Protein AF-0000000076166467 (afdb_homodimer)

Structure (mmCIF, N/CA/C/O backbone):
data_AF-0000000076166467-model_v1
#
loop_
_entity.id
_entity.type
_entity.pdbx_description
1 polymer Hexosyltransferase
#
loop_
_atom_site.group_PDB
_atom_site.id
_atom_site.type_symbol
_atom_site.label_atom_id
_atom_site.label_alt_id
_atom_site.label_comp_id
_atom_site.label_asym_id
_atom_site.label_entity_id
_atom_site.label_seq_id
_atom_site.pdbx_PDB_ins_code
_atom_site.Cartn_x
_atom_site.Cartn_y
_atom_site.Cartn_z
_atom_site.occupancy
_atom_site.B_iso_or_equiv
_atom_site.auth_seq_id
_atom_site.auth_comp_id
_atom_site.auth_asym_id
_atom_site.auth_atom_id
_atom_site.pdbx_PDB_model_num
ATOM 1 N N . MET A 1 1 ? -55.469 -47.406 -25.969 1 18.67 1 MET A N 1
ATOM 2 C CA . MET A 1 1 ? -54.969 -47.594 -27.312 1 18.67 1 MET A CA 1
ATOM 3 C C . MET A 1 1 ? -54.844 -46.281 -28.047 1 18.67 1 MET A C 1
ATOM 5 O O . MET A 1 1 ? -53.844 -46 -28.719 1 18.67 1 MET A O 1
ATOM 9 N N . CYS A 1 2 ? -56 -45.812 -28.594 1 16.11 2 CYS A N 1
ATOM 10 C CA . CYS A 1 2 ? -56.062 -45.094 -29.859 1 16.11 2 CYS A CA 1
ATOM 11 C C . CYS A 1 2 ? -55.344 -43.781 -29.766 1 16.11 2 CYS A C 1
ATOM 13 O O . CYS A 1 2 ? -55.219 -43.188 -28.688 1 16.11 2 CYS A O 1
ATOM 15 N N . ARG A 1 3 ? -55.5 -42.844 -30.781 1 17.08 3 ARG A N 1
ATOM 16 C CA . ARG A 1 3 ? -55.062 -42.562 -32.125 1 17.08 3 ARG A CA 1
ATOM 17 C C . ARG A 1 3 ? -54.562 -41.125 -32.25 1 17.08 3 ARG A C 1
ATOM 19 O O . ARG A 1 3 ? -53.406 -40.906 -32.688 1 17.08 3 ARG A O 1
ATOM 26 N N . LYS A 1 4 ? -55.094 -40.312 -33.188 1 16.78 4 LYS A N 1
ATOM 27 C CA . LYS A 1 4 ? -54.75 -39.844 -34.5 1 16.78 4 LYS A CA 1
ATOM 28 C C . LYS A 1 4 ? -54.469 -38.344 -34.5 1 16.78 4 LYS A C 1
ATOM 30 O O . LYS A 1 4 ? -54.375 -37.688 -35.562 1 16.78 4 LYS A O 1
ATOM 35 N N . LEU A 1 5 ? -54.688 -37.656 -33.406 1 18.86 5 LEU A N 1
ATOM 36 C CA . LEU A 1 5 ? -54.875 -36.312 -33.875 1 18.86 5 LEU A CA 1
ATOM 37 C C . LEU A 1 5 ? -53.625 -35.812 -34.656 1 18.86 5 LEU A C 1
ATOM 39 O O . LEU A 1 5 ? -52.5 -35.906 -34.125 1 18.86 5 LEU A O 1
ATOM 43 N N . ARG A 1 6 ? -53.656 -35.312 -35.906 1 16.98 6 ARG A N 1
ATOM 44 C CA . ARG A 1 6 ? -53.094 -35.062 -37.25 1 16.98 6 ARG A CA 1
ATOM 45 C C . ARG A 1 6 ? -51.969 -34.062 -37.188 1 16.98 6 ARG A C 1
ATOM 47 O O . ARG A 1 6 ? -51.812 -33.344 -36.219 1 16.98 6 ARG A O 1
ATOM 54 N N . LYS A 1 7 ? -51.406 -33.5 -38.5 1 17.02 7 LYS A N 1
ATOM 55 C CA . LYS A 1 7 ? -50.438 -33.344 -39.594 1 17.02 7 LYS A CA 1
ATOM 56 C C . LYS A 1 7 ? -49.969 -31.906 -39.688 1 17.02 7 LYS A C 1
ATOM 58 O O . LYS A 1 7 ? -48.844 -31.641 -40.094 1 17.02 7 LYS A O 1
ATOM 63 N N . LEU A 1 8 ? -50.656 -30.75 -39.594 1 18.44 8 LEU A N 1
ATOM 64 C CA . LEU A 1 8 ? -50.531 -29.969 -40.812 1 18.44 8 LEU A CA 1
ATOM 65 C C . LEU A 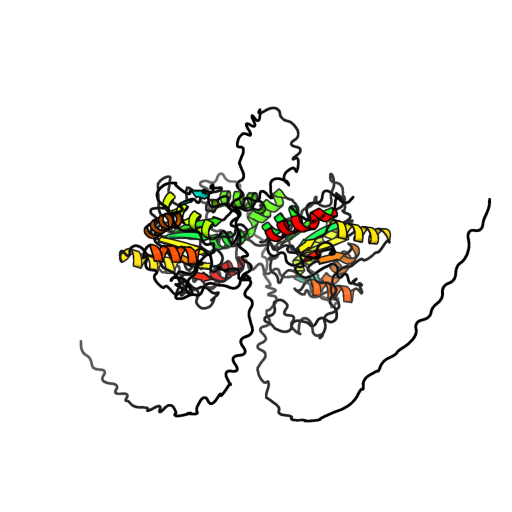1 8 ? -49.156 -29.344 -40.906 1 18.44 8 LEU A C 1
ATOM 67 O O . LEU A 1 8 ? -48.531 -29.016 -39.906 1 18.44 8 LEU A O 1
ATOM 71 N N . PRO A 1 9 ? -48.625 -28.766 -42.312 1 16.77 9 PRO A N 1
ATOM 72 C CA . PRO A 1 9 ? -47.562 -28.641 -43.312 1 16.77 9 PRO A CA 1
ATOM 73 C C . PRO A 1 9 ? -46.75 -27.375 -43.125 1 16.77 9 PRO A C 1
ATOM 75 O O . PRO A 1 9 ? -45.531 -27.375 -43.344 1 16.77 9 PRO A O 1
ATOM 78 N N . MET A 1 10 ? -47.219 -26.125 -42.906 1 17.67 10 MET A N 1
ATOM 79 C CA . MET A 1 10 ? -46.906 -25.125 -43.906 1 17.67 10 MET A CA 1
ATOM 80 C C . MET A 1 10 ? -45.438 -24.781 -43.906 1 17.67 10 MET A C 1
ATOM 82 O O . MET A 1 10 ? -44.844 -24.594 -42.844 1 17.67 10 MET A O 1
ATOM 86 N N . ALA A 1 11 ? -44.625 -24.516 -45.156 1 16.88 11 ALA A N 1
ATOM 87 C CA . ALA A 1 11 ? -43.531 -24.516 -46.094 1 16.88 11 ALA A CA 1
ATOM 88 C C . ALA A 1 11 ? -42.656 -23.281 -45.938 1 16.88 11 ALA A C 1
ATOM 90 O O . ALA A 1 11 ? -41.438 -23.359 -45.938 1 16.88 11 ALA A O 1
ATOM 91 N N . LEU A 1 12 ? -43.125 -21.984 -46.25 1 17.77 12 LEU A N 1
ATOM 92 C CA . LEU A 1 12 ? -42.5 -21.25 -47.344 1 17.77 12 LEU A CA 1
ATOM 93 C C . LEU A 1 12 ? -41.125 -20.75 -47 1 17.77 12 LEU A C 1
ATOM 95 O O . LEU A 1 12 ? -40.844 -20.453 -45.812 1 17.77 12 LEU A O 1
ATOM 99 N N . PHE A 1 13 ? -40.094 -20.422 -48.094 1 16.66 13 PHE A N 1
ATOM 100 C CA . PHE A 1 13 ? -38.781 -20.438 -48.719 1 16.66 13 PHE A CA 1
ATOM 101 C C . PHE A 1 13 ? -38.062 -19.094 -48.531 1 16.66 13 PHE A C 1
ATOM 103 O O . PHE A 1 13 ? -36.938 -18.922 -48.969 1 16.66 13 PHE A O 1
ATOM 110 N N . LYS A 1 14 ? -38.625 -17.938 -48.062 1 16.5 14 LYS A N 1
ATOM 111 C CA . LYS A 1 14 ? -38.094 -16.766 -48.781 1 16.5 14 LYS A CA 1
ATOM 112 C C . LYS A 1 14 ? -36.594 -16.766 -48.812 1 16.5 14 LYS A C 1
ATOM 114 O O . LYS A 1 14 ? -35.938 -16.969 -47.781 1 16.5 14 LYS A O 1
ATOM 119 N N . THR A 1 15 ? -35.938 -16.562 -49.969 1 16.28 15 THR A N 1
ATOM 120 C CA . THR A 1 15 ? -34.781 -16.641 -50.875 1 16.28 15 THR A CA 1
ATOM 121 C C . THR A 1 15 ? -33.625 -15.82 -50.312 1 16.28 15 THR A C 1
ATOM 123 O O . THR A 1 15 ? -33.781 -15.062 -49.344 1 16.28 15 THR A O 1
ATOM 126 N N . ILE A 1 16 ? -33 -14.789 -51.25 1 16.33 16 ILE A N 1
ATOM 127 C CA . ILE A 1 16 ? -31.844 -14.828 -52.094 1 16.33 16 ILE A CA 1
ATOM 128 C C . ILE A 1 16 ? -30.703 -14.008 -51.5 1 16.33 16 ILE A C 1
ATOM 130 O O . ILE A 1 16 ? -29.578 -14.492 -51.344 1 16.33 16 ILE A O 1
ATOM 134 N N . THR A 1 17 ? -30.688 -12.523 -51.656 1 16.67 17 THR A N 1
ATOM 135 C CA . THR A 1 17 ? -29.75 -11.859 -52.531 1 16.67 17 THR A CA 1
ATOM 136 C C . THR A 1 17 ? -28.438 -11.578 -51.812 1 16.67 17 THR A C 1
ATOM 138 O O . THR A 1 17 ? -28.422 -11.203 -50.656 1 16.67 17 THR A O 1
ATOM 141 N N . VAL A 1 18 ? -27.109 -11.742 -52.5 1 17.73 18 VAL A N 1
ATOM 142 C CA . VAL A 1 18 ? -25.672 -11.961 -52.562 1 17.73 18 VAL A CA 1
ATOM 143 C C . VAL A 1 18 ? -24.938 -10.633 -52.438 1 17.73 18 VAL A C 1
ATOM 145 O O . VAL A 1 18 ? -23.719 -10.609 -52.281 1 17.73 18 VAL A O 1
ATOM 148 N N . LEU A 1 19 ? -25.625 -9.438 -52.156 1 17.48 19 LEU A N 1
ATOM 149 C CA . LEU A 1 19 ? -24.922 -8.375 -52.875 1 17.48 19 LEU A CA 1
ATOM 150 C C . LEU A 1 19 ? -23.422 -8.43 -52.594 1 17.48 19 LEU A C 1
ATOM 152 O O . LEU A 1 19 ? -23.016 -8.906 -51.531 1 17.48 19 LEU A O 1
ATOM 156 N N . SER A 1 20 ? -22.562 -7.434 -53.344 1 16.67 20 SER A N 1
ATOM 157 C CA . SER A 1 20 ? -21.422 -7.109 -54.188 1 16.67 20 SER A CA 1
ATOM 158 C C . SER A 1 20 ? -20.172 -6.852 -53.375 1 16.67 20 SER A C 1
ATOM 160 O O . SER A 1 20 ? -20.25 -6.27 -52.281 1 16.67 20 SER A O 1
ATOM 162 N N . ILE A 1 21 ? -18.953 -7.414 -53.719 1 18.05 21 ILE A N 1
ATOM 163 C CA . ILE A 1 21 ? -17.547 -7.75 -53.562 1 18.05 21 ILE A CA 1
ATOM 164 C C . ILE A 1 21 ? -16.688 -6.496 -53.719 1 18.05 21 ILE A C 1
ATOM 166 O O . ILE A 1 21 ? -15.461 -6.578 -53.812 1 18.05 21 ILE A O 1
ATOM 170 N N . ILE A 1 22 ? -17.297 -5.215 -53.406 1 17.11 22 ILE A N 1
ATOM 171 C CA . ILE A 1 22 ? -16.547 -4.203 -54.156 1 17.11 22 ILE A CA 1
ATOM 172 C C . ILE A 1 22 ? -15.055 -4.445 -53.969 1 17.11 22 ILE A C 1
ATOM 174 O O . ILE A 1 22 ? -14.594 -4.762 -52.875 1 17.11 22 ILE A O 1
ATOM 178 N N . CYS A 1 23 ? -14.258 -4.012 -55.062 1 16.27 23 CYS A N 1
ATOM 179 C CA . CYS A 1 23 ? -13.062 -4.07 -55.875 1 16.27 23 CYS A CA 1
ATOM 180 C C . CYS A 1 23 ? -11.82 -3.689 -55.062 1 16.27 23 CYS A C 1
ATOM 182 O O . CYS A 1 23 ? -11.898 -2.854 -54.188 1 16.27 23 CYS A O 1
ATOM 184 N N . ILE A 1 24 ? -10.586 -4.148 -55.562 1 17.31 24 ILE A N 1
ATOM 185 C CA . ILE A 1 24 ? -9.234 -4.691 -55.5 1 17.31 24 ILE A CA 1
ATOM 186 C C . ILE A 1 24 ? -8.234 -3.559 -55.312 1 17.31 24 ILE A C 1
ATOM 188 O O . ILE A 1 24 ? -7.398 -3.609 -54.406 1 17.31 24 ILE A O 1
ATOM 192 N N . LEU A 1 25 ? -7.973 -2.688 -56.344 1 16.14 25 LEU A N 1
ATOM 193 C CA . LEU A 1 25 ? -6.68 -2.77 -57 1 16.14 25 LEU A CA 1
ATOM 194 C C . LEU A 1 25 ? -5.648 -1.896 -56.312 1 16.14 25 LEU A C 1
ATOM 196 O O . LEU A 1 25 ? -4.555 -2.363 -55.969 1 16.14 25 LEU A O 1
ATOM 200 N N . VAL A 1 26 ? -5.438 -0.508 -56.719 1 16.2 26 VAL A N 1
ATOM 201 C CA . VAL A 1 26 ? -4.328 -0.142 -57.594 1 16.2 26 VAL A CA 1
ATOM 202 C C . VAL A 1 26 ? -3.102 0.214 -56.781 1 16.2 26 VAL A C 1
ATOM 204 O O . VAL A 1 26 ? -2.016 -0.325 -57 1 16.2 26 VAL A O 1
ATOM 207 N N . ASN A 1 27 ? -2.74 1.609 -56.562 1 17.7 27 ASN A N 1
ATOM 208 C CA . ASN A 1 27 ? -1.621 2.338 -57.156 1 17.7 27 ASN A CA 1
ATOM 209 C C . ASN A 1 27 ? -0.393 2.303 -56.25 1 17.7 27 ASN A C 1
ATOM 211 O O . ASN A 1 27 ? -0.504 2.484 -55.031 1 17.7 27 ASN A O 1
ATOM 215 N N . LEU A 1 28 ? 0.982 1.95 -56.75 1 17.91 28 LEU A N 1
ATOM 216 C CA . LEU A 1 28 ? 2.369 1.541 -56.562 1 17.91 28 LEU A CA 1
ATOM 217 C C . LEU A 1 28 ? 3.217 2.705 -56.062 1 17.91 28 LEU A C 1
ATOM 219 O O . LEU A 1 28 ? 4.406 2.539 -55.781 1 17.91 28 LEU A O 1
ATOM 223 N N . SER A 1 29 ? 2.762 3.947 -55.969 1 17.67 29 SER A N 1
ATOM 224 C CA . SER A 1 29 ? 3.826 4.867 -56.375 1 17.67 29 SER A CA 1
ATOM 225 C C . SER A 1 29 ? 5.039 4.723 -55.469 1 17.67 29 SER A C 1
ATOM 227 O O . SER A 1 29 ? 4.898 4.441 -54.281 1 17.67 29 SER A O 1
ATOM 229 N N . SER A 1 30 ? 6.438 4.805 -56 1 17.2 30 SER A N 1
ATOM 230 C CA . SER A 1 30 ? 7.855 4.465 -55.969 1 17.2 30 SER A CA 1
ATOM 231 C C . SER A 1 30 ? 8.578 5.285 -54.906 1 17.2 30 SER A C 1
ATOM 233 O O . SER A 1 30 ? 9.625 4.871 -54.375 1 17.2 30 SER A O 1
ATOM 235 N N . ASN A 1 31 ? 8.219 6.516 -54.531 1 18.17 31 ASN A N 1
ATOM 236 C CA . ASN A 1 31 ? 9.359 7.422 -54.562 1 18.17 31 ASN A CA 1
ATOM 237 C C . ASN A 1 31 ? 10.391 7.078 -53.5 1 18.17 31 ASN A C 1
ATOM 239 O O . ASN A 1 31 ? 10.023 6.766 -52.344 1 18.17 31 ASN A O 1
ATOM 243 N N . SER A 1 32 ? 11.805 6.969 -53.781 1 17.25 32 SER A N 1
ATOM 244 C CA . SER A 1 32 ? 13.141 6.461 -53.469 1 17.25 32 SER A CA 1
ATOM 245 C C . SER A 1 32 ? 13.742 7.184 -52.281 1 17.25 32 SER A C 1
ATOM 247 O O . SER A 1 32 ? 14.641 6.66 -51.625 1 17.25 32 SER A O 1
ATOM 249 N N . SER A 1 33 ? 13.398 8.406 -51.938 1 18.41 33 SER A N 1
ATOM 250 C CA . SER A 1 33 ? 14.617 9.172 -51.688 1 18.41 33 SER A CA 1
ATOM 251 C C . SER A 1 33 ? 15.367 8.641 -50.469 1 18.41 33 SER A C 1
ATOM 253 O O . SER A 1 33 ? 14.742 8.18 -49.5 1 18.41 33 SER A O 1
ATOM 255 N N . GLN A 1 34 ? 16.812 8.484 -50.438 1 16.75 34 GLN A N 1
ATOM 256 C CA . GLN A 1 34 ? 18.016 7.828 -49.938 1 16.75 34 GLN A CA 1
ATOM 257 C C . GLN A 1 34 ? 18.344 8.297 -48.531 1 16.75 34 GLN A C 1
ATOM 259 O O . GLN A 1 34 ? 18.844 7.52 -47.719 1 16.75 34 GLN A O 1
ATOM 264 N N . GLN A 1 35 ? 18.25 9.594 -48.094 1 18.66 35 GLN A N 1
ATOM 265 C CA . GLN A 1 35 ? 19.516 10.078 -47.562 1 18.66 35 GLN A CA 1
ATOM 266 C C . GLN A 1 35 ? 19.828 9.43 -46.219 1 18.66 35 GLN A C 1
ATOM 268 O O . GLN A 1 35 ? 18.922 9.148 -45.438 1 18.66 35 GLN A O 1
ATOM 273 N N . SER A 1 36 ? 21.219 9.148 -45.844 1 17.25 36 SER A N 1
ATOM 274 C CA . SER A 1 36 ? 22.141 8.391 -45 1 17.25 36 SER A CA 1
ATOM 275 C C . SER A 1 36 ? 22.156 8.922 -43.562 1 17.25 36 SER A C 1
ATOM 277 O O . SER A 1 36 ? 23.078 8.633 -42.812 1 17.25 36 SER A O 1
ATOM 279 N N . LYS A 1 37 ? 21.141 9.477 -42.969 1 18.86 37 LYS A N 1
ATOM 280 C CA . LYS A 1 37 ? 21.562 10.211 -41.781 1 18.86 37 LYS A CA 1
ATOM 281 C C . LYS A 1 37 ? 22.344 9.305 -40.844 1 18.86 37 LYS A C 1
ATOM 283 O O . LYS A 1 37 ? 21.953 8.156 -40.625 1 18.86 37 LYS A O 1
ATOM 288 N N . LEU A 1 38 ? 23.562 9.672 -40.438 1 18.27 38 LEU A N 1
ATOM 289 C CA . LEU A 1 38 ? 24.703 9.242 -39.656 1 18.27 38 LEU A CA 1
ATOM 290 C C . LEU A 1 38 ? 24.281 8.898 -38.219 1 18.27 38 LEU A C 1
ATOM 292 O O . LEU A 1 38 ? 23.812 9.766 -37.5 1 18.27 38 LEU A O 1
ATOM 296 N N . VAL A 1 39 ? 23.672 7.738 -37.906 1 18.23 39 VAL A N 1
ATOM 297 C CA . VAL A 1 39 ? 23.172 7.238 -36.625 1 18.23 39 VAL A CA 1
ATOM 298 C C . VAL A 1 39 ? 24.344 7.105 -35.656 1 18.23 39 VAL A C 1
ATOM 300 O O . VAL A 1 39 ? 24.234 6.402 -34.625 1 18.23 39 VAL A O 1
ATOM 303 N N . THR A 1 40 ? 25.344 7.949 -35.625 1 19.05 40 THR A N 1
ATOM 304 C CA . THR A 1 40 ? 26.453 7.344 -34.875 1 19.05 40 THR A CA 1
ATOM 305 C C . THR A 1 40 ? 26.094 7.129 -33.438 1 19.05 40 THR A C 1
ATOM 307 O O . THR A 1 40 ? 26.875 6.582 -32.656 1 19.05 40 THR A O 1
ATOM 310 N N . SER A 1 41 ? 24.938 7.605 -32.906 1 19.03 41 SER A N 1
ATOM 311 C CA . SER A 1 41 ? 25.109 7.84 -31.469 1 19.03 41 SER A CA 1
ATOM 312 C C . SER A 1 41 ? 25.438 6.543 -30.734 1 19.03 41 SER A C 1
ATOM 314 O O . SER A 1 41 ? 24.797 5.516 -30.969 1 19.03 41 SER A O 1
ATOM 316 N N . VAL A 1 42 ? 26.641 6.348 -30.062 1 20.28 42 VAL A N 1
ATOM 317 C CA . VAL A 1 42 ? 27.297 5.352 -29.234 1 20.28 42 VAL A CA 1
ATOM 318 C C . VAL A 1 42 ? 26.375 4.945 -28.094 1 20.28 42 VAL A C 1
ATOM 320 O O . VAL A 1 42 ? 25.859 5.797 -27.359 1 20.28 42 VAL A O 1
ATOM 323 N N . ASP A 1 43 ? 25.781 3.75 -28.156 1 19.25 43 ASP A N 1
ATOM 324 C CA . ASP A 1 43 ? 24.922 2.926 -27.312 1 19.25 43 ASP A CA 1
ATOM 325 C C . ASP A 1 43 ? 25.531 2.729 -25.922 1 19.25 43 ASP A C 1
ATOM 327 O O . ASP A 1 43 ? 26.531 2.031 -25.781 1 19.25 43 ASP A O 1
ATOM 331 N N . LYS A 1 44 ? 25.641 3.814 -25.109 1 21.84 44 LYS A N 1
ATOM 332 C CA . LYS A 1 44 ? 26.141 3.662 -23.734 1 21.84 44 LYS A CA 1
ATOM 333 C C . LYS A 1 44 ? 25.484 2.471 -23.047 1 21.84 44 LYS A C 1
ATOM 335 O O . LYS A 1 44 ? 24.266 2.412 -22.922 1 21.84 44 LYS A O 1
ATOM 340 N N . GLU A 1 45 ? 26.094 1.246 -23.062 1 20.19 45 GLU A N 1
ATOM 341 C CA . GLU A 1 45 ? 25.922 -0.096 -22.516 1 20.19 45 GLU A CA 1
ATOM 342 C C . GLU A 1 45 ? 25.594 -0.047 -21.031 1 20.19 45 GLU A C 1
ATOM 344 O O . GLU A 1 45 ? 26.484 0.115 -20.188 1 20.19 45 GLU A O 1
ATOM 349 N N . SER A 1 46 ? 24.75 0.771 -20.547 1 20.2 46 SER A N 1
ATOM 350 C CA . SER A 1 46 ? 24.547 0.668 -19.109 1 20.2 46 SER A CA 1
ATOM 351 C C . SER A 1 46 ? 24.078 -0.728 -18.719 1 20.2 46 SER A C 1
ATOM 353 O O . SER A 1 46 ? 22.922 -1.083 -18.938 1 20.2 46 SER A O 1
ATOM 355 N N . TYR A 1 47 ? 24.875 -1.791 -18.969 1 18.22 47 TYR A N 1
ATOM 356 C CA . TYR A 1 47 ? 24.641 -3.166 -18.547 1 18.22 47 TYR A CA 1
ATOM 357 C C . TYR A 1 47 ? 24.375 -3.236 -17.047 1 18.22 47 TYR A C 1
ATOM 359 O O . TYR A 1 47 ? 25.219 -2.822 -16.234 1 18.22 47 TYR A O 1
ATOM 367 N N . ALA A 1 48 ? 23.281 -2.959 -16.625 1 21.56 48 ALA A N 1
ATOM 368 C CA . ALA A 1 48 ? 22.938 -3.225 -15.234 1 21.56 48 ALA A CA 1
ATOM 369 C C . ALA A 1 48 ? 23.312 -4.656 -14.844 1 21.56 48 ALA A C 1
ATOM 371 O O . ALA A 1 48 ? 22.703 -5.609 -15.336 1 21.56 48 ALA A O 1
ATOM 372 N N . ARG A 1 49 ? 24.609 -5.066 -14.555 1 19.59 49 ARG A N 1
ATOM 373 C CA . ARG A 1 49 ? 25.281 -6.238 -14.008 1 19.59 49 ARG A CA 1
ATOM 374 C C . ARG A 1 49 ? 24.484 -6.84 -12.852 1 19.59 49 ARG A C 1
ATOM 376 O O . ARG A 1 49 ? 23.922 -6.109 -12.031 1 19.59 49 ARG A O 1
ATOM 383 N N . VAL A 1 50 ? 23.875 -7.992 -13.039 1 20.73 50 VAL A N 1
ATOM 384 C CA . VAL A 1 50 ? 23.484 -8.945 -12.008 1 20.73 50 VAL A CA 1
ATOM 385 C C . VAL A 1 50 ? 24.609 -9.078 -10.977 1 20.73 50 VAL A C 1
ATOM 387 O O . VAL A 1 50 ? 25.734 -9.43 -11.32 1 20.73 50 VAL A O 1
ATOM 390 N N . TYR A 1 51 ? 24.922 -8.195 -10.125 1 21.47 51 TYR A N 1
ATOM 391 C CA . TYR A 1 51 ? 26.016 -8.117 -9.156 1 21.47 51 TYR A CA 1
ATOM 392 C C . TYR A 1 51 ? 26.141 -9.43 -8.383 1 21.47 51 TYR A C 1
ATOM 394 O O . TYR A 1 51 ? 25.25 -9.781 -7.598 1 21.47 51 TYR A O 1
ATOM 402 N N . ALA A 1 52 ? 26.656 -10.484 -9.016 1 21.16 52 ALA A N 1
ATOM 403 C CA . ALA A 1 52 ? 27.219 -11.695 -8.43 1 21.16 52 ALA A CA 1
ATOM 404 C C . ALA A 1 52 ? 28.344 -11.359 -7.441 1 21.16 52 ALA A C 1
ATOM 406 O O . ALA A 1 52 ? 29.453 -11.047 -7.844 1 21.16 52 ALA A O 1
ATOM 407 N N . ASP A 1 53 ? 28.297 -10.586 -6.48 1 21.88 53 ASP A N 1
ATOM 408 C CA . ASP A 1 53 ? 29.438 -10.328 -5.621 1 21.88 53 ASP A CA 1
ATOM 409 C C . ASP A 1 53 ? 29.891 -11.602 -4.914 1 21.88 53 ASP A C 1
ATOM 411 O O . ASP A 1 53 ? 29.078 -12.43 -4.527 1 21.88 53 ASP A O 1
ATOM 415 N N . ASN A 1 54 ? 31.094 -12.133 -5.188 1 20.08 54 ASN A N 1
ATOM 416 C CA . ASN A 1 54 ? 31.938 -13.164 -4.594 1 20.08 54 ASN A CA 1
ATOM 417 C C . ASN A 1 54 ? 32.094 -12.953 -3.09 1 20.08 54 ASN A C 1
ATOM 419 O O . ASN A 1 54 ? 32.969 -12.203 -2.656 1 20.08 54 ASN A O 1
ATOM 423 N N . ILE A 1 55 ? 31.125 -12.727 -2.32 1 21.72 55 ILE A N 1
ATOM 424 C CA . ILE A 1 55 ? 31.453 -12.523 -0.917 1 21.72 55 ILE A CA 1
ATOM 425 C C . ILE A 1 55 ? 31.922 -13.836 -0.302 1 21.72 55 ILE A C 1
ATOM 427 O O . ILE A 1 55 ? 31.25 -14.859 -0.422 1 21.72 55 ILE A O 1
ATOM 431 N N . MET A 1 56 ? 33.219 -14.016 -0.036 1 19.44 56 MET A N 1
ATOM 432 C CA . MET A 1 56 ? 33.906 -14.992 0.814 1 19.44 56 MET A CA 1
ATOM 433 C C . MET A 1 56 ? 33.281 -15.016 2.207 1 19.44 56 MET A C 1
ATOM 435 O O . MET A 1 56 ? 33.281 -14.008 2.908 1 19.44 56 MET A O 1
ATOM 439 N N . VAL A 1 57 ? 32.219 -15.742 2.432 1 21.27 57 VAL A N 1
ATOM 440 C CA . VAL A 1 57 ? 31.562 -16.016 3.703 1 21.27 57 VAL A CA 1
ATOM 441 C C . VAL A 1 57 ? 32.562 -16.641 4.68 1 21.27 57 VAL A C 1
ATOM 443 O O . VAL A 1 57 ? 33.031 -17.75 4.457 1 21.27 57 VAL A O 1
ATOM 446 N N . ASN A 1 58 ? 33.469 -15.867 5.297 1 20.19 58 ASN A N 1
ATOM 447 C CA . ASN A 1 58 ? 34.188 -16.453 6.422 1 20.19 58 ASN A CA 1
ATOM 448 C C . ASN A 1 58 ? 33.25 -16.828 7.562 1 20.19 58 ASN A C 1
ATOM 450 O O . ASN A 1 58 ? 32.469 -15.984 8.039 1 20.19 58 ASN A O 1
ATOM 454 N N . SER A 1 59 ? 32.781 -18.078 7.742 1 20.86 59 SER A N 1
ATOM 455 C CA . SER A 1 59 ? 31.938 -18.859 8.648 1 20.86 59 SER A CA 1
ATOM 456 C C . SER A 1 59 ? 32.406 -18.719 10.094 1 20.86 59 SER A C 1
ATOM 458 O O . SER A 1 59 ? 31.734 -19.188 11.016 1 20.86 59 SER A O 1
ATOM 460 N N . ASN A 1 60 ? 33.562 -18.234 10.539 1 21.12 60 ASN A N 1
ATOM 461 C CA . ASN A 1 60 ? 34.031 -18.828 11.789 1 21.12 60 ASN A CA 1
ATOM 462 C C . ASN A 1 60 ? 33.344 -18.203 13 1 21.12 60 ASN A C 1
ATOM 464 O O . ASN A 1 60 ? 33.875 -18.203 14.102 1 21.12 60 ASN A O 1
ATOM 468 N N . LEU A 1 61 ? 32.281 -17.391 13 1 18.86 61 LEU A N 1
ATOM 469 C CA . LEU A 1 61 ? 32.125 -16.703 14.281 1 18.86 61 LEU A CA 1
ATOM 470 C C . LEU A 1 61 ? 31.641 -17.672 15.352 1 18.86 61 LEU A C 1
ATOM 472 O O . LEU A 1 61 ? 30.516 -18.188 15.258 1 18.86 61 LEU A O 1
ATOM 476 N N . SER A 1 62 ? 32.438 -18.438 16.078 1 20.41 62 SER A N 1
ATOM 477 C CA . SER A 1 62 ? 32.25 -19.281 17.266 1 20.41 62 SER A CA 1
ATOM 478 C C . SER A 1 62 ? 31.719 -18.469 18.438 1 20.41 62 SER A C 1
ATOM 480 O O . SER A 1 62 ? 31.812 -18.906 19.594 1 20.41 62 SER A O 1
ATOM 482 N N . HIS A 1 63 ? 30.766 -17.516 18.391 1 18.89 63 HIS A N 1
ATOM 483 C CA . HIS A 1 63 ? 30.531 -16.766 19.625 1 18.89 63 HIS A CA 1
ATOM 484 C C . HIS A 1 63 ? 29.938 -17.656 20.703 1 18.89 63 HIS A C 1
ATOM 486 O O . HIS A 1 63 ? 28.906 -18.297 20.5 1 18.89 63 HIS A O 1
ATOM 492 N N . MET A 1 64 ? 30.672 -18.25 21.594 1 19.39 64 MET A N 1
ATOM 493 C CA . MET A 1 64 ? 30.359 -18.859 22.875 1 19.39 64 MET A CA 1
ATOM 494 C C . MET A 1 64 ? 29.672 -17.859 23.797 1 19.39 64 MET A C 1
ATOM 496 O O . MET A 1 64 ? 30.281 -16.875 24.219 1 19.39 64 MET A O 1
ATOM 500 N N . VAL A 1 65 ? 28.438 -17.5 23.641 1 19.67 65 VAL A N 1
ATOM 501 C CA . VAL A 1 65 ? 27.781 -16.547 24.531 1 19.67 65 VAL A CA 1
ATOM 502 C C . VAL A 1 65 ? 27.609 -17.188 25.922 1 19.67 65 VAL A C 1
ATOM 504 O O . VAL A 1 65 ? 26.969 -18.234 26.047 1 19.67 65 VAL A O 1
ATOM 507 N N . SER A 1 66 ? 28.562 -17.094 26.75 1 20.67 66 SER A N 1
ATOM 508 C CA . SER A 1 66 ? 28.406 -17.406 28.156 1 20.67 66 SER A CA 1
ATOM 509 C C . SER A 1 66 ? 27.281 -16.594 28.781 1 20.67 66 SER A C 1
ATOM 511 O O . SER A 1 66 ? 27.047 -15.445 28.391 1 20.67 66 SER A O 1
ATOM 513 N N . ILE A 1 67 ? 26.344 -17.172 29.594 1 21.14 67 ILE A N 1
ATOM 514 C CA . ILE A 1 67 ? 25.062 -16.875 30.25 1 21.14 67 ILE A CA 1
ATOM 515 C C . ILE A 1 67 ? 25.281 -15.836 31.344 1 21.14 67 ILE A C 1
ATOM 517 O O . ILE A 1 67 ? 24.422 -15.656 32.219 1 21.14 67 ILE A O 1
ATOM 521 N N . ALA A 1 68 ? 26.469 -15.172 31.531 1 21.3 68 ALA A N 1
ATOM 522 C CA . ALA A 1 68 ? 26.531 -14.586 32.875 1 21.3 68 ALA A CA 1
ATOM 523 C C . ALA A 1 68 ? 25.375 -13.602 33.094 1 21.3 68 ALA A C 1
ATOM 525 O O . ALA A 1 68 ? 24.766 -13.125 32.125 1 21.3 68 ALA A O 1
ATOM 526 N N . ASN A 1 69 ? 25.141 -12.938 34.312 1 22.55 69 ASN A N 1
ATOM 527 C CA . ASN A 1 69 ? 24.234 -12.289 35.281 1 22.55 69 ASN A CA 1
ATOM 528 C C . ASN A 1 69 ? 23.828 -10.891 34.812 1 22.55 69 ASN A C 1
ATOM 530 O O . ASN A 1 69 ? 23.281 -10.109 35.562 1 22.55 69 ASN A O 1
ATOM 534 N N . THR A 1 70 ? 24.234 -10.383 33.469 1 18.42 70 THR A N 1
ATOM 535 C CA . THR A 1 70 ? 24.484 -8.953 33.312 1 18.42 70 THR A CA 1
ATOM 536 C C . THR A 1 70 ? 23.219 -8.148 33.531 1 18.42 70 THR A C 1
ATOM 538 O O . THR A 1 70 ? 22.109 -8.656 33.344 1 18.42 70 THR A O 1
ATOM 541 N N . SER A 1 71 ? 23.344 -6.695 34 1 21.31 71 SER A N 1
ATOM 542 C CA . SER A 1 71 ? 22.828 -5.375 34.344 1 21.31 71 SER A CA 1
ATOM 543 C C . SER A 1 71 ? 21.828 -4.883 33.281 1 21.31 71 SER A C 1
ATOM 545 O O . SER A 1 71 ? 21.719 -5.457 32.188 1 21.31 71 SER A O 1
ATOM 547 N N . SER A 1 72 ? 21.656 -3.359 33.219 1 22.34 72 SER A N 1
ATOM 548 C CA . SER A 1 72 ? 20.688 -2.359 32.781 1 22.34 72 SER A CA 1
ATOM 549 C C . SER A 1 72 ? 20.547 -2.357 31.266 1 22.34 72 SER A C 1
ATOM 551 O O . SER A 1 72 ? 21.547 -2.283 30.547 1 22.34 72 SER A O 1
ATOM 553 N N . ALA A 1 73 ? 19.562 -2.93 30.703 1 24.39 73 ALA A N 1
ATOM 554 C CA . ALA A 1 73 ? 19.281 -3.221 29.297 1 24.39 73 ALA A CA 1
ATOM 555 C C . ALA A 1 73 ? 19.25 -1.939 28.469 1 24.39 73 ALA A C 1
ATOM 557 O O . ALA A 1 73 ? 18.266 -1.203 28.5 1 24.39 73 ALA A O 1
ATOM 558 N N . VAL A 1 74 ? 20.375 -1.058 28.547 1 24.55 74 VAL A N 1
ATOM 559 C CA . VAL A 1 74 ? 20.438 0.068 27.625 1 24.55 74 VAL A CA 1
ATOM 560 C C . VAL A 1 74 ? 20.281 -0.436 26.188 1 24.55 74 VAL A C 1
ATOM 562 O O . VAL A 1 74 ? 21.094 -1.249 25.719 1 24.55 74 VAL A O 1
ATOM 565 N N . VAL A 1 75 ? 19.109 -0.593 25.688 1 24.5 75 VAL A N 1
ATOM 566 C CA . VAL A 1 75 ? 18.812 -0.895 24.297 1 24.5 75 VAL A CA 1
ATOM 567 C C . VAL A 1 75 ? 19.656 -0.014 23.375 1 24.5 75 VAL A C 1
ATOM 569 O O . VAL A 1 75 ? 19.453 1.2 23.312 1 24.5 75 VAL A O 1
ATOM 572 N N . LYS A 1 76 ? 21.016 -0.283 23.328 1 25.31 76 LYS A N 1
ATOM 573 C CA . LYS A 1 76 ? 21.859 0.365 22.344 1 25.31 76 LYS A CA 1
ATOM 574 C C . LYS A 1 76 ? 21.297 0.189 20.938 1 25.31 76 LYS A C 1
ATOM 576 O O . LYS A 1 76 ? 20.984 -0.93 20.516 1 25.31 76 LYS A O 1
ATOM 581 N N . ASN A 1 77 ? 20.672 1.279 20.328 1 26 77 ASN A N 1
ATOM 582 C CA . ASN A 1 77 ? 20.172 1.635 19 1 26 77 ASN A CA 1
ATOM 583 C C . ASN A 1 77 ? 21.156 1.205 17.906 1 26 77 ASN A C 1
ATOM 585 O O . ASN A 1 77 ? 21.859 2.039 17.344 1 26 77 ASN A O 1
ATOM 589 N N . ASN A 1 78 ? 22.047 0.268 18.188 1 28.48 78 ASN A N 1
ATOM 590 C CA . ASN A 1 78 ? 22.984 -0.137 17.125 1 28.48 78 ASN A CA 1
ATOM 591 C C . ASN A 1 78 ? 22.25 -0.707 15.922 1 28.48 78 ASN A C 1
ATOM 593 O O . ASN A 1 78 ? 22.828 -1.445 15.125 1 28.48 78 ASN A O 1
ATOM 597 N N . THR A 1 79 ? 20.938 -0.649 15.891 1 29.55 79 THR A N 1
ATOM 598 C CA . THR A 1 79 ? 20.234 -1.4 14.859 1 29.55 79 THR A CA 1
ATOM 599 C C . THR A 1 79 ? 20.453 -0.773 13.484 1 29.55 79 THR A C 1
ATOM 601 O O . THR A 1 79 ? 19.922 -1.257 12.484 1 29.55 79 THR A O 1
ATOM 604 N N . THR A 1 80 ? 21.062 0.355 13.367 1 28.55 80 THR A N 1
ATOM 605 C CA . THR A 1 80 ? 21.109 0.985 12.055 1 28.55 80 THR A CA 1
ATOM 606 C C . THR A 1 80 ? 22 0.192 11.102 1 28.55 80 THR A C 1
ATOM 608 O O . THR A 1 80 ? 21.875 0.32 9.883 1 28.55 80 THR A O 1
ATOM 611 N N . LYS A 1 81 ? 23.125 -0.353 11.523 1 31.17 81 LYS A N 1
ATOM 612 C CA . LYS A 1 81 ? 24.125 -0.838 10.586 1 31.17 81 LYS A CA 1
ATOM 613 C C . LYS A 1 81 ? 23.594 -2.01 9.766 1 31.17 81 LYS A C 1
ATOM 615 O O . LYS A 1 81 ? 24.125 -2.32 8.695 1 31.17 81 LYS A O 1
ATOM 620 N N . VAL A 1 82 ? 22.828 -2.816 10.398 1 31.12 82 VAL A N 1
ATOM 621 C CA . VAL A 1 82 ? 22.656 -4.105 9.734 1 31.12 82 VAL A CA 1
ATOM 622 C C . VAL A 1 82 ? 21.703 -3.955 8.555 1 31.12 82 VAL A C 1
ATOM 624 O O . VAL A 1 82 ? 21.516 -4.898 7.781 1 31.12 82 VAL A O 1
ATOM 627 N N . LEU A 1 83 ? 21.047 -2.848 8.469 1 31.66 83 LEU A N 1
ATOM 628 C CA . LEU A 1 83 ? 19.938 -3.006 7.527 1 31.66 83 LEU A CA 1
ATOM 629 C C . LEU A 1 83 ? 20.453 -3.074 6.09 1 31.66 83 LEU A C 1
ATOM 631 O O . LEU A 1 83 ? 19.781 -3.631 5.215 1 31.66 83 LEU A O 1
ATOM 635 N N . VAL A 1 84 ? 21.359 -2.146 5.77 1 31.2 84 VAL A N 1
ATOM 636 C CA . VAL A 1 84 ? 21.562 -2.107 4.324 1 31.2 84 VAL A CA 1
ATOM 637 C C . VAL A 1 84 ? 22.438 -3.285 3.895 1 31.2 84 VAL A C 1
ATOM 639 O O . VAL A 1 84 ? 23.656 -3.156 3.789 1 31.2 84 VAL A O 1
ATOM 642 N N . GLU A 1 85 ? 22.484 -4.371 4.586 1 32.09 85 GLU A N 1
ATOM 643 C CA . GLU A 1 85 ? 23.188 -5.402 3.836 1 32.09 85 GLU A CA 1
ATOM 644 C C . GLU A 1 85 ? 22.562 -5.617 2.463 1 32.09 85 GLU A C 1
ATOM 646 O O . GLU A 1 85 ? 21.344 -5.758 2.35 1 32.09 85 GLU A O 1
ATOM 651 N N . ASN A 1 86 ? 23.125 -5.051 1.376 1 35.16 86 ASN A N 1
ATOM 652 C CA . ASN A 1 86 ? 22.875 -5.367 -0.026 1 35.16 86 ASN A CA 1
ATOM 653 C C . ASN A 1 86 ? 22.531 -6.844 -0.216 1 35.16 86 ASN A C 1
ATOM 655 O O . ASN A 1 86 ? 23.438 -7.676 -0.351 1 35.16 86 ASN A O 1
ATOM 659 N N . ASN A 1 87 ? 21.719 -7.34 0.481 1 35.16 87 ASN A 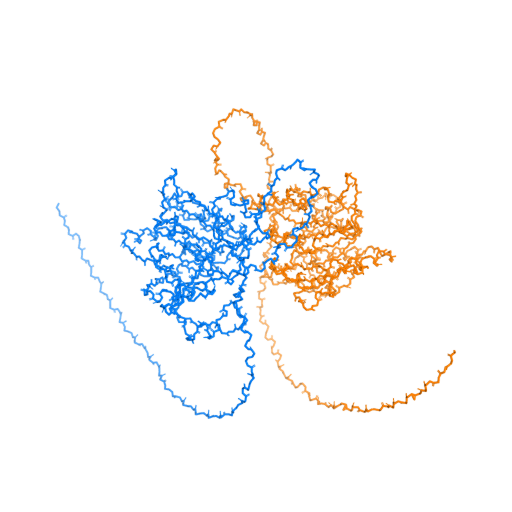N 1
ATOM 660 C CA . ASN A 1 87 ? 21.297 -8.711 0.238 1 35.16 87 ASN A CA 1
ATOM 661 C C . ASN A 1 87 ? 20.812 -8.906 -1.197 1 35.16 87 ASN A C 1
ATOM 663 O O . ASN A 1 87 ? 19.609 -8.875 -1.458 1 35.16 87 ASN A O 1
ATOM 667 N N . ALA A 1 88 ? 21.562 -8.352 -2.121 1 38.66 88 ALA A N 1
ATOM 668 C CA . ALA A 1 88 ? 21.328 -8.805 -3.492 1 38.66 88 ALA A CA 1
ATOM 669 C C . ALA A 1 88 ? 21.203 -10.32 -3.557 1 38.66 88 ALA A C 1
ATOM 671 O O . ALA A 1 88 ? 22.109 -11.047 -3.158 1 38.66 88 ALA A O 1
ATOM 672 N N . THR A 1 89 ? 20.031 -10.836 -3.57 1 47.56 89 THR A N 1
ATOM 673 C CA . THR A 1 89 ? 19.625 -12.227 -3.717 1 47.56 89 THR A CA 1
ATOM 674 C C . THR A 1 89 ? 20.25 -12.852 -4.957 1 47.56 89 THR A C 1
ATOM 676 O O . THR A 1 89 ? 20 -12.406 -6.078 1 47.56 89 THR A O 1
ATOM 679 N N . GLN A 1 90 ? 21.594 -13.266 -4.863 1 48.62 90 GLN A N 1
ATOM 680 C CA . GLN A 1 90 ? 22.25 -13.836 -6.031 1 48.62 90 GLN A CA 1
ATOM 681 C C . GLN A 1 90 ? 21.828 -15.281 -6.254 1 48.62 90 GLN A C 1
ATOM 683 O O . GLN A 1 90 ? 21.781 -16.078 -5.312 1 48.62 90 GLN A O 1
ATOM 688 N N . VAL A 1 91 ? 21.203 -15.531 -7.402 1 52.03 91 VAL A N 1
ATOM 689 C CA . VAL A 1 91 ? 21.016 -16.891 -7.918 1 52.03 91 VAL A CA 1
ATOM 690 C C . VAL A 1 91 ? 22.375 -17.516 -8.227 1 52.03 91 VAL A C 1
ATOM 692 O O . VAL A 1 91 ? 23.203 -16.891 -8.906 1 52.03 91 VAL A O 1
ATOM 695 N N . ALA A 1 92 ? 22.797 -18.562 -7.473 1 50.19 92 ALA A N 1
ATOM 696 C CA . ALA A 1 92 ? 24.078 -19.219 -7.707 1 50.19 92 ALA A CA 1
ATOM 697 C C . ALA A 1 92 ? 24.078 -19.953 -9.047 1 50.19 92 ALA A C 1
ATOM 699 O O . ALA A 1 92 ? 23.109 -20.641 -9.383 1 50.19 92 ALA A O 1
ATOM 700 N N . VAL A 1 93 ? 25.031 -19.5 -9.906 1 49.72 93 VAL A N 1
ATOM 701 C CA . VAL A 1 93 ? 25.266 -20.25 -11.125 1 49.72 93 VAL A CA 1
ATOM 702 C C . VAL A 1 93 ? 26.375 -21.281 -10.891 1 49.72 93 VAL A C 1
ATOM 704 O O . VAL A 1 93 ? 27.484 -20.922 -10.461 1 49.72 93 VAL A O 1
ATOM 707 N N . ILE A 1 94 ? 26.109 -22.594 -10.703 1 46.5 94 ILE A N 1
ATOM 708 C CA . ILE A 1 94 ? 27.125 -23.625 -10.555 1 46.5 94 ILE A CA 1
ATOM 709 C C . ILE A 1 94 ? 27.562 -24.109 -11.93 1 46.5 94 ILE A C 1
ATOM 711 O O . ILE A 1 94 ? 26.766 -24.625 -12.711 1 46.5 94 ILE A O 1
ATOM 715 N N . ASN A 1 95 ? 28.672 -23.578 -12.359 1 44.16 95 ASN A N 1
ATOM 716 C CA . ASN A 1 95 ? 29.281 -24.109 -13.586 1 44.16 95 ASN A CA 1
ATOM 717 C C . ASN A 1 95 ? 29.844 -25.5 -13.367 1 44.16 95 ASN A C 1
ATOM 719 O O . ASN A 1 95 ? 30.719 -25.703 -12.516 1 44.16 95 ASN A O 1
ATOM 723 N N . ASN A 1 96 ? 29.156 -26.578 -13.367 1 39.97 96 ASN A N 1
ATOM 724 C CA . ASN A 1 96 ? 29.812 -27.891 -13.383 1 39.97 96 ASN A CA 1
ATOM 725 C C . ASN A 1 96 ? 30.781 -28.016 -14.547 1 39.97 96 ASN A C 1
ATOM 727 O O . ASN A 1 96 ? 30.5 -27.547 -15.648 1 39.97 96 ASN A O 1
ATOM 731 N N . THR A 1 97 ? 32.094 -28.312 -14.273 1 42.03 97 THR A N 1
ATOM 732 C CA . THR A 1 97 ? 33.188 -28.547 -15.211 1 42.03 97 THR A CA 1
ATOM 733 C C . THR A 1 97 ? 32.688 -29.297 -16.438 1 42.03 97 THR A C 1
ATOM 735 O O . THR A 1 97 ? 33.25 -29.156 -17.531 1 42.03 97 THR A O 1
ATOM 738 N N . THR A 1 98 ? 32.312 -30.641 -16.266 1 41.75 98 THR A N 1
ATOM 739 C CA . THR A 1 98 ? 32.156 -31.438 -17.469 1 41.75 98 THR A CA 1
ATOM 740 C C . THR A 1 98 ? 31.062 -30.875 -18.359 1 41.75 98 THR A C 1
ATOM 742 O O . THR A 1 98 ? 31.203 -30.828 -19.594 1 41.75 98 THR A O 1
ATOM 745 N N . LYS A 1 99 ? 29.672 -31.297 -18.094 1 47.06 99 LYS A N 1
ATOM 746 C CA . LYS A 1 99 ? 28.562 -31.016 -19 1 47.06 99 LYS A CA 1
ATOM 747 C C . LYS A 1 99 ? 28.156 -29.547 -18.938 1 47.06 99 LYS A C 1
ATOM 749 O O . LYS A 1 99 ? 28.125 -28.953 -17.859 1 47.06 99 LYS A O 1
ATOM 754 N N . SER A 1 100 ? 28.062 -28.672 -20.156 1 55.72 100 SER A N 1
ATOM 755 C CA . SER A 1 100 ? 28.031 -27.328 -20.734 1 55.72 100 SER A CA 1
ATOM 756 C C . SER A 1 100 ? 26.844 -26.531 -20.172 1 55.72 100 SER A C 1
ATOM 758 O O . SER A 1 100 ? 26.75 -25.328 -20.422 1 55.72 100 SER A O 1
ATOM 760 N N . THR A 1 101 ? 25.812 -27.109 -19.688 1 66.94 101 THR A N 1
ATOM 761 C CA . THR A 1 101 ? 24.672 -26.219 -19.484 1 66.94 101 THR A CA 1
ATOM 762 C C . THR A 1 101 ? 24.672 -25.656 -18.078 1 66.94 101 THR A C 1
ATOM 764 O O . THR A 1 101 ? 24.734 -26.406 -17.094 1 66.94 101 THR A O 1
ATOM 767 N N . PRO A 1 102 ? 24.781 -24.438 -17.906 1 76.44 102 PRO A N 1
ATOM 768 C CA . PRO A 1 102 ? 24.734 -23.812 -16.578 1 76.44 102 PRO A CA 1
ATOM 769 C C . PRO A 1 102 ? 23.531 -24.25 -15.75 1 76.44 102 PRO A C 1
ATOM 771 O O . PRO A 1 102 ? 22.469 -24.516 -16.297 1 76.44 102 PRO A O 1
ATOM 774 N N . ILE A 1 103 ? 23.828 -24.609 -14.484 1 82.44 103 ILE A N 1
ATOM 775 C CA . ILE A 1 103 ? 22.766 -24.953 -13.539 1 82.44 103 ILE A CA 1
ATOM 776 C C . ILE A 1 103 ? 22.484 -23.766 -12.633 1 82.44 103 ILE A C 1
ATOM 778 O O . ILE A 1 103 ? 23.406 -23.141 -12.102 1 82.44 103 ILE A O 1
ATOM 782 N N . TYR A 1 104 ? 21.156 -23.391 -12.555 1 86.88 104 TYR A N 1
ATOM 783 C CA . TYR A 1 104 ? 20.719 -22.281 -11.727 1 86.88 104 TYR A CA 1
ATOM 784 C C . TYR A 1 104 ? 20.094 -22.797 -10.43 1 86.88 104 TYR A C 1
ATOM 786 O O . TYR A 1 104 ? 19.156 -23.594 -10.445 1 86.88 104 TYR A O 1
ATOM 794 N N . GLU A 1 105 ? 20.688 -22.391 -9.297 1 84.31 105 GLU A N 1
ATOM 795 C CA . GLU A 1 105 ? 20.188 -22.781 -7.984 1 84.31 105 GLU A CA 1
ATOM 796 C C . GLU A 1 105 ? 19.562 -21.609 -7.242 1 84.31 105 GLU A C 1
ATOM 798 O O . GLU A 1 105 ? 20.156 -20.531 -7.176 1 84.31 105 GLU A O 1
ATOM 803 N N . TYR A 1 106 ? 18.391 -21.844 -6.789 1 86.12 106 TYR A N 1
ATOM 804 C CA . TYR A 1 106 ? 17.656 -20.828 -6.035 1 86.12 106 TYR A CA 1
ATOM 805 C C . TYR A 1 106 ? 17.609 -21.188 -4.551 1 86.12 106 TYR A C 1
ATOM 807 O O . TYR A 1 106 ? 16.609 -21.719 -4.066 1 86.12 106 TYR A O 1
ATOM 815 N N . SER A 1 107 ? 18.688 -20.953 -3.799 1 83.88 107 SER A N 1
ATOM 816 C CA . SER A 1 107 ? 18.797 -21.391 -2.408 1 83.88 107 SER A CA 1
ATOM 817 C C . SER A 1 107 ? 18.531 -20.234 -1.449 1 83.88 107 SER A C 1
ATOM 819 O O . SER A 1 107 ? 19.469 -19.672 -0.874 1 83.88 107 SER A O 1
ATOM 821 N N . PHE A 1 108 ? 17.328 -19.906 -1.323 1 91.19 108 PHE A N 1
ATOM 822 C CA . PHE A 1 108 ? 16.906 -18.922 -0.34 1 91.19 108 PHE A CA 1
ATOM 823 C C . PHE A 1 108 ? 16.266 -19.594 0.866 1 91.19 108 PHE A C 1
ATOM 825 O O . PHE A 1 108 ? 15.516 -20.562 0.718 1 91.19 108 PHE A O 1
ATOM 832 N N . SER A 1 109 ? 16.625 -19.109 2.018 1 93.75 109 SER A N 1
ATOM 833 C CA . SER A 1 109 ? 16.078 -19.703 3.236 1 93.75 109 SER A CA 1
ATOM 834 C C . SER A 1 109 ? 14.648 -19.25 3.482 1 93.75 109 SER A C 1
ATOM 836 O O . SER A 1 109 ? 14.305 -18.094 3.242 1 93.75 109 SER A O 1
ATOM 838 N N . TYR A 1 110 ? 13.852 -20.219 3.943 1 95.56 110 TYR A N 1
ATOM 839 C CA . TYR A 1 110 ? 12.5 -19.875 4.355 1 95.56 110 TYR A CA 1
ATOM 840 C C . TYR A 1 110 ? 12.5 -19.125 5.688 1 95.56 110 TYR A C 1
ATOM 842 O O . TYR A 1 110 ? 13.172 -19.547 6.633 1 95.56 110 TYR A O 1
ATOM 850 N N . LEU A 1 111 ? 11.844 -18.016 5.703 1 97.5 111 LEU A N 1
ATOM 851 C CA . LEU A 1 111 ? 11.625 -17.266 6.941 1 97.5 111 LEU A CA 1
ATOM 852 C C . LEU A 1 111 ? 10.328 -17.703 7.613 1 97.5 111 LEU A C 1
ATOM 854 O O . LEU A 1 111 ? 10.242 -17.75 8.844 1 97.5 111 LEU A O 1
ATOM 858 N N . HIS A 1 112 ? 9.305 -17.906 6.875 1 97.38 112 HIS A N 1
ATOM 859 C CA . HIS A 1 112 ? 8 -18.406 7.305 1 97.38 112 HIS A CA 1
ATOM 860 C C . HIS A 1 112 ? 7.496 -19.5 6.367 1 97.38 112 HIS A C 1
ATOM 862 O O . HIS A 1 112 ? 7.586 -19.375 5.145 1 97.38 112 HIS A O 1
ATOM 868 N N . VAL A 1 113 ? 7.051 -20.609 6.93 1 96.31 113 VAL A N 1
ATOM 869 C CA . VAL A 1 113 ? 6.523 -21.75 6.176 1 96.31 113 VAL A CA 1
ATOM 870 C C . VAL A 1 113 ? 5.273 -22.297 6.863 1 96.31 113 VAL A C 1
ATOM 872 O O . VAL A 1 113 ? 5.344 -22.828 7.973 1 96.31 113 VAL A O 1
ATOM 875 N N . PRO A 1 114 ? 4.129 -22.109 6.25 1 94.62 114 PRO A N 1
ATOM 876 C CA . PRO A 1 114 ? 2.932 -22.703 6.848 1 94.62 114 PRO A CA 1
ATOM 877 C C . PRO A 1 114 ? 2.867 -24.219 6.656 1 94.62 114 PRO A C 1
ATOM 879 O O . PRO A 1 114 ? 2.32 -24.688 5.66 1 94.62 114 PRO A O 1
ATOM 882 N N . VAL A 1 115 ? 3.16 -24.969 7.605 1 87.38 115 VAL A N 1
ATOM 883 C CA . VAL A 1 115 ? 3.385 -26.406 7.465 1 87.38 115 VAL A CA 1
ATOM 884 C C . VAL A 1 115 ? 2.068 -27.156 7.668 1 87.38 115 VAL A C 1
ATOM 886 O O . VAL A 1 115 ? 1.953 -28.328 7.301 1 87.38 115 VAL A O 1
ATOM 889 N N . ASN A 1 116 ? 1.081 -26.469 8.086 1 90.88 116 ASN A N 1
ATOM 890 C CA . ASN A 1 116 ? -0.125 -27.203 8.43 1 90.88 116 ASN A CA 1
ATOM 891 C C . ASN A 1 116 ? -1.233 -26.984 7.406 1 90.88 116 ASN A C 1
ATOM 893 O O . ASN A 1 116 ? -2.316 -27.562 7.52 1 90.88 116 ASN A O 1
ATOM 897 N N . VAL A 1 117 ? -0.945 -26.203 6.406 1 93.5 117 VAL A N 1
ATOM 898 C CA . VAL A 1 117 ? -1.991 -25.844 5.449 1 93.5 117 VAL A CA 1
ATOM 899 C C . VAL A 1 117 ? -2.488 -27.109 4.738 1 93.5 117 VAL A C 1
ATOM 901 O O . VAL A 1 117 ? -3.691 -27.281 4.535 1 93.5 117 VAL A O 1
ATOM 904 N N . CYS A 1 118 ? -1.596 -27.938 4.367 1 93.94 118 CYS A N 1
ATOM 905 C CA . CYS A 1 118 ? -1.97 -29.141 3.629 1 93.94 118 CYS A CA 1
ATOM 906 C C . CYS A 1 118 ? -1.909 -30.375 4.523 1 93.94 118 CYS A C 1
ATOM 908 O O . CYS A 1 118 ? -1.49 -31.438 4.082 1 93.94 118 CYS A O 1
ATOM 910 N N . LYS A 1 119 ? -2.197 -30.141 5.746 1 87.38 119 LYS A N 1
ATOM 911 C CA . LYS A 1 119 ? -2.34 -31.219 6.727 1 87.38 119 LYS A CA 1
ATOM 912 C C . LYS A 1 119 ? -3.668 -31.109 7.473 1 87.38 119 LYS A C 1
ATOM 914 O O . LYS A 1 119 ? -4.25 -30.031 7.555 1 87.38 119 LYS A O 1
ATOM 919 N N . SER A 1 120 ? -4.234 -32.188 7.781 1 76.62 120 SER A N 1
ATOM 920 C CA . SER A 1 120 ? -5.383 -32.281 8.672 1 76.62 120 SER A CA 1
ATOM 921 C C . SER A 1 120 ? -5.102 -33.25 9.82 1 76.62 120 SER A C 1
ATOM 923 O O . SER A 1 120 ? -4.82 -34.438 9.586 1 76.62 120 SER A O 1
ATOM 925 N N . ASN A 1 121 ? -5.168 -32.781 11.016 1 78.75 121 ASN A N 1
ATOM 926 C CA . ASN A 1 121 ? -4.879 -33.562 12.203 1 78.75 121 ASN A CA 1
ATOM 927 C C . ASN A 1 121 ? -3.553 -34.312 12.078 1 78.75 121 ASN A C 1
ATOM 929 O O . ASN A 1 121 ? -3.492 -35.531 12.297 1 78.75 121 ASN A O 1
ATOM 933 N N . GLY A 1 122 ? -2.598 -33.594 11.547 1 77.19 122 GLY A N 1
ATOM 934 C CA . GLY A 1 122 ? -1.261 -34.156 11.469 1 77.19 122 GLY A CA 1
ATOM 935 C C . GLY A 1 122 ? -1.038 -35 10.211 1 77.19 122 GLY A C 1
ATOM 936 O O . GLY A 1 122 ? 0.105 -35.25 9.836 1 77.19 122 GLY A O 1
ATOM 937 N N . ALA A 1 123 ? -2.119 -35.344 9.648 1 84.94 123 ALA A N 1
ATOM 938 C CA . ALA A 1 123 ? -2.014 -36.156 8.445 1 84.94 123 ALA A CA 1
ATOM 939 C C . ALA A 1 123 ? -2.137 -35.312 7.188 1 84.94 123 ALA A C 1
ATOM 941 O O . ALA A 1 123 ? -2.797 -34.281 7.203 1 84.94 123 ALA A O 1
ATOM 942 N N . LYS A 1 124 ? -1.496 -35.812 6.215 1 84.88 124 LYS A N 1
ATOM 943 C CA . LYS A 1 124 ? -1.55 -35.125 4.93 1 84.88 124 LYS A CA 1
ATOM 944 C C . LYS A 1 124 ? -2.979 -35.062 4.395 1 84.88 124 LYS A C 1
ATOM 946 O O . LYS A 1 124 ? -3.705 -36.062 4.445 1 84.88 124 LYS A O 1
ATOM 951 N N . PHE A 1 125 ? -3.457 -33.875 4.062 1 88.81 125 PHE A N 1
ATOM 952 C CA . PHE A 1 125 ? -4.754 -33.625 3.447 1 88.81 125 PHE A CA 1
ATOM 953 C C . PHE A 1 125 ? -4.645 -32.531 2.387 1 88.81 125 PHE A C 1
ATOM 955 O O . PHE A 1 125 ? -4.801 -31.344 2.688 1 88.81 125 PHE A O 1
ATOM 962 N N . ASP A 1 126 ? -4.453 -33 1.162 1 92.19 126 ASP A N 1
ATOM 963 C CA . ASP A 1 126 ? -4.242 -32.062 0.07 1 92.19 126 ASP A CA 1
ATOM 964 C C . ASP A 1 126 ? -5.57 -31.531 -0.458 1 92.19 126 ASP A C 1
ATOM 966 O O . ASP A 1 126 ? -6.535 -32.281 -0.611 1 92.19 126 ASP A O 1
ATOM 970 N N . PRO A 1 127 ? -5.625 -30.281 -0.655 1 96.69 127 PRO A N 1
ATOM 971 C CA . PRO A 1 127 ? -6.863 -29.672 -1.157 1 96.69 127 PRO A CA 1
ATOM 972 C C . PRO A 1 127 ? -7.109 -29.969 -2.635 1 96.69 127 PRO A C 1
ATOM 974 O O . PRO A 1 127 ? -6.18 -30.359 -3.354 1 96.69 127 PRO A O 1
ATOM 977 N N . PHE A 1 128 ? -8.414 -29.922 -2.957 1 97.88 128 PHE A N 1
ATOM 978 C CA . PHE A 1 128 ? -8.742 -29.969 -4.375 1 97.88 128 PHE A CA 1
ATOM 979 C C . PHE A 1 128 ? -8.242 -28.734 -5.098 1 97.88 128 PHE A C 1
ATOM 981 O O . PHE A 1 128 ? -7.691 -28.828 -6.195 1 97.88 128 PHE A O 1
ATOM 988 N N . LEU A 1 129 ? -8.391 -27.578 -4.465 1 98.38 129 LEU A N 1
ATOM 989 C CA . LEU A 1 129 ? -7.988 -26.281 -5.004 1 98.38 129 LEU A CA 1
ATOM 990 C C . LEU A 1 129 ? -7.148 -25.516 -3.992 1 98.38 129 LEU A C 1
ATOM 992 O O . LEU A 1 129 ? -7.59 -25.266 -2.867 1 98.38 129 LEU A O 1
ATOM 996 N N . LEU A 1 130 ? -5.926 -25.203 -4.359 1 98.5 130 LEU A N 1
ATOM 997 C CA . LEU A 1 130 ? -5.047 -24.375 -3.535 1 98.5 130 LEU A CA 1
ATOM 998 C C . LEU A 1 130 ? -4.812 -23.016 -4.176 1 98.5 130 LEU A C 1
ATOM 1000 O O . LEU A 1 130 ? -4.285 -22.938 -5.289 1 98.5 130 LEU A O 1
ATOM 1004 N N . PHE A 1 131 ? -5.273 -21.953 -3.49 1 98.56 131 PHE A N 1
ATOM 1005 C CA . PHE A 1 131 ? -4.914 -20.609 -3.902 1 98.56 131 PHE A CA 1
ATOM 1006 C C . PHE A 1 131 ? -3.512 -20.25 -3.432 1 98.56 131 PHE A C 1
ATOM 1008 O O . PHE A 1 131 ? -3.201 -20.359 -2.242 1 98.56 131 PHE A O 1
ATOM 1015 N N . VAL A 1 132 ? -2.66 -19.906 -4.305 1 98.81 132 VAL A N 1
ATOM 1016 C CA . VAL A 1 132 ? -1.328 -19.375 -4.02 1 98.81 132 VAL A CA 1
ATOM 1017 C C . VAL A 1 132 ? -1.238 -17.922 -4.461 1 98.81 132 VAL A C 1
ATOM 1019 O O . VAL A 1 132 ? -1.098 -17.625 -5.652 1 98.81 132 VAL A O 1
ATOM 1022 N N . VAL A 1 133 ? -1.245 -17.016 -3.475 1 98.88 133 VAL A N 1
ATOM 1023 C CA . VAL A 1 133 ? -1.394 -15.602 -3.766 1 98.88 133 VAL A CA 1
ATOM 1024 C C . VAL A 1 133 ? -0.031 -14.914 -3.695 1 98.88 133 VAL A C 1
ATOM 1026 O O . VAL A 1 133 ? 0.607 -14.891 -2.641 1 98.88 133 VAL A O 1
ATOM 1029 N N . LYS A 1 134 ? 0.425 -14.383 -4.809 1 98.56 134 LYS A N 1
ATOM 1030 C CA . LYS A 1 134 ? 1.617 -13.539 -4.816 1 98.56 134 LYS A CA 1
ATOM 1031 C C . LYS A 1 134 ? 1.315 -12.156 -4.25 1 98.56 134 LYS A C 1
ATOM 1033 O O . LYS A 1 134 ? 0.537 -11.398 -4.836 1 98.56 134 LYS A O 1
ATOM 1038 N N . SER A 1 135 ? 1.937 -11.836 -3.17 1 98.5 135 SER A N 1
ATOM 1039 C CA . SER A 1 135 ? 1.611 -10.594 -2.473 1 98.5 135 SER A CA 1
ATOM 1040 C C . SER A 1 135 ? 2.861 -9.766 -2.219 1 98.5 135 SER A C 1
ATOM 1042 O O . SER A 1 135 ? 3.947 -10.305 -2.008 1 98.5 135 SER A O 1
ATOM 1044 N N . ASP A 1 136 ? 2.732 -8.43 -2.342 1 97.12 136 ASP A N 1
ATOM 1045 C CA . ASP A 1 136 ? 3.76 -7.512 -1.857 1 97.12 136 ASP A CA 1
ATOM 1046 C C . ASP A 1 136 ? 3.863 -7.559 -0.335 1 97.12 136 ASP A C 1
ATOM 1048 O O . ASP A 1 136 ? 2.848 -7.609 0.361 1 97.12 136 ASP A O 1
ATOM 1052 N N . VAL A 1 137 ? 5.031 -7.586 0.14 1 97.56 137 VAL A N 1
ATOM 1053 C CA . VAL A 1 137 ? 5.266 -7.707 1.574 1 97.56 137 VAL A CA 1
ATOM 1054 C C . VAL A 1 137 ? 4.605 -6.543 2.309 1 97.56 137 VAL A C 1
ATOM 1056 O O . VAL A 1 137 ? 4.176 -6.688 3.455 1 97.56 137 VAL A O 1
ATOM 1059 N N . ASN A 1 138 ? 4.402 -5.43 1.67 1 95.56 138 ASN A N 1
ATOM 1060 C CA . ASN A 1 138 ? 3.795 -4.242 2.26 1 95.56 138 ASN A CA 1
ATOM 1061 C C . ASN A 1 138 ? 2.271 -4.324 2.236 1 95.56 138 ASN A C 1
ATOM 1063 O O . ASN A 1 138 ? 1.594 -3.512 2.869 1 95.56 138 ASN A O 1
ATOM 1067 N N . HIS A 1 139 ? 1.72 -5.293 1.628 1 97 139 HIS A N 1
ATOM 1068 C CA . HIS A 1 139 ? 0.289 -5.34 1.349 1 97 139 HIS A CA 1
ATOM 1069 C C . HIS A 1 139 ? -0.453 -6.148 2.406 1 97 139 HIS A C 1
ATOM 1071 O O . HIS A 1 139 ? -1.231 -7.047 2.076 1 97 139 HIS A O 1
ATOM 1077 N N . ILE A 1 140 ? -0.296 -5.785 3.641 1 97.56 140 ILE A N 1
ATOM 1078 C CA . ILE A 1 140 ? -0.993 -6.461 4.73 1 97.56 140 ILE A CA 1
ATOM 1079 C C . ILE A 1 140 ? -2.502 -6.289 4.562 1 97.56 140 ILE A C 1
ATOM 1081 O O . ILE A 1 140 ? -3.264 -7.246 4.73 1 97.56 140 ILE A O 1
ATOM 1085 N N . ALA A 1 141 ? -2.938 -5.121 4.203 1 96.5 141 ALA A N 1
ATOM 1086 C CA . ALA A 1 141 ? -4.359 -4.828 4.047 1 96.5 141 ALA A CA 1
ATOM 1087 C C . ALA A 1 141 ? -4.969 -5.656 2.92 1 96.5 141 ALA A C 1
ATOM 1089 O O . ALA A 1 141 ? -6.113 -6.109 3.023 1 96.5 141 ALA A O 1
ATOM 1090 N N . HIS A 1 142 ? -4.234 -5.816 1.859 1 98 142 HIS A N 1
ATOM 1091 C CA . HIS A 1 142 ? -4.719 -6.648 0.763 1 98 142 HIS A CA 1
ATOM 1092 C C . HIS A 1 142 ? -4.926 -8.086 1.215 1 98 142 HIS A C 1
ATOM 1094 O O . HIS A 1 142 ? -5.957 -8.695 0.908 1 98 142 HIS A O 1
ATOM 1100 N N . ARG A 1 143 ? -3.936 -8.594 1.908 1 98.62 143 ARG A N 1
ATOM 1101 C CA . ARG A 1 143 ? -4.055 -9.961 2.393 1 98.62 143 ARG A CA 1
ATOM 1102 C C . ARG A 1 143 ? -5.207 -10.094 3.385 1 98.62 143 ARG A C 1
ATOM 1104 O O . ARG A 1 143 ? -5.957 -11.07 3.344 1 98.62 143 ARG A O 1
ATOM 1111 N N . ALA A 1 144 ? -5.379 -9.102 4.195 1 97.69 144 ALA A N 1
ATOM 1112 C CA . ALA A 1 144 ? -6.527 -9.102 5.102 1 97.69 144 ALA A CA 1
ATOM 1113 C C . ALA A 1 144 ? -7.84 -9.055 4.324 1 97.69 144 ALA A C 1
ATOM 1115 O O . ALA A 1 144 ? -8.797 -9.742 4.68 1 97.69 144 ALA A O 1
ATOM 1116 N N . ALA A 1 145 ? -7.871 -8.234 3.32 1 97.06 145 ALA A N 1
ATOM 1117 C CA . ALA A 1 145 ? -9.078 -8.141 2.502 1 97.06 145 ALA A CA 1
ATOM 1118 C C . ALA A 1 145 ? -9.406 -9.477 1.845 1 97.06 145 ALA A C 1
ATOM 1120 O O . ALA A 1 145 ? -10.57 -9.891 1.809 1 97.06 145 ALA A O 1
ATOM 1121 N N . ILE A 1 146 ? -8.422 -10.125 1.339 1 97.5 146 ILE A N 1
ATOM 1122 C CA . ILE A 1 146 ? -8.609 -11.422 0.697 1 97.5 146 ILE A CA 1
ATOM 1123 C C . ILE A 1 146 ? -9.148 -12.43 1.713 1 97.5 146 ILE A C 1
ATOM 1125 O O . ILE A 1 146 ? -10.102 -13.164 1.431 1 97.5 146 ILE A O 1
ATOM 1129 N N . ARG A 1 147 ? -8.586 -12.438 2.957 1 96.81 147 ARG A N 1
ATOM 1130 C CA . ARG A 1 147 ? -9.016 -13.336 4.023 1 96.81 147 ARG A CA 1
ATOM 1131 C C . ARG A 1 147 ? -10.477 -13.094 4.383 1 96.81 147 ARG A C 1
ATOM 1133 O O . ARG A 1 147 ? -11.141 -13.969 4.938 1 96.81 147 ARG A O 1
ATOM 1140 N N . ASN A 1 148 ? -10.961 -11.898 3.988 1 94.88 148 ASN A N 1
ATOM 1141 C CA . ASN A 1 148 ? -12.32 -11.531 4.367 1 94.88 148 ASN A CA 1
ATOM 1142 C C . ASN A 1 148 ? -13.266 -11.578 3.17 1 94.88 148 ASN A C 1
ATOM 1144 O O . ASN A 1 148 ? -14.406 -11.117 3.256 1 94.88 148 ASN A O 1
ATOM 1148 N N . THR A 1 149 ? -12.805 -12.016 2.104 1 94.5 149 THR A N 1
ATOM 1149 C CA . THR A 1 149 ? -13.641 -12.094 0.911 1 94.5 149 THR A CA 1
ATOM 1150 C C . THR A 1 149 ? -13.523 -13.461 0.256 1 94.5 149 THR A C 1
ATOM 1152 O O . THR A 1 149 ? -14.039 -14.453 0.783 1 94.5 149 THR A O 1
ATOM 1155 N N . TRP A 1 150 ? -12.867 -13.5 -0.981 1 95.25 150 TRP A N 1
ATOM 1156 C CA . TRP A 1 150 ? -12.914 -14.727 -1.774 1 95.25 150 TRP A CA 1
ATOM 1157 C C . TRP A 1 150 ? -12.016 -15.805 -1.171 1 95.25 150 TRP A C 1
ATOM 1159 O O . TRP A 1 150 ? -12.141 -16.984 -1.498 1 95.25 150 TRP A O 1
ATOM 1169 N N . GLY A 1 151 ? -11.102 -15.367 -0.282 1 95.38 151 GLY A N 1
ATOM 1170 C CA . GLY A 1 151 ? -10.234 -16.328 0.377 1 95.38 151 GLY A CA 1
ATOM 1171 C C . GLY A 1 151 ? -10.875 -16.984 1.586 1 95.38 151 GLY A C 1
ATOM 1172 O O . GLY A 1 151 ? -10.344 -17.953 2.133 1 95.38 151 GLY A O 1
ATOM 1173 N N . ASN A 1 152 ? -11.961 -16.422 1.949 1 92.25 152 ASN A N 1
ATOM 1174 C CA . ASN A 1 152 ? -12.688 -16.953 3.096 1 92.25 152 ASN A CA 1
ATOM 1175 C C . ASN A 1 152 ? -13.688 -18.031 2.678 1 92.25 152 ASN A C 1
ATOM 1177 O O . ASN A 1 152 ? -14.844 -17.719 2.385 1 92.25 152 ASN A O 1
ATOM 1181 N N . THR A 1 153 ? -13.242 -19.266 2.646 1 88 153 THR A N 1
ATOM 1182 C CA . THR A 1 153 ? -14.125 -20.344 2.221 1 88 153 THR A CA 1
ATOM 1183 C C . THR A 1 153 ? -14.305 -21.375 3.338 1 88 153 THR A C 1
ATOM 1185 O O . THR A 1 153 ? -13.359 -21.641 4.086 1 88 153 THR A O 1
ATOM 1188 N N . SER A 1 154 ? -15.523 -21.891 3.441 1 89.44 154 SER A N 1
ATOM 1189 C CA . SER A 1 154 ? -15.805 -22.969 4.383 1 89.44 154 SER A CA 1
ATOM 1190 C C . SER A 1 154 ? -15.562 -24.344 3.746 1 89.44 154 SER A C 1
ATOM 1192 O O . SER A 1 154 ? -15.609 -25.359 4.426 1 89.44 154 SER A O 1
ATOM 1194 N N . ASN A 1 155 ? -15.297 -24.328 2.502 1 92.31 155 ASN A N 1
ATOM 1195 C CA . ASN A 1 155 ? -15.016 -25.562 1.786 1 92.31 155 ASN A CA 1
ATOM 1196 C C . ASN A 1 155 ? -13.648 -26.125 2.166 1 92.31 155 ASN A C 1
ATOM 1198 O O . ASN A 1 155 ? -12.617 -25.531 1.855 1 92.31 155 ASN A O 1
ATOM 1202 N N . PRO A 1 156 ? -13.586 -27.297 2.822 1 91.75 156 PRO A N 1
ATOM 1203 C CA . PRO A 1 156 ? -12.297 -27.844 3.252 1 91.75 156 PRO A CA 1
ATOM 1204 C C . PRO A 1 156 ? -11.391 -28.219 2.08 1 91.75 156 PRO A C 1
ATOM 1206 O O . PRO A 1 156 ? -10.188 -28.406 2.264 1 91.75 156 PRO A O 1
ATOM 1209 N N . GLY A 1 157 ? -12.016 -28.359 0.895 1 95.62 157 GLY A N 1
ATOM 1210 C CA . GLY A 1 157 ? -11.25 -28.672 -0.293 1 95.62 157 GLY A CA 1
ATOM 1211 C C . GLY A 1 157 ? -10.516 -27.484 -0.874 1 95.62 157 GLY A C 1
ATOM 1212 O O . GLY A 1 157 ? -9.773 -27.625 -1.852 1 95.62 157 GLY A O 1
ATOM 1213 N N . ILE A 1 158 ? -10.672 -26.344 -0.234 1 96.94 158 ILE A N 1
ATOM 1214 C CA . ILE A 1 158 ? -10.023 -25.125 -0.696 1 96.94 158 ILE A CA 1
ATOM 1215 C C . ILE A 1 158 ? -9.102 -24.578 0.393 1 96.94 158 ILE A C 1
ATOM 1217 O O . ILE A 1 158 ? -9.492 -24.484 1.557 1 96.94 158 ILE A O 1
ATOM 1221 N N . LYS A 1 159 ? -7.84 -24.344 0.071 1 97.5 159 LYS A N 1
ATOM 1222 C CA . LYS A 1 159 ? -6.883 -23.703 0.969 1 97.5 159 LYS A CA 1
ATOM 1223 C C . LYS A 1 159 ? -6.227 -22.5 0.307 1 97.5 159 LYS A C 1
ATOM 1225 O O . LYS A 1 159 ? -6.297 -22.344 -0.914 1 97.5 159 LYS A O 1
ATOM 1230 N N . LEU A 1 160 ? -5.68 -21.609 1.107 1 98 160 LEU A N 1
ATOM 1231 C CA . LEU A 1 160 ? -5.082 -20.375 0.619 1 98 160 LEU A CA 1
ATOM 1232 C C . LEU A 1 160 ? -3.775 -20.078 1.344 1 98 160 LEU A C 1
ATOM 1234 O O . LEU A 1 160 ? -3.684 -20.234 2.562 1 98 160 LEU A O 1
ATOM 1238 N N . VAL A 1 161 ? -2.734 -19.734 0.589 1 98.69 161 VAL A N 1
ATOM 1239 C CA . VAL A 1 161 ? -1.465 -19.266 1.14 1 98.69 161 VAL A CA 1
ATOM 1240 C C . VAL A 1 161 ? -1.016 -18 0.413 1 98.69 161 VAL A C 1
ATOM 1242 O O . VAL A 1 161 ? -1.419 -17.766 -0.727 1 98.69 161 VAL A O 1
ATOM 1245 N N . PHE A 1 162 ? -0.208 -17.188 1.101 1 98.88 162 PHE A N 1
ATOM 1246 C CA . PHE A 1 162 ? 0.36 -15.977 0.533 1 98.88 162 PHE A CA 1
ATOM 1247 C C . PHE A 1 162 ? 1.87 -16.109 0.373 1 98.88 162 PHE A C 1
ATOM 1249 O O . PHE A 1 162 ? 2.549 -16.641 1.25 1 98.88 162 PHE A O 1
ATOM 1256 N N . LEU A 1 163 ? 2.367 -15.633 -0.754 1 98.81 163 LEU A N 1
ATOM 1257 C CA . LEU A 1 163 ? 3.799 -15.547 -1.02 1 98.81 163 LEU A CA 1
ATOM 1258 C C . LEU A 1 163 ? 4.305 -14.117 -0.813 1 98.81 163 LEU A C 1
ATOM 1260 O O . LEU A 1 163 ? 3.732 -13.172 -1.354 1 98.81 163 LEU A O 1
ATOM 1264 N N . ALA A 1 164 ? 5.379 -13.992 -0.055 1 98.38 164 ALA A N 1
ATOM 1265 C CA . ALA A 1 164 ? 5.992 -12.68 0.104 1 98.38 164 ALA A CA 1
ATOM 1266 C C . ALA A 1 164 ? 7.512 -12.789 0.189 1 98.38 164 ALA A C 1
ATOM 1268 O O . ALA A 1 164 ? 8.039 -13.797 0.675 1 98.38 164 ALA A O 1
ATOM 1269 N N . GLY A 1 165 ? 8.211 -11.812 -0.355 1 97.81 165 GLY A N 1
ATOM 1270 C CA . GLY A 1 165 ? 9.633 -11.672 -0.089 1 97.81 165 GLY A CA 1
ATOM 1271 C C . GLY A 1 165 ? 9.93 -10.992 1.235 1 97.81 165 GLY A C 1
ATOM 1272 O O . GLY A 1 165 ? 9.039 -10.867 2.084 1 97.81 165 GLY A O 1
ATOM 1273 N N . TYR A 1 166 ? 11.188 -10.648 1.341 1 96.81 166 TYR A N 1
ATOM 1274 C CA . TYR A 1 166 ? 11.656 -10.109 2.613 1 96.81 166 TYR A CA 1
ATOM 1275 C C . TYR A 1 166 ? 11.812 -8.594 2.539 1 96.81 166 TYR A C 1
ATOM 1277 O O . TYR A 1 166 ? 12.211 -8.055 1.504 1 96.81 166 TYR A O 1
ATOM 1285 N N . SER A 1 167 ? 11.422 -7.887 3.516 1 94.56 167 SER A N 1
ATOM 1286 C CA . SER A 1 167 ? 11.711 -6.48 3.793 1 94.56 167 SER A CA 1
ATOM 1287 C C . SER A 1 167 ? 12.023 -6.266 5.27 1 94.56 167 SER A C 1
ATOM 1289 O O . SER A 1 167 ? 11.219 -6.605 6.137 1 94.56 167 SER A O 1
ATOM 1291 N N . PRO A 1 168 ? 13.164 -5.695 5.574 1 91.81 168 PRO A N 1
ATOM 1292 C CA . PRO A 1 168 ? 13.508 -5.477 6.98 1 91.81 168 PRO A CA 1
ATOM 1293 C C . PRO A 1 168 ? 12.469 -4.633 7.715 1 91.81 168 PRO A C 1
ATOM 1295 O O . PRO A 1 168 ? 12.195 -4.875 8.898 1 91.81 168 PRO A O 1
ATOM 1298 N N . LEU A 1 169 ? 11.875 -3.709 7.047 1 91.31 169 LEU A N 1
ATOM 1299 C CA . LEU A 1 169 ? 10.906 -2.801 7.652 1 91.31 169 LEU A CA 1
ATOM 1300 C C . LEU A 1 169 ? 9.664 -3.561 8.125 1 91.31 169 LEU A C 1
ATOM 1302 O O . LEU A 1 169 ? 9.031 -3.17 9.102 1 91.31 169 LEU A O 1
ATOM 1306 N N . MET A 1 170 ? 9.375 -4.641 7.453 1 96.44 170 MET A N 1
ATOM 1307 C CA . MET A 1 170 ? 8.086 -5.293 7.668 1 96.44 170 MET A CA 1
ATOM 1308 C C . MET A 1 170 ? 8.25 -6.555 8.508 1 96.44 170 MET A C 1
ATOM 1310 O O . MET A 1 170 ? 7.262 -7.219 8.836 1 96.44 170 MET A O 1
ATOM 1314 N N . LYS A 1 171 ? 9.445 -6.836 8.969 1 95.44 171 LYS A N 1
ATOM 1315 C CA . LYS A 1 171 ? 9.766 -8.078 9.664 1 95.44 171 LYS A CA 1
ATOM 1316 C C . LYS A 1 171 ? 8.844 -8.297 10.859 1 95.44 171 LYS A C 1
ATOM 1318 O O . LYS A 1 171 ? 8.203 -9.344 10.977 1 95.44 171 LYS A O 1
ATOM 1323 N N . PRO A 1 172 ? 8.648 -7.281 11.75 1 94.38 172 PRO A N 1
ATOM 1324 C CA . PRO A 1 172 ? 7.793 -7.539 12.914 1 94.38 172 PRO A CA 1
ATOM 1325 C C . PRO A 1 172 ? 6.328 -7.762 12.531 1 94.38 172 PRO A C 1
ATOM 1327 O O . PRO A 1 172 ? 5.633 -8.547 13.18 1 94.38 172 PRO A O 1
ATOM 1330 N N . PHE A 1 173 ? 5.91 -7.141 11.523 1 95.44 173 PHE A N 1
ATOM 1331 C CA . PHE A 1 173 ? 4.504 -7.195 11.148 1 95.44 173 PHE A CA 1
ATOM 1332 C C . PHE A 1 173 ? 4.184 -8.508 10.438 1 95.44 173 PHE A C 1
ATOM 1334 O O . PHE A 1 173 ? 3.111 -9.078 10.633 1 95.44 173 PHE A O 1
ATOM 1341 N N . ILE A 1 174 ? 5.082 -8.945 9.586 1 97.75 174 ILE A N 1
ATOM 1342 C CA . ILE A 1 174 ? 4.891 -10.227 8.922 1 97.75 174 ILE A CA 1
ATOM 1343 C C . ILE A 1 174 ? 4.949 -11.352 9.945 1 97.75 174 ILE A C 1
ATOM 1345 O O . ILE A 1 174 ? 4.203 -12.336 9.844 1 97.75 174 ILE A O 1
ATOM 1349 N N . GLN A 1 175 ? 5.898 -11.203 10.914 1 96.94 175 GLN A N 1
ATOM 1350 C CA . GLN A 1 175 ? 5.941 -12.18 11.992 1 96.94 175 GLN A CA 1
ATOM 1351 C C . GLN A 1 175 ? 4.602 -12.258 12.711 1 96.94 175 GLN A C 1
ATOM 1353 O O . GLN A 1 175 ? 4.09 -13.359 12.969 1 96.94 175 GLN A O 1
ATOM 1358 N N . MET A 1 176 ? 4.055 -11.172 13 1 95.75 176 MET A N 1
ATOM 1359 C CA . MET A 1 176 ? 2.758 -11.141 13.672 1 95.75 176 MET A CA 1
ATOM 1360 C C . MET A 1 176 ? 1.674 -11.742 12.781 1 95.75 176 MET A C 1
ATOM 1362 O O . MET A 1 176 ? 0.85 -12.531 13.25 1 95.75 176 MET A O 1
ATOM 1366 N N . GLU A 1 177 ? 1.614 -11.297 11.594 1 97.31 177 GLU A N 1
ATOM 1367 C CA . GLU A 1 177 ? 0.62 -11.812 10.656 1 97.31 177 GLU A CA 1
ATOM 1368 C C . GLU A 1 177 ? 0.715 -13.336 10.539 1 97.31 177 GLU A C 1
ATOM 1370 O O . GLU A 1 177 ? -0.306 -14.023 10.508 1 97.31 177 GLU A O 1
ATOM 1375 N N . THR A 1 178 ? 1.938 -13.812 10.438 1 97.62 178 THR A N 1
ATOM 1376 C CA . THR A 1 178 ? 2.18 -15.242 10.336 1 97.62 178 THR A CA 1
ATOM 1377 C C . THR A 1 178 ? 1.661 -15.969 11.578 1 97.62 178 THR A C 1
ATOM 1379 O O . THR A 1 178 ? 1.099 -17.062 11.469 1 97.62 178 THR A O 1
ATOM 1382 N N . ASN A 1 179 ? 1.901 -15.375 12.711 1 95.81 179 ASN A N 1
ATOM 1383 C CA . ASN A 1 179 ? 1.419 -15.969 13.953 1 95.81 179 ASN A CA 1
ATOM 1384 C C . ASN A 1 179 ? -0.106 -16 14 1 95.81 179 ASN A C 1
ATOM 1386 O O . ASN A 1 179 ? -0.693 -16.953 14.531 1 95.81 179 ASN A O 1
ATOM 1390 N N . LEU A 1 180 ? -0.697 -15 13.484 1 94.75 180 LEU A N 1
ATOM 1391 C CA . LEU A 1 180 ? -2.146 -14.859 13.555 1 94.75 180 LEU A CA 1
ATOM 1392 C C . LEU A 1 180 ? -2.834 -15.812 12.578 1 94.75 180 LEU A C 1
ATOM 1394 O O . LEU A 1 180 ? -3.857 -16.406 12.906 1 94.75 180 LEU A O 1
ATOM 1398 N N . TYR A 1 181 ? -2.277 -15.992 11.352 1 96.44 181 TYR A N 1
ATOM 1399 C CA . TYR A 1 181 ? -3.068 -16.625 10.305 1 96.44 181 TYR A CA 1
ATOM 1400 C C . TYR A 1 181 ? -2.4 -17.906 9.812 1 96.44 181 TYR A C 1
ATOM 1402 O O . TYR A 1 181 ? -3.047 -18.75 9.195 1 96.44 181 TYR A O 1
ATOM 1410 N N . LYS A 1 182 ? -1.041 -18.016 9.898 1 96.94 182 LYS A N 1
ATOM 1411 C CA . LYS A 1 182 ? -0.275 -19.203 9.57 1 96.94 182 LYS A CA 1
ATOM 1412 C C . LYS A 1 182 ? -0.452 -19.594 8.102 1 96.94 182 LYS A C 1
ATOM 1414 O O . LYS A 1 182 ? -0.628 -20.766 7.773 1 96.94 182 LYS A O 1
ATOM 1419 N N . ASP A 1 183 ? -0.477 -18.594 7.289 1 98.06 183 ASP A N 1
ATOM 1420 C CA . ASP A 1 183 ? -0.714 -18.875 5.875 1 98.06 183 ASP A CA 1
ATOM 1421 C C . ASP A 1 183 ? 0.293 -18.141 4.992 1 98.06 183 ASP A C 1
ATOM 1423 O O . ASP A 1 183 ? 0.074 -17.969 3.791 1 98.06 183 ASP A O 1
ATOM 1427 N N . ILE A 1 184 ? 1.386 -17.656 5.555 1 98.62 184 ILE A N 1
ATOM 1428 C CA . ILE A 1 184 ? 2.373 -16.891 4.801 1 98.62 184 ILE A CA 1
ATOM 1429 C C . ILE A 1 184 ? 3.584 -17.781 4.496 1 98.62 184 ILE A C 1
ATOM 1431 O O . ILE A 1 184 ? 4.121 -18.438 5.391 1 98.62 184 ILE A O 1
ATOM 1435 N N . ILE A 1 185 ? 3.943 -17.828 3.271 1 98.69 185 ILE A N 1
ATOM 1436 C CA . ILE A 1 185 ? 5.223 -18.375 2.814 1 98.69 185 ILE A CA 1
ATOM 1437 C C . ILE A 1 185 ? 6.184 -17.219 2.51 1 98.69 185 ILE A C 1
ATOM 1439 O O . ILE A 1 185 ? 5.871 -16.344 1.707 1 98.69 185 ILE A O 1
ATOM 1443 N N . GLN A 1 186 ? 7.324 -17.219 3.162 1 98.62 186 GLN A N 1
ATOM 1444 C CA . GLN A 1 186 ? 8.281 -16.141 2.953 1 98.62 186 GLN A CA 1
ATOM 1445 C C . GLN A 1 186 ? 9.711 -16.672 2.885 1 98.62 186 GLN A C 1
ATOM 1447 O O . GLN A 1 186 ? 10.094 -17.516 3.689 1 98.62 186 GLN A O 1
ATOM 1452 N N . GLN A 1 187 ? 10.438 -16.234 1.919 1 97.69 187 GLN A N 1
ATOM 1453 C CA . GLN A 1 187 ? 11.875 -16.469 1.844 1 97.69 187 GLN A CA 1
ATOM 1454 C C . GLN A 1 187 ? 12.664 -15.172 1.992 1 97.69 187 GLN A C 1
ATOM 1456 O O . GLN A 1 187 ? 12.078 -14.086 1.977 1 97.69 187 GLN A O 1
ATOM 1461 N N . ASN A 1 188 ? 13.984 -15.258 2.109 1 96.62 188 ASN A N 1
ATOM 1462 C CA . ASN A 1 188 ? 14.789 -14.109 2.512 1 96.62 188 ASN A CA 1
ATOM 1463 C C . ASN A 1 188 ? 15.336 -13.359 1.3 1 96.62 188 ASN A C 1
ATOM 1465 O O . ASN A 1 188 ? 16.359 -12.672 1.399 1 96.62 188 ASN A O 1
ATOM 1469 N N . PHE A 1 189 ? 14.766 -13.508 0.093 1 95.75 189 PHE A N 1
ATOM 1470 C CA . PHE A 1 189 ? 15.102 -12.602 -0.998 1 95.75 189 PHE A CA 1
ATOM 1471 C C . PHE A 1 189 ? 14.359 -11.273 -0.845 1 95.75 189 PHE A C 1
ATOM 1473 O O . PHE A 1 189 ? 13.273 -11.227 -0.262 1 95.75 189 PHE A O 1
ATOM 1480 N N . VAL A 1 190 ? 14.891 -10.242 -1.345 1 93.38 190 VAL A N 1
ATOM 1481 C CA . VAL A 1 190 ? 14.281 -8.922 -1.234 1 93.38 190 VAL A CA 1
ATOM 1482 C C . VAL A 1 190 ? 12.984 -8.875 -2.039 1 93.38 190 VAL A C 1
ATOM 1484 O O . VAL A 1 190 ? 12.953 -9.305 -3.195 1 93.38 190 VAL A O 1
ATOM 1487 N N . ASP A 1 191 ? 11.977 -8.406 -1.368 1 95.5 191 ASP A N 1
ATOM 1488 C CA . ASP A 1 191 ? 10.695 -8.297 -2.053 1 95.5 191 ASP A CA 1
ATOM 1489 C C . ASP A 1 191 ? 10.68 -7.105 -3.01 1 95.5 191 ASP A C 1
ATOM 1491 O O . ASP A 1 191 ? 10.242 -6.012 -2.646 1 95.5 191 ASP A O 1
ATOM 1495 N N . ALA A 1 192 ? 11.117 -7.305 -4.172 1 91.38 192 ALA A N 1
ATOM 1496 C CA . ALA A 1 192 ? 11.156 -6.32 -5.25 1 91.38 192 ALA A CA 1
ATOM 1497 C C . ALA A 1 192 ? 10.547 -6.883 -6.531 1 91.38 192 ALA A C 1
ATOM 1499 O O . ALA A 1 192 ? 10.547 -8.094 -6.746 1 91.38 192 ALA A O 1
ATOM 1500 N N . TYR A 1 193 ? 10.086 -5.984 -7.281 1 89.06 193 TYR A N 1
ATOM 1501 C CA . TYR A 1 193 ? 9.414 -6.41 -8.5 1 89.06 193 TYR A CA 1
ATOM 1502 C C . TYR A 1 193 ? 10.336 -7.25 -9.367 1 89.06 193 TYR A C 1
ATOM 1504 O O . TYR A 1 193 ? 9.898 -8.227 -9.992 1 89.06 193 TYR A O 1
ATOM 1512 N N . LYS A 1 194 ? 11.539 -6.891 -9.406 1 90.88 194 LYS A N 1
ATOM 1513 C CA . LYS A 1 194 ? 12.5 -7.594 -10.25 1 90.88 194 LYS A CA 1
ATOM 1514 C C . LYS A 1 194 ? 12.758 -9 -9.727 1 90.88 194 LYS A C 1
ATOM 1516 O O . LYS A 1 194 ? 13.359 -9.828 -10.422 1 90.88 194 LYS A O 1
ATOM 1521 N N . ASN A 1 195 ? 12.273 -9.297 -8.523 1 94.06 195 ASN A N 1
ATOM 1522 C CA . ASN A 1 195 ? 12.445 -10.625 -7.941 1 94.06 195 ASN A CA 1
ATOM 1523 C C . ASN A 1 195 ? 11.141 -11.414 -7.957 1 94.06 195 ASN A C 1
ATOM 1525 O O . ASN A 1 195 ? 10.992 -12.383 -7.207 1 94.06 195 ASN A O 1
ATOM 1529 N N . ASN A 1 196 ? 10.281 -11.016 -8.789 1 95.62 196 ASN A N 1
ATOM 1530 C CA . ASN A 1 196 ? 8.984 -11.688 -8.859 1 95.62 196 ASN A CA 1
ATOM 1531 C C . ASN A 1 196 ? 9.133 -13.148 -9.273 1 95.62 196 ASN A C 1
ATOM 1533 O O . ASN A 1 196 ? 8.359 -14 -8.836 1 95.62 196 ASN A O 1
ATOM 1537 N N . THR A 1 197 ? 10.086 -13.43 -10.133 1 96.88 197 THR A N 1
ATOM 1538 C CA . THR A 1 197 ? 10.336 -14.805 -10.562 1 96.88 197 THR A CA 1
ATOM 1539 C C . THR A 1 197 ? 10.758 -15.664 -9.375 1 96.88 197 THR A C 1
ATOM 1541 O O . THR A 1 197 ? 10.367 -16.828 -9.281 1 96.88 197 THR A O 1
ATOM 1544 N N . LEU A 1 198 ? 11.516 -15.109 -8.477 1 96.88 198 LEU A N 1
ATOM 1545 C CA . LEU A 1 198 ? 11.906 -15.844 -7.281 1 96.88 198 LEU A CA 1
ATOM 1546 C C . LEU A 1 198 ? 10.688 -16.188 -6.434 1 96.88 198 LEU A C 1
ATOM 1548 O O . LEU A 1 198 ? 10.609 -17.281 -5.863 1 96.88 198 LEU A O 1
ATOM 1552 N N . LYS A 1 199 ? 9.805 -15.273 -6.352 1 97.19 199 LYS A N 1
ATOM 1553 C CA . LYS A 1 199 ? 8.57 -15.508 -5.613 1 97.19 199 LYS A CA 1
ATOM 1554 C C . LYS A 1 199 ? 7.77 -16.656 -6.234 1 97.19 199 LYS A C 1
ATOM 1556 O O . LYS A 1 199 ? 7.219 -17.484 -5.516 1 97.19 199 LYS A O 1
ATOM 1561 N N . THR A 1 200 ? 7.695 -16.672 -7.547 1 97.75 200 THR A N 1
ATOM 1562 C CA . THR A 1 200 ? 7.02 -17.734 -8.273 1 97.75 200 THR A CA 1
ATOM 1563 C C . THR A 1 200 ? 7.691 -19.078 -8 1 97.75 200 THR A C 1
ATOM 1565 O O . THR A 1 200 ? 7.02 -20.062 -7.699 1 97.75 200 THR A O 1
ATOM 1568 N N . ILE A 1 201 ? 8.984 -19.109 -8.102 1 97.75 201 ILE A N 1
ATOM 1569 C CA . ILE A 1 201 ? 9.734 -20.344 -7.871 1 97.75 201 ILE A CA 1
ATOM 1570 C C . ILE A 1 201 ? 9.531 -20.812 -6.434 1 97.75 201 ILE A C 1
ATOM 1572 O O . ILE A 1 201 ? 9.336 -22 -6.184 1 97.75 201 ILE A O 1
ATOM 1576 N N . MET A 1 202 ? 9.531 -19.844 -5.52 1 98 202 MET A N 1
ATOM 1577 C CA . MET A 1 202 ? 9.266 -20.156 -4.121 1 98 202 MET A CA 1
ATOM 1578 C C . MET A 1 202 ? 7.906 -20.828 -3.971 1 98 202 MET A C 1
ATOM 1580 O O . MET A 1 202 ? 7.785 -21.859 -3.295 1 98 202 MET A O 1
ATOM 1584 N N . GLY A 1 203 ? 6.883 -20.266 -4.598 1 98.19 203 GLY A N 1
ATOM 1585 C CA . GLY A 1 203 ? 5.547 -20.828 -4.535 1 98.19 203 GLY A CA 1
ATOM 1586 C C . GLY A 1 203 ? 5.457 -22.234 -5.121 1 98.19 203 GLY A C 1
ATOM 1587 O O . GLY A 1 203 ? 4.898 -23.141 -4.5 1 98.19 203 GLY A O 1
ATOM 1588 N N . PHE A 1 204 ? 6.043 -22.391 -6.309 1 98.25 204 PHE A N 1
ATOM 1589 C CA . PHE A 1 204 ? 6.043 -23.703 -6.969 1 98.25 204 PHE A CA 1
ATOM 1590 C C . PHE A 1 204 ? 6.758 -24.734 -6.113 1 98.25 204 PHE A C 1
ATOM 1592 O O . PHE A 1 204 ? 6.27 -25.859 -5.945 1 98.25 204 PHE A O 1
ATOM 1599 N N . SER A 1 205 ? 7.883 -24.328 -5.59 1 97.62 205 SER A N 1
ATOM 1600 C CA . SER A 1 205 ? 8.664 -25.234 -4.758 1 97.62 205 SER A CA 1
ATOM 1601 C C . SER A 1 205 ? 7.887 -25.625 -3.504 1 97.62 205 SER A C 1
ATOM 1603 O O . SER A 1 205 ? 7.883 -26.797 -3.119 1 97.62 205 SER A O 1
ATOM 1605 N N . TRP A 1 206 ? 7.246 -24.672 -2.877 1 97.69 206 TRP A N 1
ATOM 1606 C CA . TRP A 1 206 ? 6.48 -24.953 -1.667 1 97.69 206 TRP A CA 1
ATOM 1607 C C . TRP A 1 206 ? 5.336 -25.922 -1.961 1 97.69 206 TRP A C 1
ATOM 1609 O O . TRP A 1 206 ? 5.098 -26.859 -1.201 1 97.69 206 TRP A O 1
ATOM 1619 N N . VAL A 1 207 ? 4.645 -25.719 -3.047 1 97.88 207 VAL A N 1
ATOM 1620 C CA . VAL A 1 207 ? 3.516 -26.562 -3.432 1 97.88 207 VAL A CA 1
ATOM 1621 C C . VAL A 1 207 ? 3.979 -28 -3.586 1 97.88 207 VAL A C 1
ATOM 1623 O O . VAL A 1 207 ? 3.354 -28.922 -3.051 1 97.88 207 VAL A O 1
ATOM 1626 N N . THR A 1 208 ? 5.055 -28.25 -4.324 1 96.94 208 THR A N 1
ATOM 1627 C CA . THR A 1 208 ? 5.523 -29.594 -4.617 1 96.94 208 THR A CA 1
ATOM 1628 C C . THR A 1 208 ? 6.031 -30.281 -3.352 1 96.94 208 THR A C 1
ATOM 1630 O O . THR A 1 208 ? 5.957 -31.5 -3.229 1 96.94 208 THR A O 1
ATOM 1633 N N . SER A 1 209 ? 6.445 -29.484 -2.408 1 94.81 209 SER A N 1
ATOM 1634 C CA . SER A 1 209 ? 7.016 -30.047 -1.186 1 94.81 209 SER A CA 1
ATOM 1635 C C . SER A 1 209 ? 5.938 -30.281 -0.133 1 94.81 209 SER A C 1
ATOM 1637 O O . SER A 1 209 ? 6.016 -31.25 0.632 1 94.81 209 SER A O 1
ATOM 1639 N N . HIS A 1 210 ? 4.941 -29.375 -0.113 1 94.88 210 HIS A N 1
ATOM 1640 C CA . HIS A 1 210 ? 4.035 -29.406 1.031 1 94.88 210 HIS A CA 1
ATOM 1641 C C . HIS A 1 210 ? 2.619 -29.781 0.605 1 94.88 210 HIS A C 1
ATOM 1643 O O . HIS A 1 210 ? 1.812 -30.219 1.43 1 94.88 210 HIS A O 1
ATOM 1649 N N . CYS A 1 211 ? 2.314 -29.578 -0.606 1 96 211 CYS A N 1
ATOM 1650 C CA . CYS A 1 211 ? 0.963 -29.844 -1.093 1 96 211 CYS A CA 1
ATOM 1651 C C . CYS A 1 211 ? 0.994 -30.594 -2.416 1 96 211 CYS A C 1
ATOM 1653 O O . CYS A 1 211 ? 0.291 -30.234 -3.359 1 96 211 CYS A O 1
ATOM 1655 N N . SER A 1 212 ? 1.79 -31.609 -2.512 1 95.06 212 SER A N 1
ATOM 1656 C CA . SER A 1 212 ? 2.047 -32.312 -3.764 1 95.06 212 SER A CA 1
ATOM 1657 C C . SER A 1 212 ? 0.809 -33.062 -4.238 1 95.06 212 SER A C 1
ATOM 1659 O O . SER A 1 212 ? 0.708 -33.438 -5.414 1 95.06 212 SER A O 1
ATOM 1661 N N . GLY A 1 213 ? -0.127 -33.281 -3.395 1 95.62 213 GLY A N 1
ATOM 1662 C CA . GLY A 1 213 ? -1.331 -34 -3.758 1 95.62 213 GLY A CA 1
ATOM 1663 C C . GLY A 1 213 ? -2.479 -33.094 -4.168 1 95.62 213 GLY A C 1
ATOM 1664 O O . GLY A 1 213 ? -3.555 -33.562 -4.531 1 95.62 213 GLY A O 1
ATOM 1665 N N . ALA A 1 214 ? -2.295 -31.812 -4.059 1 97.56 214 ALA A N 1
ATOM 1666 C CA . ALA A 1 214 ? -3.338 -30.875 -4.488 1 97.56 214 ALA A CA 1
ATOM 1667 C C . ALA A 1 214 ? -3.693 -31.094 -5.957 1 97.56 214 ALA A C 1
ATOM 1669 O O . ALA A 1 214 ? -2.828 -31.438 -6.766 1 97.56 214 ALA A O 1
ATOM 1670 N N . LYS A 1 215 ? -4.941 -30.922 -6.324 1 97.81 215 LYS A N 1
ATOM 1671 C CA . LYS A 1 215 ? -5.367 -31.188 -7.695 1 97.81 215 LYS A CA 1
ATOM 1672 C C . LYS A 1 215 ? -5.102 -30 -8.602 1 97.81 215 LYS A C 1
ATOM 1674 O O . LYS A 1 215 ? -4.562 -30.156 -9.703 1 97.81 215 LYS A O 1
ATOM 1679 N N . TYR A 1 216 ? -5.531 -28.844 -8.148 1 98.69 216 TYR A N 1
ATOM 1680 C CA . TYR A 1 216 ? -5.355 -27.625 -8.938 1 98.69 216 TYR A CA 1
ATOM 1681 C C . TYR A 1 216 ? -4.734 -26.516 -8.094 1 98.69 216 TYR A C 1
ATOM 1683 O O . TYR A 1 216 ? -5.086 -26.344 -6.93 1 98.69 216 TYR A O 1
ATOM 1691 N N . ILE A 1 217 ? -3.771 -25.844 -8.68 1 98.81 217 ILE A N 1
ATOM 1692 C CA . ILE A 1 217 ? -3.127 -24.703 -8.062 1 98.81 217 ILE A CA 1
ATOM 1693 C C . ILE A 1 217 ? -3.545 -23.422 -8.789 1 98.81 217 ILE A C 1
ATOM 1695 O O . ILE A 1 217 ? -3.303 -23.281 -9.992 1 98.81 217 ILE A O 1
ATOM 1699 N N . PHE A 1 218 ? -4.242 -22.562 -8.109 1 98.75 218 PHE A N 1
ATOM 1700 C CA . PHE A 1 218 ? -4.605 -21.25 -8.641 1 98.75 218 PHE A CA 1
ATOM 1701 C C . PHE A 1 218 ? -3.609 -20.188 -8.188 1 98.75 218 PHE A C 1
ATOM 1703 O O . PHE A 1 218 ? -3.65 -19.734 -7.047 1 98.75 218 PHE A O 1
ATOM 1710 N N . PHE A 1 219 ? -2.707 -19.812 -9.078 1 98.69 219 PHE A N 1
ATOM 1711 C CA . PHE A 1 219 ? -1.745 -18.75 -8.852 1 98.69 219 PHE A CA 1
ATOM 1712 C C . PHE A 1 219 ? -2.354 -17.391 -9.195 1 98.69 219 PHE A C 1
ATOM 1714 O O . PHE A 1 219 ? -2.828 -17.188 -10.312 1 98.69 219 PHE A O 1
ATOM 1721 N N . VAL A 1 220 ? -2.285 -16.422 -8.227 1 98.62 220 VAL A N 1
ATOM 1722 C CA . VAL A 1 220 ? -2.99 -15.172 -8.461 1 98.62 220 VAL A CA 1
ATOM 1723 C C . VAL A 1 220 ? -2.314 -14.047 -7.676 1 98.62 220 VAL A C 1
ATOM 1725 O O . VAL A 1 220 ? -1.759 -14.273 -6.602 1 98.62 220 VAL A O 1
ATOM 1728 N N . ASP A 1 221 ? -2.293 -12.844 -8.234 1 98.31 221 ASP A N 1
ATOM 1729 C CA . ASP A 1 221 ? -1.788 -11.664 -7.539 1 98.31 221 ASP A CA 1
ATOM 1730 C C . ASP A 1 221 ? -2.783 -11.18 -6.484 1 98.31 221 ASP A C 1
ATOM 1732 O O . ASP A 1 221 ? -3.965 -11.531 -6.531 1 98.31 221 ASP A O 1
ATOM 1736 N N . ASP A 1 222 ? -2.334 -10.312 -5.59 1 98.38 222 ASP A N 1
ATOM 1737 C CA . ASP A 1 222 ? -3.154 -9.945 -4.441 1 98.38 222 ASP A CA 1
ATOM 1738 C C . ASP A 1 222 ? -4.109 -8.805 -4.797 1 98.38 222 ASP A C 1
ATOM 1740 O O . ASP A 1 222 ? -4.898 -8.367 -3.957 1 98.38 222 ASP A O 1
ATOM 1744 N N . ASP A 1 223 ? -4.07 -8.297 -6.066 1 97.62 223 ASP A N 1
ATOM 1745 C CA . ASP A 1 223 ? -4.973 -7.223 -6.48 1 97.62 223 ASP A CA 1
ATOM 1746 C C . ASP A 1 223 ? -6.023 -7.738 -7.457 1 97.62 223 ASP A C 1
ATOM 1748 O O . ASP A 1 223 ? -6.398 -7.035 -8.398 1 97.62 223 ASP A O 1
ATOM 1752 N N . TYR A 1 224 ? -6.414 -8.969 -7.277 1 97.06 224 TYR A N 1
ATOM 1753 C CA . TYR A 1 224 ? -7.48 -9.602 -8.039 1 97.06 224 TYR A CA 1
ATOM 1754 C C . TYR A 1 224 ? -8.672 -9.922 -7.148 1 97.06 224 TYR A C 1
ATOM 1756 O O . TYR A 1 224 ? -8.523 -10.102 -5.938 1 97.06 224 TYR A O 1
ATOM 1764 N N . ILE A 1 225 ? -9.836 -9.969 -7.742 1 95.88 225 ILE A N 1
ATOM 1765 C CA . ILE A 1 225 ? -11 -10.633 -7.16 1 95.88 225 ILE A CA 1
ATOM 1766 C C . ILE A 1 225 ? -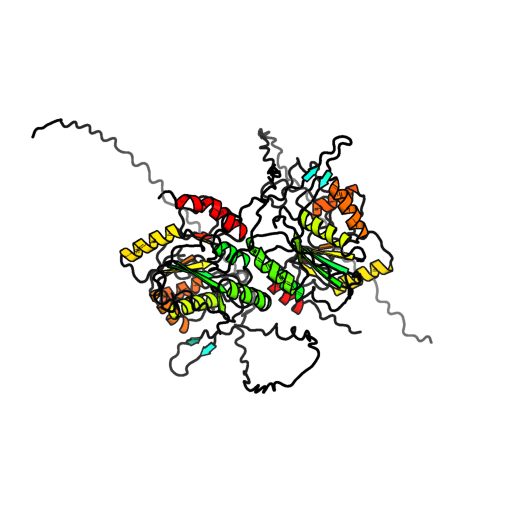11.211 -11.984 -7.84 1 95.88 225 ILE A C 1
ATOM 1768 O O . ILE A 1 225 ? -11.023 -12.109 -9.055 1 95.88 225 ILE A O 1
ATOM 1772 N N . VAL A 1 226 ? -11.492 -12.953 -7.09 1 95.94 226 VAL A N 1
ATOM 1773 C CA . VAL A 1 226 ? -11.648 -14.305 -7.617 1 95.94 226 VAL A CA 1
ATOM 1774 C C . VAL A 1 226 ? -13.055 -14.82 -7.324 1 95.94 226 VAL A C 1
ATOM 1776 O O . VAL A 1 226 ? -13.57 -14.648 -6.219 1 95.94 226 VAL A O 1
ATOM 1779 N N . ASN A 1 227 ? -13.656 -15.359 -8.336 1 93.19 227 ASN A N 1
ATOM 1780 C CA . ASN A 1 227 ? -14.922 -16.062 -8.172 1 93.19 227 ASN A CA 1
ATOM 1781 C C . ASN A 1 227 ? -14.719 -17.531 -7.82 1 93.19 227 ASN A C 1
ATOM 1783 O O . ASN A 1 227 ? -14.797 -18.391 -8.688 1 93.19 227 ASN A O 1
ATOM 1787 N N . THR A 1 228 ? -14.609 -17.797 -6.555 1 94.25 228 THR A N 1
ATOM 1788 C CA . THR A 1 228 ? -14.172 -19.094 -6.035 1 94.25 228 THR A CA 1
ATOM 1789 C C . THR A 1 228 ? -15.148 -20.188 -6.438 1 94.25 228 THR A C 1
ATOM 1791 O O . THR A 1 228 ? -14.734 -21.281 -6.859 1 94.25 228 THR A O 1
ATOM 1794 N N . LYS A 1 229 ? -16.406 -19.969 -6.367 1 90.81 229 LYS A N 1
ATOM 1795 C CA . LYS A 1 229 ? -17.406 -20.984 -6.734 1 90.81 229 LYS A CA 1
ATOM 1796 C C . LYS A 1 229 ? -17.328 -21.312 -8.227 1 90.81 229 LYS A C 1
ATOM 1798 O O . LYS A 1 229 ? -17.344 -22.484 -8.602 1 90.81 229 LYS A O 1
ATOM 1803 N N . TYR A 1 230 ? -17.234 -20.281 -9.008 1 92.5 230 TYR A N 1
ATOM 1804 C CA . TYR A 1 230 ? -17.234 -20.469 -10.453 1 92.5 230 TYR A CA 1
ATOM 1805 C C . TYR A 1 230 ? -16 -21.25 -10.891 1 92.5 230 TYR A C 1
ATOM 1807 O O . TYR A 1 230 ? -16.109 -22.172 -11.711 1 92.5 230 TYR A O 1
ATOM 1815 N N . ILE A 1 231 ? -14.875 -20.906 -10.367 1 95.38 231 ILE A N 1
ATOM 1816 C CA . ILE A 1 231 ? -13.656 -21.609 -10.758 1 95.38 231 ILE A CA 1
ATOM 1817 C C . ILE A 1 231 ? -13.688 -23.031 -10.195 1 95.38 231 ILE A C 1
ATOM 1819 O O . ILE A 1 231 ? -13.219 -23.969 -10.844 1 95.38 231 ILE A O 1
ATOM 1823 N N . TRP A 1 232 ? -14.172 -23.188 -8.992 1 95.38 232 TRP A N 1
ATOM 1824 C CA . TRP A 1 232 ? -14.32 -24.516 -8.406 1 95.38 232 TRP A CA 1
ATOM 1825 C C . TRP A 1 232 ? -15.141 -25.422 -9.305 1 95.38 232 TRP A C 1
ATOM 1827 O O . TRP A 1 232 ? -14.742 -26.562 -9.586 1 95.38 232 TRP A O 1
ATOM 1837 N N . ASP A 1 233 ? -16.266 -24.875 -9.766 1 95.19 233 ASP A N 1
ATOM 1838 C CA . ASP A 1 233 ? -17.156 -25.656 -10.625 1 95.19 233 ASP A CA 1
ATOM 1839 C C . ASP A 1 233 ? -16.453 -26.031 -11.93 1 95.19 233 ASP A C 1
ATOM 1841 O O . ASP A 1 233 ? -16.594 -27.156 -12.406 1 95.19 233 ASP A O 1
ATOM 1845 N N . HIS A 1 234 ? -15.781 -25.141 -12.461 1 96.75 234 HIS A N 1
ATOM 1846 C CA . HIS A 1 234 ? -15.078 -25.391 -13.711 1 96.75 234 HIS A CA 1
ATOM 1847 C C . HIS A 1 234 ? -14.016 -26.469 -13.539 1 96.75 234 HIS A C 1
ATOM 1849 O O . HIS A 1 234 ? -13.898 -27.375 -14.367 1 96.75 234 HIS A O 1
ATOM 1855 N N . LEU A 1 235 ? -13.25 -26.375 -12.516 1 98 235 LEU A N 1
ATOM 1856 C CA . LEU A 1 235 ? -12.164 -27.328 -12.266 1 98 235 LEU A CA 1
ATOM 1857 C C . LEU A 1 235 ? -12.711 -28.703 -11.93 1 98 235 LEU A C 1
ATOM 1859 O O . LEU A 1 235 ? -12.102 -29.719 -12.281 1 98 235 LEU A O 1
ATOM 1863 N N . ASN A 1 236 ? -13.828 -28.719 -11.266 1 97.31 236 ASN A N 1
ATOM 1864 C CA . ASN A 1 236 ? -14.484 -29.984 -11.008 1 97.31 236 ASN A CA 1
ATOM 1865 C C . ASN A 1 236 ? -14.867 -30.703 -12.305 1 97.31 236 ASN A C 1
ATOM 1867 O O . ASN A 1 236 ? -14.758 -31.922 -12.406 1 97.31 236 ASN A O 1
ATOM 1871 N N . ARG A 1 237 ? -15.297 -29.938 -13.219 1 97.56 237 ARG A N 1
ATOM 1872 C CA . ARG A 1 237 ? -15.633 -30.5 -14.523 1 97.56 237 ARG A CA 1
ATOM 1873 C C . ARG A 1 237 ? -14.398 -31.047 -15.219 1 97.56 237 ARG A C 1
ATOM 1875 O O . ARG A 1 237 ? -14.438 -32.125 -15.805 1 97.56 237 ARG A O 1
ATOM 1882 N N . LEU A 1 238 ? -13.328 -30.328 -15.141 1 97.25 238 LEU A N 1
ATOM 1883 C CA . LEU A 1 238 ? -12.086 -30.797 -15.734 1 97.25 238 LEU A CA 1
ATOM 1884 C C . LEU A 1 238 ? -11.602 -32.094 -15.055 1 97.25 238 LEU A C 1
ATOM 1886 O O . LEU A 1 238 ? -11.102 -33 -15.719 1 97.25 238 LEU A O 1
ATOM 1890 N N . TYR A 1 239 ? -11.75 -32.094 -13.773 1 97.12 239 TYR A N 1
ATOM 1891 C CA . TYR A 1 239 ? -11.336 -33.25 -12.992 1 97.12 239 TYR A CA 1
ATOM 1892 C C . TYR A 1 239 ? -12.133 -34.5 -13.383 1 97.12 239 TYR A C 1
ATOM 1894 O O . TYR A 1 239 ? -11.57 -35.594 -13.562 1 97.12 239 TYR A O 1
ATOM 1902 N N . ARG A 1 240 ? -13.398 -34.312 -13.492 1 97.31 240 ARG A N 1
ATOM 1903 C CA . ARG A 1 240 ? -14.281 -35.406 -13.867 1 97.31 240 ARG A CA 1
ATOM 1904 C C . ARG A 1 240 ? -13.969 -35.906 -15.273 1 97.31 240 ARG A C 1
ATOM 1906 O O . ARG A 1 240 ? -14.102 -37.094 -15.562 1 97.31 240 ARG A O 1
ATOM 1913 N N . ALA A 1 241 ? -13.562 -35.062 -16.078 1 96.94 241 ALA A N 1
ATOM 1914 C CA . ALA A 1 241 ? -13.195 -35.406 -17.438 1 96.94 241 ALA A CA 1
ATOM 1915 C C . ALA A 1 241 ? -11.789 -36 -17.5 1 96.94 241 ALA A C 1
ATOM 1917 O O . ALA A 1 241 ? -11.281 -36.281 -18.594 1 96.94 241 ALA A O 1
ATOM 1918 N N . LYS A 1 242 ? -11.094 -36.062 -16.375 1 95.62 242 LYS A N 1
ATOM 1919 C CA . LYS A 1 242 ? -9.781 -36.688 -16.219 1 95.62 242 LYS A CA 1
ATOM 1920 C C . LYS A 1 242 ? -8.727 -35.938 -17.047 1 95.62 242 LYS A C 1
ATOM 1922 O O . LYS A 1 242 ? -7.875 -36.594 -17.688 1 95.62 242 LYS A O 1
ATOM 1927 N N . LYS A 1 243 ? -8.953 -34.656 -17.125 1 93 243 LYS A N 1
ATOM 1928 C CA . LYS A 1 243 ? -7.949 -33.844 -17.812 1 93 243 LYS A CA 1
ATOM 1929 C C . LYS A 1 243 ? -6.656 -33.781 -17 1 93 243 LYS A C 1
ATOM 1931 O O . LYS A 1 243 ? -6.691 -33.5 -15.805 1 93 243 LYS A O 1
ATOM 1936 N N . ARG A 1 244 ? -5.543 -34.062 -17.672 1 92.38 244 ARG A N 1
ATOM 1937 C CA . ARG A 1 244 ? -4.238 -34.031 -17.016 1 92.38 244 ARG A CA 1
ATOM 1938 C C . ARG A 1 244 ? -3.381 -32.875 -17.562 1 92.38 244 ARG A C 1
ATOM 1940 O O . ARG A 1 244 ? -3.686 -32.312 -18.609 1 92.38 244 ARG A O 1
ATOM 1947 N N . SER A 1 245 ? -2.355 -32.5 -16.828 1 96.5 245 SER A N 1
ATOM 1948 C CA . SER A 1 245 ? -1.395 -31.5 -17.234 1 96.5 245 SER A CA 1
ATOM 1949 C C . SER A 1 245 ? -2.098 -30.219 -17.672 1 96.5 245 SER A C 1
ATOM 1951 O O . SER A 1 245 ? -1.851 -29.703 -18.766 1 96.5 245 SER A O 1
ATOM 1953 N N . VAL A 1 246 ? -2.971 -29.75 -16.75 1 97.62 246 VAL A N 1
ATOM 1954 C CA . VAL A 1 246 ? -3.797 -28.578 -17.016 1 97.62 246 VAL A CA 1
ATOM 1955 C C . VAL A 1 246 ? -2.986 -27.312 -16.781 1 97.62 246 VAL A C 1
ATOM 1957 O O . VAL A 1 246 ? -2.275 -27.203 -15.781 1 97.62 246 VAL A O 1
ATOM 1960 N N . PHE A 1 247 ? -3.014 -26.438 -17.719 1 98.62 247 PHE A N 1
ATOM 1961 C CA . PHE A 1 247 ? -2.508 -25.062 -17.609 1 98.62 247 PHE A CA 1
ATOM 1962 C C . PHE A 1 247 ? -3.486 -24.078 -18.234 1 98.62 247 PHE A C 1
ATOM 1964 O O . PHE A 1 247 ? -3.562 -23.969 -19.469 1 98.62 247 PHE A O 1
ATOM 1971 N N . LEU A 1 248 ? -4.215 -23.375 -17.375 1 98.62 248 LEU A N 1
ATOM 1972 C CA . LEU A 1 248 ? -5.215 -22.406 -17.812 1 98.62 248 LEU A CA 1
ATOM 1973 C C . LEU A 1 248 ? -4.75 -20.969 -17.531 1 98.62 248 LEU A C 1
ATOM 1975 O O . LEU A 1 248 ? -4.172 -20.703 -16.469 1 98.62 248 LEU A O 1
ATOM 1979 N N . GLY A 1 249 ? -4.91 -20.109 -18.422 1 98.44 249 GLY A N 1
ATOM 1980 C CA . GLY A 1 249 ? -4.656 -18.688 -18.234 1 98.44 249 GLY A CA 1
ATOM 1981 C C . GLY A 1 249 ? -4.992 -17.859 -19.453 1 98.44 249 GLY A C 1
ATOM 1982 O O . GLY A 1 249 ? -5.43 -18.391 -20.469 1 98.44 249 GLY A O 1
ATOM 1983 N N . HIS A 1 250 ? -4.988 -16.547 -19.266 1 98.38 250 HIS A N 1
ATOM 1984 C CA . HIS A 1 250 ? -5.027 -15.68 -20.438 1 98.38 250 HIS A CA 1
ATOM 1985 C C . HIS A 1 250 ? -3.701 -15.719 -21.188 1 98.38 250 HIS A C 1
ATOM 1987 O O . HIS A 1 250 ? -2.711 -15.133 -20.75 1 98.38 250 HIS A O 1
ATOM 1993 N N . VAL A 1 251 ? -3.746 -16.312 -22.359 1 98.44 251 VAL A N 1
ATOM 1994 C CA . VAL A 1 251 ? -2.502 -16.578 -23.062 1 98.44 251 VAL A CA 1
ATOM 1995 C C . VAL A 1 251 ? -2.236 -15.484 -24.094 1 98.44 251 VAL A C 1
ATOM 1997 O O . VAL A 1 251 ? -3.059 -15.242 -24.984 1 98.44 251 VAL A O 1
ATOM 2000 N N . TRP A 1 252 ? -1.091 -14.82 -23.891 1 97.31 252 TRP A N 1
ATOM 2001 C CA . TRP A 1 252 ? -0.583 -13.883 -24.875 1 97.31 252 TRP A CA 1
ATOM 2002 C C . TRP A 1 252 ? 0.154 -14.625 -26 1 97.31 252 TRP A C 1
ATOM 2004 O O . TRP A 1 252 ? 0.977 -15.5 -25.719 1 97.31 252 TRP A O 1
ATOM 2014 N N . LYS A 1 253 ? -0.237 -14.234 -27.203 1 96.38 253 LYS A N 1
ATOM 2015 C CA . LYS A 1 253 ? 0.461 -14.797 -28.359 1 96.38 253 LYS A CA 1
ATOM 2016 C C . LYS A 1 253 ? 1.161 -13.711 -29.156 1 96.38 253 LYS A C 1
ATOM 2018 O O . LYS A 1 253 ? 0.65 -12.594 -29.281 1 96.38 253 LYS A O 1
ATOM 2023 N N . LYS A 1 254 ? 2.357 -14.016 -29.625 1 94.38 254 LYS A N 1
ATOM 2024 C CA . LYS A 1 254 ? 3.129 -13.148 -30.5 1 94.38 254 LYS A CA 1
ATOM 2025 C C . LYS A 1 254 ? 3.379 -11.789 -29.859 1 94.38 254 LYS A C 1
ATOM 2027 O O . LYS A 1 254 ? 3.268 -10.75 -30.516 1 94.38 254 LYS A O 1
ATOM 2032 N N . ALA A 1 255 ? 3.525 -11.836 -28.547 1 96.31 255 ALA A N 1
ATOM 2033 C CA . ALA A 1 255 ? 3.889 -10.609 -27.859 1 96.31 255 ALA A CA 1
ATOM 2034 C C . ALA A 1 255 ? 5.32 -10.195 -28.172 1 96.31 255 ALA A C 1
ATOM 2036 O O . ALA A 1 255 ? 6.203 -11.047 -28.312 1 96.31 255 ALA A O 1
ATOM 2037 N N . LYS A 1 256 ? 5.535 -8.906 -28.328 1 96.75 256 LYS A N 1
ATOM 2038 C CA . LYS A 1 256 ? 6.883 -8.391 -28.562 1 96.75 256 LYS A CA 1
ATOM 2039 C C . LYS A 1 256 ? 7.566 -8.031 -27.25 1 96.75 256 LYS A C 1
ATOM 2041 O O . LYS A 1 256 ? 6.93 -7.496 -26.328 1 96.75 256 LYS A O 1
ATOM 2046 N N . PRO A 1 257 ? 8.867 -8.328 -27.125 1 96.62 257 PRO A N 1
ATOM 2047 C CA . PRO A 1 257 ? 9.586 -7.875 -25.938 1 96.62 257 PRO A CA 1
ATOM 2048 C C . PRO A 1 257 ? 9.633 -6.352 -25.812 1 96.62 257 PRO A C 1
ATOM 2050 O O . PRO A 1 257 ? 9.766 -5.656 -26.828 1 96.62 257 PRO A O 1
ATOM 2053 N N . PHE A 1 258 ? 9.516 -5.902 -24.609 1 95.56 258 PHE A N 1
ATOM 2054 C CA . PHE A 1 258 ? 9.688 -4.473 -24.375 1 95.56 258 PHE A CA 1
ATOM 2055 C C . PHE A 1 258 ? 11.156 -4.074 -24.484 1 95.56 258 PHE A C 1
ATOM 2057 O O . PHE A 1 258 ? 11.977 -4.473 -23.656 1 95.56 258 PHE A O 1
ATOM 2064 N N . ARG A 1 259 ? 11.445 -3.205 -25.484 1 95.69 259 ARG A N 1
ATOM 2065 C CA . ARG A 1 259 ? 12.844 -2.881 -25.75 1 95.69 259 ARG A CA 1
ATOM 2066 C C . ARG A 1 259 ? 13.195 -1.49 -25.234 1 95.69 259 ARG A C 1
ATOM 2068 O O . ARG A 1 259 ? 14.352 -1.076 -25.281 1 95.69 259 ARG A O 1
ATOM 2075 N N . ASN A 1 260 ? 12.219 -0.751 -24.75 1 94.12 260 ASN A N 1
ATOM 2076 C CA . ASN A 1 260 ? 12.453 0.543 -24.125 1 94.12 260 ASN A CA 1
ATOM 2077 C C . ASN A 1 260 ? 12.961 0.384 -22.688 1 94.12 260 ASN A C 1
ATOM 2079 O O . ASN A 1 260 ? 12.258 -0.152 -21.828 1 94.12 260 ASN A O 1
ATOM 2083 N N . ALA A 1 261 ? 14.07 0.919 -22.422 1 90.25 261 ALA A N 1
ATOM 2084 C CA . ALA A 1 261 ? 14.742 0.744 -21.141 1 90.25 261 ALA A CA 1
ATOM 2085 C C . ALA A 1 261 ? 13.953 1.395 -20 1 90.25 261 ALA A C 1
ATOM 2087 O O . ALA A 1 261 ? 14.156 1.076 -18.828 1 90.25 261 ALA A O 1
ATOM 2088 N N . LYS A 1 262 ? 13.07 2.234 -20.281 1 89.56 262 LYS A N 1
ATOM 2089 C CA . LYS A 1 262 ? 12.273 2.914 -19.25 1 89.56 262 LYS A CA 1
ATOM 2090 C C . LYS A 1 262 ? 11.078 2.059 -18.828 1 89.56 262 LYS A C 1
ATOM 2092 O O . LYS A 1 262 ? 10.445 2.338 -17.812 1 89.56 262 LYS A O 1
ATOM 2097 N N . SER A 1 263 ? 10.938 1.04 -19.547 1 90.94 263 SER A N 1
ATOM 2098 C CA . SER A 1 263 ? 9.805 0.167 -19.25 1 90.94 263 SER A CA 1
ATOM 2099 C C . SER A 1 263 ? 10.102 -0.73 -18.047 1 90.94 263 SER A C 1
ATOM 2101 O O . SER A 1 263 ? 11.219 -1.236 -17.906 1 90.94 263 SER A O 1
ATOM 2103 N N . LYS A 1 264 ? 9.039 -0.893 -17.219 1 88.81 264 LYS A N 1
ATOM 2104 C CA . LYS A 1 264 ? 9.164 -1.811 -16.094 1 88.81 264 LYS A CA 1
ATOM 2105 C C . LYS A 1 264 ? 9.359 -3.248 -16.578 1 88.81 264 LYS A C 1
ATOM 2107 O O . LYS A 1 264 ? 9.875 -4.09 -15.836 1 88.81 264 LYS A O 1
ATOM 2112 N N . TRP A 1 265 ? 9.023 -3.48 -17.812 1 93.19 265 TRP A N 1
ATOM 2113 C CA . TRP A 1 265 ? 9.109 -4.816 -18.406 1 93.19 265 TRP A CA 1
ATOM 2114 C C . TRP A 1 265 ? 10.227 -4.883 -19.438 1 93.19 265 TRP A C 1
ATOM 2116 O O . TRP A 1 265 ? 10.109 -5.598 -20.438 1 93.19 265 TRP A O 1
ATOM 2126 N N . PHE A 1 266 ? 11.227 -4.078 -19.203 1 93.69 266 PHE A N 1
ATOM 2127 C CA . PHE A 1 266 ? 12.32 -3.992 -20.156 1 93.69 266 PHE A CA 1
ATOM 2128 C C . PHE A 1 266 ? 13.023 -5.336 -20.312 1 93.69 266 PHE A C 1
ATOM 2130 O O . PHE A 1 266 ? 13.453 -5.93 -19.312 1 93.69 266 PHE A O 1
ATOM 2137 N N . ILE A 1 267 ? 13.18 -5.801 -21.656 1 94.62 267 ILE A N 1
ATOM 2138 C CA . ILE A 1 267 ? 13.93 -7 -22.016 1 94.62 267 ILE A CA 1
ATOM 2139 C C . ILE A 1 267 ? 14.969 -6.66 -23.078 1 94.62 267 ILE A C 1
ATOM 2141 O O . ILE A 1 267 ? 14.641 -6.566 -24.266 1 94.62 267 ILE A O 1
ATOM 2145 N N . PRO A 1 268 ? 16.203 -6.617 -22.656 1 92.5 268 PRO A N 1
ATOM 2146 C CA . PRO A 1 268 ? 17.234 -6.309 -23.672 1 92.5 268 PRO A CA 1
ATOM 2147 C C . PRO A 1 268 ? 17.453 -7.453 -24.641 1 92.5 268 PRO A C 1
ATOM 2149 O O . PRO A 1 268 ? 17.156 -8.609 -24.328 1 92.5 268 PRO A O 1
ATOM 2152 N N . LYS A 1 269 ? 18.062 -7.176 -25.812 1 92.44 269 LYS A N 1
ATOM 2153 C CA . LYS A 1 269 ? 18.328 -8.172 -26.844 1 92.44 269 LYS A CA 1
ATOM 2154 C C . LYS A 1 269 ? 19.297 -9.242 -26.344 1 92.44 269 LYS A C 1
ATOM 2156 O O . LYS A 1 269 ? 19.25 -10.383 -26.797 1 92.44 269 LYS A O 1
ATOM 2161 N N . GLY A 1 270 ? 20.078 -8.867 -25.391 1 89.94 270 GLY A N 1
ATOM 2162 C CA . GLY A 1 270 ? 21.016 -9.82 -24.812 1 89.94 270 GLY A CA 1
ATOM 2163 C C . GLY A 1 270 ? 20.344 -10.914 -24.016 1 89.94 270 GLY A C 1
ATOM 2164 O O . GLY A 1 270 ? 20.844 -12.039 -23.938 1 89.94 270 GLY A O 1
ATOM 2165 N N . ASP A 1 271 ? 19.172 -10.656 -23.469 1 88.94 271 ASP A N 1
ATOM 2166 C CA . ASP A 1 271 ? 18.438 -11.633 -22.672 1 88.94 271 ASP A CA 1
ATOM 2167 C C . ASP A 1 271 ? 17.5 -12.461 -23.531 1 88.94 271 ASP A C 1
ATOM 2169 O O . ASP A 1 271 ? 17.25 -13.633 -23.234 1 88.94 271 ASP A O 1
ATOM 2173 N N . PHE A 1 272 ? 17.094 -11.797 -24.5 1 93.5 272 PHE A N 1
ATOM 2174 C CA . PHE A 1 272 ? 16.172 -12.461 -25.406 1 93.5 272 PHE A CA 1
ATOM 2175 C C . PHE A 1 272 ? 16.281 -11.859 -26.812 1 93.5 272 PHE A C 1
ATOM 2177 O O . PHE A 1 272 ? 15.758 -10.766 -27.047 1 93.5 272 PHE A O 1
ATOM 2184 N N . LYS A 1 273 ? 16.703 -12.586 -27.766 1 93.25 273 LYS A N 1
ATOM 2185 C CA . LYS A 1 273 ? 17.125 -12.031 -29.047 1 93.25 273 LYS A CA 1
ATOM 2186 C C . LYS A 1 273 ? 15.953 -11.977 -30.031 1 93.25 273 LYS A C 1
ATOM 2188 O O . LYS A 1 273 ? 15.898 -11.094 -30.891 1 93.25 273 LYS A O 1
ATOM 2193 N N . ASP A 1 274 ? 14.984 -12.852 -29.922 1 94.25 274 ASP A N 1
ATOM 2194 C CA . ASP A 1 274 ? 13.914 -12.977 -30.906 1 94.25 274 ASP A CA 1
ATOM 2195 C C . ASP A 1 274 ? 12.938 -11.805 -30.812 1 94.25 274 ASP A C 1
ATOM 2197 O O . ASP A 1 274 ? 12.938 -11.07 -29.812 1 94.25 274 ASP A O 1
ATOM 2201 N N . ASP A 1 275 ? 12.109 -11.688 -31.797 1 95.38 275 ASP A N 1
ATOM 2202 C CA . ASP A 1 275 ? 11.227 -10.531 -31.906 1 95.38 275 ASP A CA 1
ATOM 2203 C C . ASP A 1 275 ? 9.883 -10.797 -31.219 1 95.38 275 ASP A C 1
ATOM 2205 O O . ASP A 1 275 ? 9.117 -9.867 -30.953 1 95.38 275 ASP A O 1
ATOM 2209 N N . PHE A 1 276 ? 9.641 -12.07 -31.031 1 97.31 276 PHE A N 1
ATOM 2210 C CA . PHE A 1 276 ? 8.391 -12.422 -30.375 1 97.31 276 PHE A CA 1
ATOM 2211 C C . PHE A 1 276 ? 8.633 -13.375 -29.203 1 97.31 276 PHE A C 1
ATOM 2213 O O . PHE A 1 276 ? 9.461 -14.289 -29.312 1 97.31 276 PHE A O 1
ATOM 2220 N N . LEU A 1 277 ? 7.988 -13.062 -28.188 1 97.31 277 LEU A N 1
ATOM 2221 C CA . LEU A 1 277 ? 7.992 -14 -27.062 1 97.31 277 LEU A CA 1
ATOM 2222 C C . LEU A 1 277 ? 7.148 -15.227 -27.375 1 97.31 277 LEU A C 1
ATOM 2224 O O . LEU A 1 277 ? 6.211 -15.156 -28.172 1 97.31 277 LEU A O 1
ATOM 2228 N N . PRO A 1 278 ? 7.516 -16.328 -26.828 1 96.81 278 PRO A N 1
ATOM 2229 C CA . PRO A 1 278 ? 6.598 -17.453 -26.969 1 96.81 278 PRO A CA 1
ATOM 2230 C C . PRO A 1 278 ? 5.258 -17.219 -26.281 1 96.81 278 PRO A C 1
ATOM 2232 O O . PRO A 1 278 ? 5.129 -16.281 -25.484 1 96.81 278 PRO A O 1
ATOM 2235 N N . PRO A 1 279 ? 4.266 -18.109 -26.656 1 97.81 279 PRO A N 1
ATOM 2236 C CA . PRO A 1 279 ? 3.023 -17.984 -25.891 1 97.81 279 PRO A CA 1
ATOM 2237 C C . PRO A 1 279 ? 3.244 -18.109 -24.391 1 97.81 279 PRO A C 1
ATOM 2239 O O . PRO A 1 279 ? 4.031 -18.953 -23.938 1 97.81 279 PRO A O 1
ATOM 2242 N N . TYR A 1 280 ? 2.674 -17.219 -23.703 1 98.31 280 TYR A N 1
ATOM 2243 C CA . TYR A 1 280 ? 2.746 -17.281 -22.25 1 98.31 280 TYR A CA 1
ATOM 2244 C C . TYR A 1 280 ? 1.449 -16.781 -21.625 1 98.31 280 TYR A C 1
ATOM 2246 O O . TYR A 1 280 ? 0.742 -15.961 -22.203 1 98.31 280 TYR A O 1
ATOM 2254 N N . ALA A 1 281 ? 1.101 -17.344 -20.453 1 98.38 281 ALA A N 1
ATOM 2255 C CA . ALA A 1 281 ? -0.085 -16.922 -19.703 1 98.38 281 ALA A CA 1
ATOM 2256 C C . ALA A 1 281 ? 0.223 -15.719 -18.828 1 98.38 281 ALA A C 1
ATOM 2258 O O . ALA A 1 281 ? 1.274 -15.664 -18.188 1 98.38 281 ALA A O 1
ATOM 2259 N N . SER A 1 282 ? -0.719 -14.734 -18.828 1 97.38 282 SER A N 1
ATOM 2260 C CA . SER A 1 282 ? -0.558 -13.586 -17.953 1 97.38 282 SER A CA 1
ATOM 2261 C C . SER A 1 282 ? -0.312 -14.023 -16.516 1 97.38 282 SER A C 1
ATOM 2263 O O . SER A 1 282 ? -0.986 -14.922 -16 1 97.38 282 SER A O 1
ATOM 2265 N N . GLY A 1 283 ? 0.612 -13.32 -15.859 1 96.5 283 GLY A N 1
ATOM 2266 C CA . GLY A 1 283 ? 1.123 -13.766 -14.57 1 96.5 283 GLY A CA 1
ATOM 2267 C C . GLY A 1 283 ? 0.185 -13.461 -13.422 1 96.5 283 GLY A C 1
ATOM 2268 O O . GLY A 1 283 ? 0.356 -13.984 -12.32 1 96.5 283 GLY A O 1
ATOM 2269 N N . GLY A 1 284 ? -0.868 -12.711 -13.656 1 97.25 284 GLY A N 1
ATOM 2270 C CA . GLY A 1 284 ? -1.713 -12.227 -12.578 1 97.25 284 GLY A CA 1
ATOM 2271 C C . GLY A 1 284 ? -2.676 -13.281 -12.055 1 97.25 284 GLY A C 1
ATOM 2272 O O . GLY A 1 284 ? -3.111 -13.211 -10.906 1 97.25 284 GLY A O 1
ATOM 2273 N N . SER A 1 285 ? -3.068 -14.172 -12.898 1 98 285 SER A N 1
ATOM 2274 C CA . SER A 1 285 ? -4.008 -15.227 -12.531 1 98 285 SER A CA 1
ATOM 2275 C C . SER A 1 285 ? -3.932 -16.391 -13.508 1 98 285 SER A C 1
ATOM 2277 O O . SER A 1 285 ? -4.129 -16.219 -14.711 1 98 285 SER A O 1
ATOM 2279 N N . LEU A 1 286 ? -3.656 -17.578 -12.992 1 98.31 286 LEU A N 1
ATOM 2280 C CA . LEU A 1 286 ? -3.582 -18.797 -13.797 1 98.31 286 LEU A CA 1
ATOM 2281 C C . LEU A 1 286 ? -3.791 -20.031 -12.938 1 98.31 286 LEU A C 1
ATOM 2283 O O . LEU A 1 286 ? -3.711 -19.953 -11.703 1 98.31 286 LEU A O 1
ATOM 2287 N N . VAL A 1 287 ? -4.117 -21.156 -13.562 1 98.75 287 VAL A N 1
ATOM 2288 C CA . VAL A 1 287 ? -4.324 -22.438 -12.875 1 98.75 287 VAL A CA 1
ATOM 2289 C C . VAL A 1 287 ? -3.449 -23.516 -13.508 1 98.75 287 VAL A C 1
ATOM 2291 O O . VAL A 1 287 ? -3.33 -23.578 -14.734 1 98.75 287 VAL A O 1
ATOM 2294 N N . LEU A 1 288 ? -2.812 -24.25 -12.672 1 98.31 288 LEU A N 1
ATOM 2295 C CA . LEU A 1 288 ? -2.008 -25.375 -13.148 1 98.31 288 LEU A CA 1
ATOM 2296 C C . LEU A 1 288 ? -2.152 -26.578 -12.227 1 98.31 288 LEU A C 1
ATOM 2298 O O . LEU A 1 288 ? -2.578 -26.438 -11.078 1 98.31 288 LEU A O 1
ATOM 2302 N N . THR A 1 289 ? -1.878 -27.75 -12.789 1 98.44 289 THR A N 1
ATOM 2303 C CA . THR A 1 289 ? -1.798 -28.953 -11.977 1 98.44 289 THR A CA 1
ATOM 2304 C C . THR A 1 289 ? -0.375 -29.156 -11.469 1 98.44 289 THR A C 1
ATOM 2306 O O . THR A 1 289 ? 0.58 -28.625 -12.039 1 98.44 289 THR A O 1
ATOM 2309 N N . VAL A 1 290 ? -0.206 -29.906 -10.43 1 98 290 VAL A N 1
ATOM 2310 C CA . VAL A 1 290 ? 1.061 -30.062 -9.719 1 98 290 VAL A CA 1
ATOM 2311 C C . VAL A 1 290 ? 2.084 -30.734 -10.633 1 98 290 VAL A C 1
ATOM 2313 O O . VAL A 1 290 ? 3.275 -30.422 -10.57 1 98 290 VAL A O 1
ATOM 2316 N N . ASP A 1 291 ? 1.67 -31.625 -11.508 1 97.81 291 ASP A N 1
ATOM 2317 C CA . ASP A 1 291 ? 2.59 -32.281 -12.422 1 97.81 291 ASP A CA 1
ATOM 2318 C C . ASP A 1 291 ? 3.262 -31.281 -13.352 1 97.81 291 ASP A C 1
ATOM 2320 O O . ASP A 1 291 ? 4.449 -31.422 -13.664 1 97.81 291 ASP A O 1
ATOM 2324 N N . VAL A 1 292 ? 2.494 -30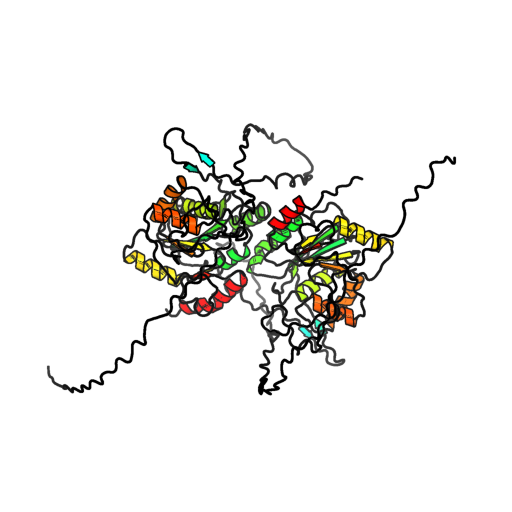.328 -13.812 1 98.62 292 VAL A N 1
ATOM 2325 C CA . VAL A 1 292 ? 3.057 -29.266 -14.648 1 98.62 292 VAL A CA 1
ATOM 2326 C C . VAL A 1 292 ? 4.082 -28.469 -13.852 1 98.62 292 VAL A C 1
ATOM 2328 O O . VAL A 1 292 ? 5.16 -28.141 -14.352 1 98.62 292 VAL A O 1
ATOM 2331 N N . ILE A 1 293 ? 3.787 -28.156 -12.586 1 98.69 293 ILE A N 1
ATOM 2332 C CA . ILE A 1 293 ? 4.664 -27.375 -11.719 1 98.69 293 ILE A CA 1
ATOM 2333 C C . ILE A 1 293 ? 5.992 -28.109 -11.531 1 98.69 293 ILE A C 1
ATOM 2335 O O . ILE A 1 293 ? 7.062 -27.5 -11.602 1 98.69 293 ILE A O 1
ATOM 2339 N N . LYS A 1 294 ? 5.949 -29.375 -11.352 1 98.19 294 LYS A N 1
ATOM 2340 C CA . LYS A 1 294 ? 7.16 -30.172 -11.18 1 98.19 294 LYS A CA 1
ATOM 2341 C C . LYS A 1 294 ? 8.055 -30.078 -12.414 1 98.19 294 LYS A C 1
ATOM 2343 O O . LYS A 1 294 ? 9.273 -29.922 -12.297 1 98.19 294 LYS A O 1
ATOM 2348 N N . LYS A 1 295 ? 7.43 -30.203 -13.555 1 98.38 295 LYS A N 1
ATOM 2349 C CA . LYS A 1 295 ? 8.18 -30.094 -14.805 1 98.38 295 LYS A CA 1
ATOM 2350 C C . LYS A 1 295 ? 8.82 -28.719 -14.945 1 98.38 295 LYS A C 1
ATOM 2352 O O . LYS A 1 295 ? 9.977 -28.609 -15.352 1 98.38 295 LYS A O 1
ATOM 2357 N N . LEU A 1 296 ? 8.086 -27.719 -14.602 1 98.44 296 LEU A N 1
ATOM 2358 C CA . LEU A 1 296 ? 8.594 -26.359 -14.695 1 98.44 296 LEU A CA 1
ATOM 2359 C C . LEU A 1 296 ? 9.781 -26.156 -13.773 1 98.44 296 LEU A C 1
ATOM 2361 O O . LEU A 1 296 ? 10.789 -25.578 -14.172 1 98.44 296 LEU A O 1
ATOM 2365 N N . LEU A 1 297 ? 9.688 -26.625 -12.547 1 97.56 297 LEU A N 1
ATOM 2366 C CA . LEU A 1 297 ? 10.773 -26.484 -11.578 1 97.56 297 LEU A CA 1
ATOM 2367 C C . LEU A 1 297 ? 12.047 -27.141 -12.078 1 97.56 297 LEU A C 1
ATOM 2369 O O . LEU A 1 297 ? 13.148 -26.625 -11.875 1 97.56 297 LEU A O 1
ATOM 2373 N N . THR A 1 298 ? 11.914 -28.234 -12.695 1 96.5 298 THR A N 1
ATOM 2374 C CA . THR A 1 298 ? 13.062 -28.922 -13.273 1 96.5 298 THR A CA 1
ATOM 2375 C C . THR A 1 298 ? 13.68 -28.094 -14.398 1 96.5 298 THR A C 1
ATOM 2377 O O . THR A 1 298 ? 14.898 -27.984 -14.5 1 96.5 298 THR A O 1
ATOM 2380 N N . GLN A 1 299 ? 12.836 -27.562 -15.195 1 96.94 299 GLN A N 1
ATOM 2381 C CA . GLN A 1 299 ? 13.312 -26.75 -16.312 1 96.94 299 GLN A CA 1
ATOM 2382 C C . GLN A 1 299 ? 14.008 -25.484 -15.836 1 96.94 299 GLN A C 1
ATOM 2384 O O . GLN A 1 299 ? 14.984 -25.031 -16.438 1 96.94 299 GLN A O 1
ATOM 2389 N N . PHE A 1 300 ? 13.477 -24.891 -14.75 1 96.38 300 PHE A N 1
ATOM 2390 C CA . PHE A 1 300 ? 14.031 -23.656 -14.211 1 96.38 300 PHE A CA 1
ATOM 2391 C C . PHE A 1 300 ? 15.477 -23.844 -13.789 1 96.38 300 PHE A C 1
ATOM 2393 O O . PHE A 1 300 ? 16.266 -22.891 -13.773 1 96.38 300 PHE A O 1
ATOM 2400 N N . LYS A 1 301 ? 15.914 -25 -13.477 1 94.06 301 LYS A N 1
ATOM 2401 C CA . LYS A 1 301 ? 17.266 -25.281 -13.016 1 94.06 301 LYS A CA 1
ATOM 2402 C C . LYS A 1 301 ? 18.281 -25.125 -14.141 1 94.06 301 LYS A C 1
ATOM 2404 O O . LYS A 1 301 ? 19.469 -24.938 -13.891 1 94.06 301 LYS A O 1
ATOM 2409 N N . VAL A 1 302 ? 17.859 -25.188 -15.375 1 93.94 302 VAL A N 1
ATOM 2410 C CA . VAL A 1 302 ? 18.797 -25.203 -16.484 1 93.94 302 VAL A CA 1
ATOM 2411 C C . VAL A 1 302 ? 18.516 -24.031 -17.422 1 93.94 302 VAL A C 1
ATOM 2413 O O . VAL A 1 302 ? 18.938 -24.031 -18.578 1 93.94 302 VAL A O 1
ATOM 2416 N N . MET A 1 303 ? 17.719 -23.125 -17 1 92.88 303 MET A N 1
ATOM 2417 C CA . MET A 1 303 ? 17.359 -21.953 -17.797 1 92.88 303 MET A CA 1
ATOM 2418 C C . MET A 1 303 ? 17.734 -20.656 -17.062 1 92.88 303 MET A C 1
ATOM 2420 O O . MET A 1 303 ? 17.453 -20.516 -15.875 1 92.88 303 MET A O 1
ATOM 2424 N N . LYS A 1 304 ? 18.328 -19.766 -17.812 1 90.62 304 LYS A N 1
ATOM 2425 C CA . LYS A 1 304 ? 18.641 -18.453 -17.219 1 90.62 304 LYS A CA 1
ATOM 2426 C C . LYS A 1 304 ? 17.359 -17.75 -16.766 1 90.62 304 LYS A C 1
ATOM 2428 O O . LYS A 1 304 ? 16.422 -17.609 -17.531 1 90.62 304 LYS A O 1
ATOM 2433 N N . PRO A 1 305 ? 17.391 -17.281 -15.586 1 92 305 PRO A N 1
ATOM 2434 C CA . PRO A 1 305 ? 16.172 -16.641 -15.086 1 92 305 PRO A CA 1
ATOM 2435 C C . PRO A 1 305 ? 15.906 -15.273 -15.719 1 92 305 PRO A C 1
ATOM 2437 O O . PRO A 1 305 ? 16.859 -14.539 -16.016 1 92 305 PRO A O 1
ATOM 2440 N N . MET A 1 306 ? 14.648 -15.039 -15.938 1 92.88 306 MET A N 1
ATOM 2441 C CA . MET A 1 306 ? 14.133 -13.727 -16.312 1 92.88 306 MET A CA 1
ATOM 2442 C C . MET A 1 306 ? 13.195 -13.172 -15.242 1 92.88 306 MET A C 1
ATOM 2444 O O . MET A 1 306 ? 12.414 -13.922 -14.656 1 92.88 306 MET A O 1
ATOM 2448 N N . PHE A 1 307 ? 13.195 -11.836 -15.039 1 92.38 307 PHE A N 1
ATOM 2449 C CA . PHE A 1 307 ? 12.484 -11.289 -13.891 1 92.38 307 PHE A CA 1
ATOM 2450 C C . PHE A 1 307 ? 10.992 -11.18 -14.18 1 92.38 307 PHE A C 1
ATOM 2452 O O . PHE A 1 307 ? 10.188 -11.031 -13.258 1 92.38 307 PHE A O 1
ATOM 2459 N N . ILE A 1 308 ? 10.625 -11.211 -15.43 1 96.25 308 ILE A N 1
ATOM 2460 C CA . ILE A 1 308 ? 9.211 -11.266 -15.781 1 96.25 308 ILE A CA 1
ATOM 2461 C C . ILE A 1 308 ? 8.711 -12.703 -15.688 1 96.25 308 ILE A C 1
ATOM 2463 O O . ILE A 1 308 ? 8.867 -13.484 -16.625 1 96.25 308 ILE A O 1
ATOM 2467 N N . ASP A 1 309 ? 8.07 -12.992 -14.586 1 97 309 ASP A N 1
ATOM 2468 C CA . ASP A 1 309 ? 7.852 -14.383 -14.203 1 97 309 ASP A CA 1
ATOM 2469 C C . ASP A 1 309 ? 6.938 -15.094 -15.195 1 97 309 ASP A C 1
ATOM 2471 O O . ASP A 1 309 ? 7.137 -16.281 -15.492 1 97 309 ASP A O 1
ATOM 2475 N N . ASP A 1 310 ? 5.91 -14.328 -15.727 1 97.75 310 ASP A N 1
ATOM 2476 C CA . ASP A 1 310 ? 4.98 -15 -16.625 1 97.75 310 ASP A CA 1
ATOM 2477 C C . ASP A 1 310 ? 5.652 -15.32 -17.969 1 97.75 310 ASP A C 1
ATOM 2479 O O . ASP A 1 310 ? 5.441 -16.391 -18.531 1 97.75 310 ASP A O 1
ATOM 2483 N N . VAL A 1 311 ? 6.531 -14.453 -18.438 1 97.31 311 VAL A N 1
ATOM 2484 C CA . VAL A 1 311 ? 7.309 -14.727 -19.641 1 97.31 311 VAL A CA 1
ATOM 2485 C C . VAL A 1 311 ? 8.273 -15.883 -19.375 1 97.31 311 VAL A C 1
ATOM 2487 O O . VAL A 1 311 ? 8.43 -16.766 -20.219 1 97.31 311 VAL A O 1
ATOM 2490 N N . TYR A 1 312 ? 8.875 -15.867 -18.234 1 97.5 312 TYR A N 1
ATOM 2491 C CA . TYR A 1 312 ? 9.797 -16.938 -17.859 1 97.5 312 TYR A CA 1
ATOM 2492 C C . TYR A 1 312 ? 9.102 -18.281 -17.859 1 97.5 312 TYR A C 1
ATOM 2494 O O . TYR A 1 312 ? 9.633 -19.266 -18.391 1 97.5 312 TYR A O 1
ATOM 2502 N N . ILE A 1 313 ? 7.945 -18.344 -17.328 1 98.56 313 ILE A N 1
ATOM 2503 C CA . ILE A 1 313 ? 7.145 -19.562 -17.328 1 98.56 313 ILE A CA 1
ATOM 2504 C C . ILE A 1 313 ? 6.812 -19.953 -18.766 1 98.56 313 ILE A C 1
ATOM 2506 O O . ILE A 1 313 ? 6.891 -21.141 -19.125 1 98.56 313 ILE A O 1
ATOM 2510 N N . GLY A 1 314 ? 6.445 -18.953 -19.578 1 98.25 314 GLY A N 1
ATOM 2511 C CA . GLY A 1 314 ? 6.164 -19.234 -20.969 1 98.25 314 GLY A CA 1
ATOM 2512 C C . GLY A 1 314 ? 7.336 -19.844 -21.719 1 98.25 314 GLY A C 1
ATOM 2513 O O . GLY A 1 314 ? 7.164 -20.781 -22.484 1 98.25 314 GLY A O 1
ATOM 2514 N N . LEU A 1 315 ? 8.484 -19.344 -21.516 1 97.44 315 LEU A N 1
ATOM 2515 C CA . LEU A 1 315 ? 9.703 -19.875 -22.109 1 97.44 315 LEU A CA 1
ATOM 2516 C C . LEU A 1 315 ? 9.922 -21.328 -21.703 1 97.44 315 LEU A C 1
ATOM 2518 O O . LEU A 1 315 ? 10.266 -22.172 -22.547 1 97.44 315 LEU A O 1
ATOM 2522 N N . ALA A 1 316 ? 9.75 -21.578 -20.469 1 98.12 316 ALA A N 1
ATOM 2523 C CA . ALA A 1 316 ? 9.898 -22.953 -19.984 1 98.12 316 ALA A CA 1
ATOM 2524 C C . ALA A 1 316 ? 8.867 -23.875 -20.609 1 98.12 316 ALA A C 1
ATOM 2526 O O . ALA A 1 316 ? 9.188 -25.016 -20.984 1 98.12 316 ALA A O 1
ATOM 2527 N N . CYS A 1 317 ? 7.621 -23.406 -20.703 1 98.5 317 CYS A N 1
ATOM 2528 C CA . CYS A 1 317 ? 6.566 -24.203 -21.328 1 98.5 317 CYS A CA 1
ATOM 2529 C C . CYS A 1 317 ? 6.91 -24.531 -22.766 1 98.5 317 CYS A C 1
ATOM 2531 O O . CYS A 1 317 ? 6.648 -25.641 -23.234 1 98.5 317 CYS A O 1
ATOM 2533 N N . LYS A 1 318 ? 7.414 -23.562 -23.406 1 97.5 318 LYS A N 1
ATOM 2534 C CA . LYS A 1 318 ? 7.836 -23.797 -24.781 1 97.5 318 LYS A CA 1
ATOM 2535 C C . LYS A 1 318 ? 8.883 -24.906 -24.859 1 97.5 318 LYS A C 1
ATOM 2537 O O . LYS A 1 318 ? 8.766 -25.828 -25.672 1 97.5 318 LYS A O 1
ATOM 2542 N N . GLU A 1 319 ? 9.852 -24.859 -24.047 1 97 319 GLU A N 1
ATOM 2543 C CA . GLU A 1 319 ? 10.922 -25.859 -24.016 1 97 319 GLU A CA 1
ATOM 2544 C C . GLU A 1 319 ? 10.383 -27.234 -23.672 1 97 319 GLU A C 1
ATOM 2546 O O . GLU A 1 319 ? 10.844 -28.25 -24.219 1 97 319 GLU A O 1
ATOM 2551 N N . LEU A 1 320 ? 9.445 -27.25 -22.812 1 98 320 LEU A N 1
ATOM 2552 C CA . LEU A 1 320 ? 8.898 -28.5 -22.312 1 98 320 LEU A CA 1
ATOM 2553 C C . LEU A 1 320 ? 7.742 -28.984 -23.188 1 98 320 LEU A C 1
ATOM 2555 O O . LEU A 1 320 ? 7.188 -30.062 -22.953 1 98 320 LEU A O 1
ATOM 2559 N N . LYS A 1 321 ? 7.324 -28.203 -24.125 1 97.62 321 LYS A N 1
ATOM 2560 C CA . LYS A 1 321 ? 6.195 -28.484 -25.016 1 97.62 321 LYS A CA 1
ATOM 2561 C C . LYS A 1 321 ? 4.906 -28.672 -24.219 1 97.62 321 LYS A C 1
ATOM 2563 O O . LYS A 1 321 ? 4.148 -29.609 -24.453 1 97.62 321 LYS A O 1
ATOM 2568 N N . ILE A 1 322 ? 4.785 -27.859 -23.234 1 97.69 322 ILE A N 1
ATOM 2569 C CA . ILE A 1 322 ? 3.553 -27.828 -22.453 1 97.69 322 ILE A CA 1
ATOM 2570 C C . ILE A 1 322 ? 2.539 -26.906 -23.125 1 97.69 322 ILE A C 1
ATOM 2572 O O . ILE A 1 322 ? 2.857 -25.75 -23.453 1 97.69 322 ILE A O 1
ATOM 2576 N N . SER A 1 323 ? 1.335 -27.422 -23.328 1 95.88 323 SER A N 1
ATOM 2577 C CA . SER A 1 323 ? 0.276 -26.641 -23.969 1 95.88 323 SER A CA 1
ATOM 2578 C C . SER A 1 323 ? -0.417 -25.734 -22.953 1 95.88 323 SER A C 1
ATOM 2580 O O . SER A 1 323 ? -0.776 -26.172 -21.859 1 95.88 323 SER A O 1
ATOM 2582 N N . LEU A 1 324 ? -0.568 -24.516 -23.344 1 97.88 324 LEU A N 1
ATOM 2583 C CA . LEU A 1 324 ? -1.328 -23.547 -22.562 1 97.88 324 LEU A CA 1
ATOM 2584 C C . LEU A 1 324 ? -2.752 -23.422 -23.094 1 97.88 324 LEU A C 1
ATOM 2586 O O . LEU A 1 324 ? -2.961 -23.328 -24.312 1 97.88 324 LEU A O 1
ATOM 2590 N N . THR A 1 325 ? -3.703 -23.516 -22.25 1 97.75 325 THR A N 1
ATOM 2591 C CA . THR A 1 325 ? -5.098 -23.375 -22.656 1 97.75 325 THR A CA 1
ATOM 2592 C C . THR A 1 325 ? -5.57 -21.938 -22.438 1 97.75 325 THR A C 1
ATOM 2594 O O . THR A 1 325 ? -5.508 -21.406 -21.328 1 97.75 325 THR A O 1
ATOM 2597 N N . GLN A 1 326 ? -6.062 -21.391 -23.531 1 97.88 326 GLN A N 1
ATOM 2598 C CA . GLN A 1 326 ? -6.605 -20.031 -23.484 1 97.88 326 GLN A CA 1
ATOM 2599 C C . GLN A 1 326 ? -7.906 -20 -22.688 1 97.88 326 GLN A C 1
ATOM 2601 O O . GLN A 1 326 ? -8.844 -20.734 -22.984 1 97.88 326 GLN A O 1
ATOM 2606 N N . GLU A 1 327 ? -7.914 -19.172 -21.672 1 97.19 327 GLU A N 1
ATOM 2607 C CA . GLU A 1 327 ? -9.109 -18.953 -20.859 1 97.19 327 GLU A CA 1
ATOM 2608 C C . GLU A 1 327 ? -9.344 -17.469 -20.609 1 97.19 327 GLU A C 1
ATOM 2610 O O . GLU A 1 327 ? -8.703 -16.875 -19.75 1 97.19 327 GLU A O 1
ATOM 2615 N N . THR A 1 328 ? -10.336 -16.922 -21.281 1 94.88 328 THR A N 1
ATOM 2616 C CA . THR A 1 328 ? -10.57 -15.477 -21.266 1 94.88 328 THR A CA 1
ATOM 2617 C C . THR A 1 328 ? -11.266 -15.062 -19.969 1 94.88 328 THR A C 1
ATOM 2619 O O . THR A 1 328 ? -11.328 -13.875 -19.641 1 94.88 328 THR A O 1
ATOM 2622 N N . ARG A 1 329 ? -11.758 -15.984 -19.203 1 96.06 329 ARG A N 1
ATOM 2623 C CA . ARG A 1 329 ? -12.445 -15.68 -17.953 1 96.06 329 ARG A CA 1
ATOM 2624 C C . ARG A 1 329 ? -11.445 -15.297 -16.859 1 96.06 329 ARG A C 1
ATOM 2626 O O . ARG A 1 329 ? -11.844 -14.867 -15.773 1 96.06 329 ARG A O 1
ATOM 2633 N N . PHE A 1 330 ? -10.133 -15.461 -17.172 1 97.5 330 PHE A N 1
ATOM 2634 C CA . PHE A 1 330 ? -9.094 -14.797 -16.406 1 97.5 330 PHE A CA 1
ATOM 2635 C C . PHE A 1 330 ? -8.859 -13.383 -16.922 1 97.5 330 PHE A C 1
ATOM 2637 O O . PHE A 1 330 ? -8.031 -13.164 -17.797 1 97.5 330 PHE A O 1
ATOM 2644 N N . TRP A 1 331 ? -9.5 -12.453 -16.297 1 94.62 331 TRP A N 1
ATOM 2645 C CA . TRP A 1 331 ? -9.562 -11.109 -16.875 1 94.62 331 TRP A CA 1
ATOM 2646 C C . TRP A 1 331 ? -8.484 -10.211 -16.266 1 94.62 331 TRP A C 1
ATOM 2648 O O . TRP A 1 331 ? -8.234 -10.25 -15.062 1 94.62 331 TRP A O 1
ATOM 2658 N N . ARG A 1 332 ? -7.926 -9.328 -17.078 1 95.44 332 ARG A N 1
ATOM 2659 C CA . ARG A 1 332 ? -6.68 -8.664 -16.719 1 95.44 332 ARG A CA 1
ATOM 2660 C C . ARG A 1 332 ? -6.934 -7.227 -16.281 1 95.44 332 ARG A C 1
ATOM 2662 O O . ARG A 1 332 ? -6 -6.504 -15.922 1 95.44 332 ARG A O 1
ATOM 2669 N N . TYR A 1 333 ? -8.18 -6.762 -16.312 1 93.19 333 TYR A N 1
ATOM 2670 C CA . TYR A 1 333 ? -8.516 -5.391 -15.961 1 93.19 333 TYR A CA 1
ATOM 2671 C C . TYR A 1 333 ? -9.695 -5.355 -14.992 1 93.19 333 TYR A C 1
ATOM 2673 O O . TYR A 1 333 ? -10.273 -6.395 -14.672 1 93.19 333 TYR A O 1
ATOM 2681 N N . TYR A 1 334 ? -9.836 -4.125 -14.383 1 92.19 334 TYR A N 1
ATOM 2682 C CA . TYR A 1 334 ? -11.023 -3.908 -13.555 1 92.19 334 TYR A CA 1
ATOM 2683 C C . TYR A 1 334 ? -12.289 -3.92 -14.398 1 92.19 334 TYR A C 1
ATOM 2685 O O . TYR A 1 334 ? -12.391 -3.184 -15.383 1 92.19 334 TYR A O 1
ATOM 2693 N N . LEU A 1 335 ? -13.227 -4.809 -14.062 1 87.06 335 LEU A N 1
ATOM 2694 C CA . LEU A 1 335 ? -14.461 -4.934 -14.82 1 87.06 335 LEU A CA 1
ATOM 2695 C C . LEU A 1 335 ? -15.648 -5.184 -13.891 1 87.06 335 LEU A C 1
ATOM 2697 O O . LEU A 1 335 ? -16.172 -6.301 -13.836 1 87.06 335 LEU A O 1
ATOM 2701 N N . PRO A 1 336 ? -16.125 -4.188 -13.25 1 81.19 336 PRO A N 1
ATOM 2702 C CA . PRO A 1 336 ? -17.156 -4.375 -12.234 1 81.19 336 PRO A CA 1
ATOM 2703 C C . PRO A 1 336 ? -18.453 -4.969 -12.805 1 81.19 336 PRO A C 1
ATOM 2705 O O . PRO A 1 336 ? -19.062 -5.832 -12.18 1 81.19 336 PRO A O 1
ATOM 2708 N N . GLY A 1 337 ? -18.906 -4.703 -13.906 1 78.75 337 GLY A N 1
ATOM 2709 C CA . GLY A 1 337 ? -20.203 -5.137 -14.414 1 78.75 337 GLY A CA 1
ATOM 2710 C C . GLY A 1 337 ? -20.203 -6.582 -14.875 1 78.75 337 GLY A C 1
ATOM 2711 O O . GLY A 1 337 ? -21.266 -7.172 -15.062 1 78.75 337 GLY A O 1
ATOM 2712 N N . ARG A 1 338 ? -19.062 -7.293 -14.914 1 84.31 338 ARG A N 1
ATOM 2713 C CA . ARG A 1 338 ? -19.031 -8.641 -15.469 1 84.31 338 ARG A CA 1
ATOM 2714 C C . ARG A 1 338 ? -18.297 -9.602 -14.547 1 84.31 338 ARG A C 1
ATOM 2716 O O . ARG A 1 338 ? -17.969 -10.719 -14.938 1 84.31 338 ARG A O 1
ATOM 2723 N N . MET A 1 339 ? -18.016 -9.219 -13.367 1 86.69 339 MET A N 1
ATOM 2724 C CA . MET A 1 339 ? -17.172 -10 -12.461 1 86.69 339 MET A CA 1
ATOM 2725 C C . MET A 1 339 ? -17.812 -11.352 -12.156 1 86.69 339 MET A C 1
ATOM 2727 O O . MET A 1 339 ? -17.109 -12.344 -11.969 1 86.69 339 MET A O 1
ATOM 2731 N N . ASN A 1 340 ? -19.062 -11.445 -12.312 1 85.38 340 ASN A N 1
ATOM 2732 C CA . ASN A 1 340 ? -19.766 -12.688 -12.008 1 85.38 340 ASN A CA 1
ATOM 2733 C C . ASN A 1 340 ? -19.594 -13.719 -13.117 1 85.38 340 ASN A C 1
ATOM 2735 O O . ASN A 1 340 ? -19.875 -14.906 -12.914 1 85.38 340 ASN A O 1
ATOM 2739 N N . HIS A 1 341 ? -19.094 -13.32 -14.234 1 89.12 341 HIS A N 1
ATOM 2740 C CA . HIS A 1 341 ? -18.906 -14.219 -15.367 1 89.12 341 HIS A CA 1
ATOM 2741 C C . HIS A 1 341 ? -17.422 -14.508 -15.602 1 89.12 341 HIS A C 1
ATOM 2743 O O . HIS A 1 341 ? -17.047 -15.062 -16.641 1 89.12 341 HIS A O 1
ATOM 2749 N N . LEU A 1 342 ? -16.688 -14.102 -14.633 1 93.94 342 LEU A N 1
ATOM 2750 C CA . LEU A 1 342 ? -15.242 -14.273 -14.75 1 93.94 342 LEU A CA 1
ATOM 2751 C C . LEU A 1 342 ? -14.711 -15.18 -13.641 1 93.94 342 LEU A C 1
ATOM 2753 O O . LEU A 1 342 ? -15.336 -15.297 -12.578 1 93.94 342 LEU A O 1
ATOM 2757 N N . PHE A 1 343 ? -13.617 -15.883 -13.922 1 95.88 343 PHE A N 1
ATOM 2758 C CA . PHE A 1 343 ? -12.914 -16.594 -12.859 1 95.88 343 PHE A CA 1
ATOM 2759 C C . PHE A 1 343 ? -12.211 -15.625 -11.922 1 95.88 343 PHE A C 1
ATOM 2761 O O . PHE A 1 343 ? -12.188 -15.836 -10.703 1 95.88 343 PHE A O 1
ATOM 2768 N N . SER A 1 344 ? -11.656 -14.594 -12.484 1 96.31 344 SER A N 1
ATOM 2769 C CA . SER A 1 344 ? -10.953 -13.562 -11.734 1 96.31 344 SER A CA 1
ATOM 2770 C C . SER A 1 344 ? -10.867 -12.266 -12.523 1 96.31 344 SER A C 1
ATOM 2772 O O . SER A 1 344 ? -10.977 -12.273 -13.75 1 96.31 344 SER A O 1
ATOM 2774 N N . SER A 1 345 ? -10.766 -11.211 -11.844 1 95.75 345 SER A N 1
ATOM 2775 C CA . SER A 1 345 ? -10.602 -9.891 -12.445 1 95.75 345 SER A CA 1
ATOM 2776 C C . SER A 1 345 ? -9.562 -9.062 -11.695 1 95.75 345 SER A C 1
ATOM 2778 O O . SER A 1 345 ? -9.555 -9.039 -10.461 1 95.75 345 SER A O 1
ATOM 2780 N N . HIS A 1 346 ? -8.719 -8.414 -12.477 1 96.75 346 HIS A N 1
ATOM 2781 C CA . HIS A 1 346 ? -7.695 -7.539 -11.914 1 96.75 346 HIS A CA 1
ATOM 2782 C C . HIS A 1 346 ? -8.281 -6.18 -11.531 1 96.75 346 HIS A C 1
ATOM 2784 O O . HIS A 1 346 ? -9.461 -5.926 -11.758 1 96.75 346 HIS A O 1
ATOM 2790 N N . GLY A 1 347 ? -7.465 -5.375 -10.789 1 94.56 347 GLY A N 1
ATOM 2791 C CA . GLY A 1 347 ? -7.828 -3.973 -10.664 1 94.56 347 GLY A CA 1
ATOM 2792 C C . GLY A 1 347 ? -8.117 -3.551 -9.234 1 94.56 347 GLY A C 1
ATOM 2793 O O . GLY A 1 347 ? -8.695 -2.488 -9 1 94.56 347 GLY A O 1
ATOM 2794 N N . PHE A 1 348 ? -7.758 -4.301 -8.352 1 94.19 348 PHE A N 1
ATOM 2795 C CA . PHE A 1 348 ? -8.055 -3.98 -6.961 1 94.19 348 PHE A CA 1
ATOM 2796 C C . PHE A 1 348 ? -6.809 -3.486 -6.238 1 94.19 348 PHE A C 1
ATOM 2798 O O . PHE A 1 348 ? -6.34 -4.125 -5.293 1 94.19 348 PHE A O 1
ATOM 2805 N N . ARG A 1 349 ? -6.434 -2.316 -6.613 1 91.5 349 ARG A N 1
ATOM 2806 C CA . ARG A 1 349 ? -5.332 -1.643 -5.934 1 91.5 349 ARG A CA 1
ATOM 2807 C C . ARG A 1 349 ? -5.719 -1.261 -4.508 1 91.5 349 ARG A C 1
ATOM 2809 O O . ARG A 1 349 ? -4.867 -1.232 -3.615 1 91.5 349 ARG A O 1
ATOM 2816 N N . SER A 1 350 ? -7 -0.978 -4.297 1 90.12 350 SER A N 1
ATOM 2817 C CA . SER A 1 350 ? -7.527 -0.67 -2.973 1 90.12 350 SER A CA 1
ATOM 2818 C C . SER A 1 350 ? -8.109 -1.914 -2.307 1 90.12 350 SER A C 1
ATOM 2820 O O . SER A 1 350 ? -9.039 -2.527 -2.828 1 90.12 350 SER A O 1
ATOM 2822 N N . PRO A 1 351 ? -7.555 -2.266 -1.125 1 94.69 351 PRO A N 1
ATOM 2823 C CA . PRO A 1 351 ? -8.125 -3.408 -0.407 1 94.69 351 PRO A CA 1
ATOM 2824 C C . PRO A 1 351 ? -9.594 -3.199 -0.036 1 94.69 351 PRO A C 1
ATOM 2826 O O . PRO A 1 351 ? -10.383 -4.148 -0.069 1 94.69 351 PRO A O 1
ATOM 2829 N N . MET A 1 352 ? -9.945 -1.986 0.22 1 90.5 352 MET A N 1
ATOM 2830 C CA . MET A 1 352 ? -11.328 -1.713 0.6 1 90.5 352 MET A CA 1
ATOM 2831 C C . MET A 1 352 ? -12.258 -1.873 -0.594 1 90.5 352 MET A C 1
ATOM 2833 O O . MET A 1 352 ? -13.406 -2.289 -0.437 1 90.5 352 MET A O 1
ATOM 2837 N N . GLN A 1 353 ? -11.75 -1.521 -1.718 1 91.38 353 GLN A N 1
ATOM 2838 C CA . GLN A 1 353 ? -12.547 -1.727 -2.92 1 91.38 353 GLN A CA 1
ATOM 2839 C C . GLN A 1 353 ? -12.859 -3.205 -3.125 1 91.38 353 GLN A C 1
ATOM 2841 O O . GLN A 1 353 ? -13.945 -3.557 -3.604 1 91.38 353 GLN A O 1
ATOM 2846 N N . LEU A 1 354 ? -11.93 -4.059 -2.846 1 93.88 354 LEU A N 1
ATOM 2847 C CA . LEU A 1 354 ? -12.156 -5.496 -2.947 1 93.88 354 LEU A CA 1
ATOM 2848 C C . LEU A 1 354 ? -13.297 -5.938 -2.035 1 93.88 354 LEU A C 1
ATOM 2850 O O . LEU A 1 354 ? -14.188 -6.668 -2.463 1 93.88 354 LEU A O 1
ATOM 2854 N N . ILE A 1 355 ? -13.297 -5.469 -0.847 1 92.5 355 ILE A N 1
ATOM 2855 C CA . ILE A 1 355 ? -14.328 -5.809 0.128 1 92.5 355 ILE A CA 1
ATOM 2856 C C . ILE A 1 355 ? -15.688 -5.316 -0.365 1 92.5 355 ILE A C 1
ATOM 2858 O O . ILE A 1 355 ? -16.672 -6.055 -0.335 1 92.5 355 ILE A O 1
ATOM 2862 N N . GLU A 1 356 ? -15.711 -4.082 -0.826 1 89.62 356 GLU A N 1
ATOM 2863 C CA . GLU A 1 356 ? -16.953 -3.475 -1.281 1 89.62 356 GLU A CA 1
ATOM 2864 C C . GLU A 1 356 ? -17.516 -4.203 -2.502 1 89.62 356 GLU A C 1
ATOM 2866 O O . GLU A 1 356 ? -18.703 -4.512 -2.557 1 89.62 356 GLU A O 1
ATOM 2871 N N . ASP A 1 357 ? -16.625 -4.457 -3.434 1 90.31 357 ASP A N 1
ATOM 2872 C CA . ASP A 1 357 ? -17.062 -5.129 -4.652 1 90.31 357 ASP A CA 1
ATOM 2873 C C . ASP A 1 357 ? -17.469 -6.574 -4.371 1 90.31 357 ASP A C 1
ATOM 2875 O O . ASP A 1 357 ? -18.375 -7.105 -5.012 1 90.31 357 ASP A O 1
ATOM 2879 N N . TRP A 1 358 ? -16.766 -7.227 -3.51 1 90.75 358 TRP A N 1
ATOM 2880 C CA . TRP A 1 358 ? -17.125 -8.586 -3.123 1 90.75 358 TRP A CA 1
ATOM 2881 C C . TRP A 1 358 ? -18.531 -8.633 -2.539 1 90.75 358 TRP A C 1
ATOM 2883 O O . TRP A 1 358 ? -19.328 -9.508 -2.885 1 90.75 358 TRP A O 1
ATOM 2893 N N . LYS A 1 359 ? -18.859 -7.734 -1.694 1 85.38 359 LYS A N 1
ATOM 2894 C CA . LYS A 1 359 ? -20.188 -7.645 -1.101 1 85.38 359 LYS A CA 1
ATOM 2895 C C . LYS A 1 359 ? -21.234 -7.32 -2.158 1 85.38 359 LYS A C 1
ATOM 2897 O O . LYS A 1 359 ? -22.344 -7.887 -2.141 1 85.38 359 LYS A O 1
ATOM 2902 N N . LYS A 1 360 ? -20.859 -6.5 -3.031 1 82.81 360 LYS A N 1
ATOM 2903 C CA . LYS A 1 360 ? -21.797 -6.02 -4.043 1 82.81 360 LYS A CA 1
ATOM 2904 C C . LYS A 1 360 ? -22.062 -7.094 -5.09 1 82.81 360 LYS A C 1
ATOM 2906 O O . LYS A 1 360 ? -23.219 -7.273 -5.52 1 82.81 360 LYS A O 1
ATOM 2911 N N . TYR A 1 361 ? -21.078 -7.789 -5.504 1 75.19 361 TYR A N 1
ATOM 2912 C CA . TYR A 1 361 ? -21.219 -8.656 -6.668 1 75.19 361 TYR A CA 1
ATOM 2913 C C . TYR A 1 361 ? -21.25 -10.125 -6.262 1 75.19 361 TYR A C 1
ATOM 2915 O O . TYR A 1 361 ? -21.703 -10.977 -7.023 1 75.19 361 TYR A O 1
ATOM 2923 N N . HIS A 1 362 ? -20.594 -10.727 -5.41 1 62.88 362 HIS A N 1
ATOM 2924 C CA . HIS A 1 362 ? -20.547 -12.148 -5.086 1 62.88 362 HIS A CA 1
ATOM 2925 C C . HIS A 1 362 ? -21.781 -12.578 -4.293 1 62.88 362 HIS A C 1
ATOM 2927 O O . HIS A 1 362 ? -22.062 -13.773 -4.191 1 62.88 362 HIS A O 1
ATOM 2933 N N . ILE A 1 363 ? -22.375 -11.852 -3.393 1 50.97 363 ILE A N 1
ATOM 2934 C CA . ILE A 1 363 ? -23.531 -12.406 -2.709 1 50.97 363 ILE A CA 1
ATOM 2935 C C . ILE A 1 363 ? -24.531 -12.953 -3.734 1 50.97 363 ILE A C 1
ATOM 2937 O O . ILE A 1 363 ? -25.297 -13.875 -3.441 1 50.97 363 ILE A O 1
ATOM 2941 N N . GLN A 1 364 ? -24.547 -12.469 -4.957 1 44.62 364 GLN A N 1
ATOM 2942 C CA . GLN A 1 364 ? -25.672 -12.891 -5.77 1 44.62 364 GLN A CA 1
ATOM 2943 C C . GLN A 1 364 ? -25.578 -14.375 -6.117 1 44.62 364 GLN A C 1
ATOM 2945 O O . GLN A 1 364 ? -26.594 -15.016 -6.418 1 44.62 364 GLN A O 1
ATOM 2950 N N . TYR A 1 365 ? -24.406 -14.945 -6.246 1 39.16 365 TYR A N 1
ATOM 2951 C CA . TYR A 1 365 ? -24.484 -16.297 -6.793 1 39.16 365 TYR A CA 1
ATOM 2952 C C . TYR A 1 365 ? -24.891 -17.297 -5.715 1 39.16 365 TYR A C 1
ATOM 2954 O O . TYR A 1 365 ? -25.297 -18.422 -6.023 1 39.16 365 TYR A O 1
ATOM 2962 N N . ASP A 1 366 ? -24.359 -17.297 -4.488 1 37 366 ASP A N 1
ATOM 2963 C CA . ASP A 1 366 ? -24.609 -18.609 -3.885 1 37 366 ASP A CA 1
ATOM 2964 C C . ASP A 1 366 ? -26.109 -18.906 -3.85 1 37 366 ASP A C 1
ATOM 2966 O O . ASP A 1 366 ? -26.516 -20.062 -3.738 1 37 366 ASP A O 1
ATOM 2970 N N . MET A 1 367 ? -26.984 -18.109 -3.25 1 31.16 367 MET A N 1
ATOM 2971 C CA . MET A 1 367 ? -28.172 -18.75 -2.686 1 31.16 367 MET A CA 1
ATOM 2972 C C . MET A 1 367 ? -29.078 -19.281 -3.789 1 31.16 367 MET A C 1
ATOM 2974 O O . MET A 1 367 ? -30.188 -19.719 -3.516 1 31.16 367 MET A O 1
ATOM 2978 N N . VAL A 1 368 ? -28.891 -18.844 -5.016 1 27.41 368 VAL A N 1
ATOM 2979 C CA . VAL A 1 368 ? -30 -19.5 -5.68 1 27.41 368 VAL A CA 1
ATOM 2980 C C . VAL A 1 368 ? -29.719 -21 -5.801 1 27.41 368 VAL A C 1
ATOM 2982 O O . VAL A 1 368 ? -28.969 -21.422 -6.676 1 27.41 368 VAL A O 1
ATOM 2985 N N . VAL A 1 369 ? -29.047 -21.562 -4.727 1 22.84 369 VAL A N 1
ATOM 2986 C CA . VAL A 1 369 ? -29.469 -22.953 -4.652 1 22.84 369 VAL A CA 1
ATOM 2987 C C . VAL A 1 369 ? -30.922 -23.031 -4.191 1 22.84 369 VAL A C 1
ATOM 2989 O O . VAL A 1 369 ? -31.312 -22.359 -3.232 1 22.84 369 VAL A O 1
ATOM 2992 N N . MET B 1 1 ? 52.156 47.594 6.988 1 18.78 1 MET B N 1
ATOM 2993 C CA . MET B 1 1 ? 51.25 48.531 6.352 1 18.78 1 MET B CA 1
ATOM 2994 C C . MET B 1 1 ? 50.969 48.125 4.91 1 18.78 1 MET B C 1
ATOM 2996 O O . MET B 1 1 ? 49.812 47.812 4.566 1 18.78 1 MET B O 1
ATOM 3000 N N . CYS B 1 2 ? 51.312 49.062 3.805 1 18.17 2 CYS B N 1
ATOM 3001 C CA . CYS B 1 2 ? 50.719 49.688 2.627 1 18.17 2 CYS B CA 1
ATOM 3002 C C . CYS B 1 2 ? 50.969 48.844 1.378 1 18.17 2 CYS B C 1
ATOM 3004 O O . CYS B 1 2 ? 50.719 49.281 0.26 1 18.17 2 CYS B O 1
ATOM 3006 N N . ARG B 1 3 ? 51.875 47.938 1.339 1 18.5 3 ARG B N 1
ATOM 3007 C CA . ARG B 1 3 ? 52.531 47.969 0.047 1 18.5 3 ARG B CA 1
ATOM 3008 C C . ARG B 1 3 ? 51.562 47.719 -1.094 1 18.5 3 ARG B C 1
ATOM 3010 O O . ARG B 1 3 ? 50.5 47.125 -0.897 1 18.5 3 ARG B O 1
ATOM 3017 N N . LYS B 1 4 ? 51.906 47.656 -2.4 1 17.73 4 LYS B N 1
ATOM 3018 C CA . LYS B 1 4 ? 51.938 48.312 -3.711 1 17.73 4 LYS B CA 1
ATOM 3019 C C . LYS B 1 4 ? 51 47.594 -4.691 1 17.73 4 LYS B C 1
ATOM 3021 O O . LYS B 1 4 ? 50.688 48.125 -5.766 1 17.73 4 LYS B O 1
ATOM 3026 N N . LEU B 1 5 ? 50.906 46.281 -4.684 1 20.22 5 LEU B N 1
ATOM 3027 C CA . LEU B 1 5 ? 50.844 45.875 -6.09 1 20.22 5 LEU B CA 1
ATOM 3028 C C . LEU B 1 5 ? 49.531 46.344 -6.719 1 20.22 5 LEU B C 1
ATOM 3030 O O . LEU B 1 5 ? 48.469 46.094 -6.18 1 20.22 5 LEU B O 1
ATOM 3034 N N . ARG B 1 6 ? 49.531 47.219 -7.695 1 18.2 6 ARG B N 1
ATOM 3035 C CA . ARG B 1 6 ? 48.781 48.094 -8.609 1 18.2 6 ARG B CA 1
ATOM 3036 C C . ARG B 1 6 ? 47.625 47.375 -9.242 1 18.2 6 ARG B C 1
ATOM 3038 O O . ARG B 1 6 ? 47.562 46.125 -9.219 1 18.2 6 ARG B O 1
ATOM 3045 N N . LYS B 1 7 ? 46.969 48.031 -10.305 1 19.05 7 LYS B N 1
ATOM 3046 C CA . LYS B 1 7 ? 45.844 48.625 -11 1 19.05 7 LYS B CA 1
ATOM 3047 C C . LYS B 1 7 ? 45.375 47.781 -12.172 1 19.05 7 LYS B C 1
ATOM 3049 O O . LYS B 1 7 ? 45.938 47.906 -13.281 1 19.05 7 LYS B O 1
ATOM 3054 N N . LEU B 1 8 ? 45.375 46.531 -12.172 1 19.55 8 LEU B N 1
ATOM 3055 C CA . LEU B 1 8 ? 45.188 45.969 -13.5 1 19.55 8 LEU B CA 1
ATOM 3056 C C . LEU B 1 8 ? 43.906 46.438 -14.133 1 19.55 8 LEU B C 1
ATOM 3058 O O . LEU B 1 8 ? 42.844 46.344 -13.516 1 19.55 8 LEU B O 1
ATOM 3062 N N . PRO B 1 9 ? 43.875 47.125 -15.352 1 17.56 9 PRO B N 1
ATOM 3063 C CA . PRO B 1 9 ? 43.031 47.938 -16.234 1 17.56 9 PRO B CA 1
ATOM 3064 C C . PRO B 1 9 ? 41.938 47.125 -16.891 1 17.56 9 PRO B C 1
ATOM 3066 O O . PRO B 1 9 ? 41.031 47.656 -17.562 1 17.56 9 PRO B O 1
ATOM 3069 N N . MET B 1 10 ? 41.969 45.812 -16.953 1 18.41 10 MET B N 1
ATOM 3070 C CA . MET B 1 10 ? 41.469 45.344 -18.234 1 18.41 10 MET B CA 1
ATOM 3071 C C . MET B 1 10 ? 40.031 45.812 -18.469 1 18.41 10 MET B C 1
ATOM 3073 O O . MET B 1 10 ? 39.156 45.625 -17.609 1 18.41 10 MET B O 1
ATOM 3077 N N . ALA B 1 11 ? 39.719 46.531 -19.547 1 17.47 11 ALA B N 1
ATOM 3078 C CA . ALA B 1 11 ? 38.875 47.281 -20.469 1 17.47 11 ALA B CA 1
ATOM 3079 C C . ALA B 1 11 ? 37.562 46.5 -20.734 1 17.47 11 ALA B C 1
ATOM 3081 O O . 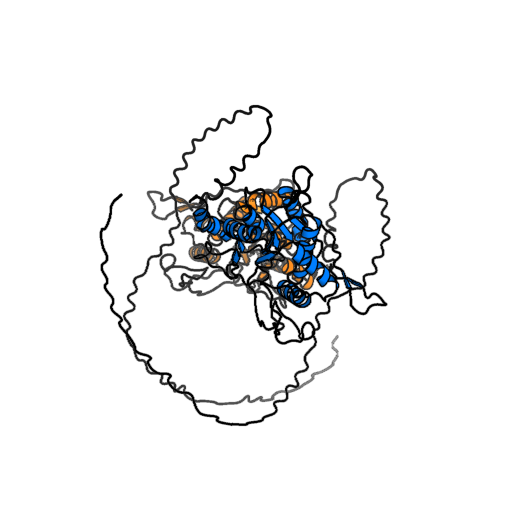ALA B 1 11 ? 37.5 45.312 -20.484 1 17.47 11 ALA B O 1
ATOM 3082 N N . LEU B 1 12 ? 36.688 47.125 -21.625 1 17.47 12 LEU B N 1
ATOM 3083 C CA . LEU B 1 12 ? 35.375 47.688 -21.953 1 17.47 12 LEU B CA 1
ATOM 3084 C C . LEU B 1 12 ? 34.469 46.625 -22.594 1 17.47 12 LEU B C 1
ATOM 3086 O O . LEU B 1 12 ? 33.375 46.375 -22.125 1 17.47 12 LEU B O 1
ATOM 3090 N N . PHE B 1 13 ? 34.281 46.625 -24.016 1 16.59 13 PHE B N 1
ATOM 3091 C CA . PHE B 1 13 ? 33.156 47.125 -24.797 1 16.59 13 PHE B CA 1
ATOM 3092 C C . PHE B 1 13 ? 32.344 45.969 -25.344 1 16.59 13 PHE B C 1
ATOM 3094 O O . PHE B 1 13 ? 31.25 46.156 -25.875 1 16.59 13 PHE B O 1
ATOM 3101 N N . LYS B 1 14 ? 32.906 44.688 -25.484 1 16.59 14 LYS B N 1
ATOM 3102 C CA . LYS B 1 14 ? 32.406 44.125 -26.734 1 16.59 14 LYS B CA 1
ATOM 3103 C C . LYS B 1 14 ? 30.875 44.094 -26.734 1 16.59 14 LYS B C 1
ATOM 3105 O O . LYS B 1 14 ? 30.266 43.688 -25.75 1 16.59 14 LYS B O 1
ATOM 3110 N N . THR B 1 15 ? 30.25 44.719 -27.766 1 17.56 15 THR B N 1
ATOM 3111 C CA . THR B 1 15 ? 29.031 45.125 -28.453 1 17.56 15 THR B CA 1
ATOM 3112 C C . THR B 1 15 ? 28.141 43.938 -28.766 1 17.56 15 THR B C 1
ATOM 3114 O O . THR B 1 15 ? 27.406 43.969 -29.75 1 17.56 15 THR B O 1
ATOM 3117 N N . ILE B 1 16 ? 28.172 42.844 -28.047 1 17.94 16 ILE B N 1
ATOM 3118 C CA . ILE B 1 16 ? 27.484 41.781 -28.781 1 17.94 16 ILE B CA 1
ATOM 3119 C C . ILE B 1 16 ? 26.047 42.219 -29.094 1 17.94 16 ILE B C 1
ATOM 3121 O O . ILE B 1 16 ? 25.25 42.469 -28.203 1 17.94 16 ILE B O 1
ATOM 3125 N N . THR B 1 17 ? 25.906 42.812 -30.328 1 17.12 17 THR B N 1
ATOM 3126 C CA . THR B 1 17 ? 24.781 43.25 -31.141 1 17.12 17 THR B CA 1
ATOM 3127 C C . THR B 1 17 ? 23.734 42.156 -31.297 1 17.12 17 THR B C 1
ATOM 3129 O O . THR B 1 17 ? 23.969 41.188 -32.031 1 17.12 17 THR B O 1
ATOM 3132 N N . VAL B 1 18 ? 23.469 41.406 -30.312 1 18.12 18 VAL B N 1
ATOM 3133 C CA . VAL B 1 18 ? 22.562 40.312 -30.734 1 18.12 18 VAL B CA 1
ATOM 3134 C C . VAL B 1 18 ? 21.391 40.906 -31.531 1 18.12 18 VAL B C 1
ATOM 3136 O O . VAL B 1 18 ? 20.875 41.969 -31.188 1 18.12 18 VAL B O 1
ATOM 3139 N N . LEU B 1 19 ? 21.109 40.25 -32.625 1 17.7 19 LEU B N 1
ATOM 3140 C CA . LEU B 1 19 ? 20.297 40.156 -33.844 1 17.7 19 LEU B CA 1
ATOM 3141 C C . LEU B 1 19 ? 18.844 40.469 -33.531 1 17.7 19 LEU B C 1
ATOM 3143 O O . LEU B 1 19 ? 18.328 40.094 -32.469 1 17.7 19 LEU B O 1
ATOM 3147 N N . SER B 1 20 ? 18.188 41.062 -34.562 1 16.86 20 SER B N 1
ATOM 3148 C CA . SER B 1 20 ? 17.156 41.875 -35.156 1 16.86 20 SER B CA 1
ATOM 3149 C C . SER B 1 20 ? 15.766 41.281 -34.938 1 16.86 20 SER B C 1
ATOM 3151 O O . SER B 1 20 ? 15.648 40.125 -34.5 1 16.86 20 SER B O 1
ATOM 3153 N N . ILE B 1 21 ? 14.93 41.156 -36.094 1 16.97 21 ILE B N 1
ATOM 3154 C CA . ILE B 1 21 ? 13.773 41.875 -36.625 1 16.97 21 ILE B CA 1
ATOM 3155 C C . ILE B 1 21 ? 12.531 41 -36.531 1 16.97 21 ILE B C 1
ATOM 3157 O O . ILE B 1 21 ? 11.422 41.5 -36.344 1 16.97 21 ILE B O 1
ATOM 3161 N N . ILE B 1 22 ? 12.609 39.594 -36.656 1 18.38 22 ILE B N 1
ATOM 3162 C CA . ILE B 1 22 ? 11.633 39.156 -37.656 1 18.38 22 ILE B CA 1
ATOM 3163 C C . ILE B 1 22 ? 10.219 39.469 -37.125 1 18.38 22 ILE B C 1
ATOM 3165 O O . ILE B 1 22 ? 9.859 39.062 -36.031 1 18.38 22 ILE B O 1
ATOM 3169 N N . CYS B 1 23 ? 9.445 40.25 -37.906 1 16.59 23 CYS B N 1
ATOM 3170 C CA . CYS B 1 23 ? 8.211 41.031 -38.031 1 16.59 23 CYS B CA 1
ATOM 3171 C C . CYS B 1 23 ? 6.988 40.156 -37.781 1 16.59 23 CYS B C 1
ATOM 3173 O O . CYS B 1 23 ? 6.07 40.531 -37.062 1 16.59 23 CYS B O 1
ATOM 3175 N N . ILE B 1 24 ? 6.707 39.219 -38.812 1 18.94 24 ILE B N 1
ATOM 3176 C CA . ILE B 1 24 ? 5.488 39.406 -39.594 1 18.94 24 ILE B CA 1
ATOM 3177 C C . ILE B 1 24 ? 4.281 38.938 -38.781 1 18.94 24 ILE B C 1
ATOM 3179 O O . ILE B 1 24 ? 4.371 37.969 -38.031 1 18.94 24 ILE B O 1
ATOM 3183 N N . LEU B 1 25 ? 3.137 39.625 -39.031 1 18.52 25 LEU B N 1
ATOM 3184 C CA . LEU B 1 25 ? 1.738 39.906 -38.75 1 18.52 25 LEU B CA 1
ATOM 3185 C C . LEU B 1 25 ? 0.902 38.625 -38.812 1 18.52 25 LEU B C 1
ATOM 3187 O O . LEU B 1 25 ? 1.041 37.844 -39.75 1 18.52 25 LEU B O 1
ATOM 3191 N N . VAL B 1 26 ? 0.475 38.25 -37.625 1 18.56 26 VAL B N 1
ATOM 3192 C CA . VAL B 1 26 ? -0.369 37.125 -37.188 1 18.56 26 VAL B CA 1
ATOM 3193 C C . VAL B 1 26 ? -1.691 37.156 -37.969 1 18.56 26 VAL B C 1
ATOM 3195 O O . VAL B 1 26 ? -2.5 38.062 -37.781 1 18.56 26 VAL B O 1
ATOM 3198 N N . ASN B 1 27 ? -1.62 36.812 -39.344 1 18.11 27 ASN B N 1
ATOM 3199 C CA . ASN B 1 27 ? -2.801 36.844 -40.188 1 18.11 27 ASN B CA 1
ATOM 3200 C C . ASN B 1 27 ? -3.941 36.031 -39.594 1 18.11 27 ASN B C 1
ATOM 3202 O O . ASN B 1 27 ? -5.008 35.906 -40.188 1 18.11 27 ASN B O 1
ATOM 3206 N N . LEU B 1 28 ? -3.672 35 -38.719 1 18.53 28 LEU B N 1
ATOM 3207 C CA . LEU B 1 28 ? -4.602 33.906 -38.938 1 18.53 28 LEU B CA 1
ATOM 3208 C C . LEU B 1 28 ? -6.039 34.344 -38.688 1 18.53 28 LEU B C 1
ATOM 3210 O O . LEU B 1 28 ? -6.344 34.906 -37.625 1 18.53 28 LEU B O 1
ATOM 3214 N N . SER B 1 29 ? -6.844 34.5 -39.719 1 18.17 29 SER B N 1
ATOM 3215 C CA . SER B 1 29 ? -8.211 34.844 -40.062 1 18.17 29 SER B CA 1
ATOM 3216 C C . SER B 1 29 ? -9.219 33.938 -39.375 1 18.17 29 SER B C 1
ATOM 3218 O O . SER B 1 29 ? -10.422 34 -39.656 1 18.17 29 SER B O 1
ATOM 3220 N N . SER B 1 30 ? -8.789 32.969 -38.5 1 18.14 30 SER B N 1
ATOM 3221 C CA . SER B 1 30 ? -9.828 31.953 -38.438 1 18.14 30 SER B CA 1
ATOM 3222 C C . SER B 1 30 ? -11.156 32.562 -37.969 1 18.14 30 SER B C 1
ATOM 3224 O O . SER B 1 30 ? -11.203 33.344 -37.031 1 18.14 30 SER B O 1
ATOM 3226 N N . ASN B 1 31 ? -12.055 32.656 -38.844 1 18.19 31 ASN B N 1
ATOM 3227 C CA . ASN B 1 31 ? -13.469 33 -38.969 1 18.19 31 ASN B CA 1
ATOM 3228 C C . ASN B 1 31 ? -14.289 32.344 -37.875 1 18.19 31 ASN B C 1
ATOM 3230 O O . ASN B 1 31 ? -14.008 31.219 -37.469 1 18.19 31 ASN B O 1
ATOM 3234 N N . SER B 1 32 ? -15.25 33.125 -37.125 1 17.88 32 SER B N 1
ATOM 3235 C CA . SER B 1 32 ? -16.109 33.312 -35.969 1 17.88 32 SER B CA 1
ATOM 3236 C C . SER B 1 32 ? -17.312 32.375 -36 1 17.88 32 SER B C 1
ATOM 3238 O O . SER B 1 32 ? -18.188 32.438 -35.156 1 17.88 32 SER B O 1
ATOM 3240 N N . SER B 1 33 ? -17.375 31.422 -36.969 1 18.59 33 SER B N 1
ATOM 3241 C CA . SER B 1 33 ? -18.797 31.156 -37.094 1 18.59 33 SER B CA 1
ATOM 3242 C C . SER B 1 33 ? -19.391 30.609 -35.812 1 18.59 33 SER B C 1
ATOM 3244 O O . SER B 1 33 ? -18.781 29.766 -35.156 1 18.59 33 SER B O 1
ATOM 3246 N N . GLN B 1 34 ? -20.406 31.281 -35.125 1 17.47 34 GLN B N 1
ATOM 3247 C CA . GLN B 1 34 ? -21.188 31.438 -33.906 1 17.47 34 GLN B CA 1
ATOM 3248 C C . GLN B 1 34 ? -22.109 30.234 -33.719 1 17.47 34 GLN B C 1
ATOM 3250 O O . GLN B 1 34 ? -22.953 30.25 -32.812 1 17.47 34 GLN B O 1
ATOM 3255 N N . GLN B 1 35 ? -21.953 29.094 -34.375 1 18.33 35 GLN B N 1
ATOM 3256 C CA . GLN B 1 35 ? -23.234 28.422 -34.312 1 18.33 35 GLN B CA 1
ATOM 3257 C C . GLN B 1 35 ? -23.609 28.078 -32.875 1 18.33 35 GLN B C 1
ATOM 3259 O O . GLN B 1 35 ? -22.781 27.547 -32.125 1 18.33 35 GLN B O 1
ATOM 3264 N N . SER B 1 36 ? -24.766 28.547 -32.281 1 17.7 36 SER B N 1
ATOM 3265 C CA . SER B 1 36 ? -25.484 28.641 -31.016 1 17.7 36 SER B CA 1
ATOM 3266 C C . SER B 1 36 ? -25.906 27.25 -30.516 1 17.7 36 SER B C 1
ATOM 3268 O O . SER B 1 36 ? -26.797 27.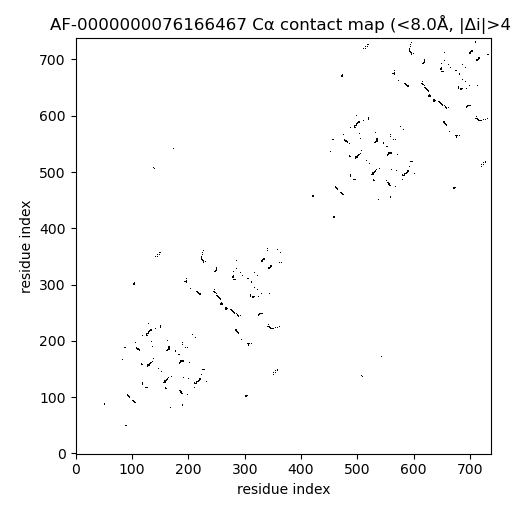141 -29.672 1 17.7 36 SER B O 1
ATOM 3270 N N . LYS B 1 37 ? -25.156 26.188 -30.672 1 19.17 37 LYS B N 1
ATOM 3271 C CA . LYS B 1 37 ? -25.859 24.953 -30.328 1 19.17 37 LYS B CA 1
ATOM 3272 C C . LYS B 1 37 ? -26.406 25.016 -28.906 1 19.17 37 LYS B C 1
ATOM 3274 O O . LYS B 1 37 ? -25.75 25.5 -28 1 19.17 37 LYS B O 1
ATOM 3279 N N . LEU B 1 38 ? -27.688 24.766 -28.719 1 18.59 38 LEU B N 1
ATOM 3280 C CA . LEU B 1 38 ? -28.672 24.719 -27.641 1 18.59 38 LEU B CA 1
ATOM 3281 C C . LEU B 1 38 ? -28.25 23.734 -26.562 1 18.59 38 LEU B C 1
ATOM 3283 O O . LEU B 1 38 ? -28.188 22.531 -26.797 1 18.59 38 LEU B O 1
ATOM 3287 N N . VAL B 1 39 ? -27.172 23.953 -25.781 1 18.3 39 VAL B N 1
ATOM 3288 C CA . VAL B 1 39 ? -26.703 23.078 -24.719 1 18.3 39 VAL B CA 1
ATOM 3289 C C . VAL B 1 39 ? -27.797 22.906 -23.672 1 18.3 39 VAL B C 1
ATOM 3291 O O . VAL B 1 39 ? -28.172 23.875 -23 1 18.3 39 VAL B O 1
ATOM 3294 N N . THR B 1 40 ? -28.844 22.172 -23.984 1 19.48 40 THR B N 1
ATOM 3295 C CA . THR B 1 40 ? -29.828 21.969 -22.938 1 19.48 40 THR B CA 1
ATOM 3296 C C . THR B 1 40 ? -29.172 21.375 -21.688 1 19.48 40 THR B C 1
ATOM 3298 O O . THR B 1 40 ? -28.5 20.344 -21.766 1 19.48 40 THR B O 1
ATOM 3301 N N . SER B 1 41 ? -28.75 22.172 -20.766 1 19.2 41 SER B N 1
ATOM 3302 C CA . SER B 1 41 ? -28.016 22.125 -19.5 1 19.2 41 SER B CA 1
ATOM 3303 C C . SER B 1 41 ? -28.703 21.219 -18.484 1 19.2 41 SER B C 1
ATOM 3305 O O . SER B 1 41 ? -29.109 21.688 -17.422 1 19.2 41 SER B O 1
ATOM 3307 N N . VAL B 1 42 ? -29.5 20.219 -18.781 1 21.2 42 VAL B N 1
ATOM 3308 C CA . VAL B 1 42 ? -30.172 19.719 -17.578 1 21.2 42 VAL B CA 1
ATOM 3309 C C . VAL B 1 42 ? -29.125 19.281 -16.547 1 21.2 42 VAL B C 1
ATOM 3311 O O . VAL B 1 42 ? -28.281 18.438 -16.844 1 21.2 42 VAL B O 1
ATOM 3314 N N . ASP B 1 43 ? -28.781 20.172 -15.602 1 19.41 43 ASP B N 1
ATOM 3315 C CA . ASP B 1 43 ? -27.922 20.188 -14.43 1 19.41 43 ASP B CA 1
ATOM 3316 C C . ASP B 1 43 ? -28.203 18.984 -13.531 1 19.41 43 ASP B C 1
ATOM 3318 O O . ASP B 1 43 ? -29.25 18.906 -12.891 1 19.41 43 ASP B O 1
ATOM 3322 N N . LYS B 1 44 ? -28.016 17.75 -14 1 23 44 LYS B N 1
ATOM 3323 C CA . LYS B 1 44 ? -28.203 16.609 -13.125 1 23 44 LYS B CA 1
ATOM 3324 C C . LYS B 1 44 ? -27.5 16.828 -11.781 1 23 44 LYS B C 1
ATOM 3326 O O . LYS B 1 44 ? -26.297 17.047 -11.734 1 23 44 LYS B O 1
ATOM 3331 N N . GLU B 1 45 ? -28.172 17.406 -10.727 1 20.31 45 GLU B N 1
ATOM 3332 C CA . GLU B 1 45 ? -27.938 17.688 -9.312 1 20.31 45 GLU B CA 1
ATOM 3333 C C . GLU B 1 45 ? -27.344 16.469 -8.602 1 20.31 45 GLU B C 1
ATOM 3335 O O . GLU B 1 45 ? -28.047 15.523 -8.273 1 20.31 45 GLU B O 1
ATOM 3340 N N . SER B 1 46 ? -26.438 15.812 -9.133 1 20.42 46 SER B N 1
ATOM 3341 C CA . SER B 1 46 ? -25.891 14.703 -8.352 1 20.42 46 SER B CA 1
ATOM 3342 C C . SER B 1 46 ? -25.391 15.172 -6.996 1 20.42 46 SER B C 1
ATOM 3344 O O . SER B 1 46 ? -24.312 15.789 -6.91 1 20.42 46 SER B O 1
ATOM 3346 N N . TYR B 1 47 ? -26.266 15.75 -6.125 1 18.62 47 TYR B N 1
ATOM 3347 C CA . TYR B 1 47 ? -25.969 16.094 -4.738 1 18.62 47 TYR B CA 1
ATOM 3348 C C . TYR B 1 47 ? -25.312 14.922 -4.02 1 18.62 47 TYR B C 1
ATOM 3350 O O . TYR B 1 47 ? -25.844 13.812 -4.016 1 18.62 47 TYR B O 1
ATOM 3358 N N . ALA B 1 48 ? -24.125 14.781 -4.16 1 21.86 48 ALA B N 1
ATOM 3359 C CA . ALA B 1 48 ? -23.375 13.867 -3.309 1 21.86 48 ALA B CA 1
ATOM 3360 C C . ALA B 1 48 ? -23.734 14.062 -1.84 1 21.86 48 ALA B C 1
ATOM 3362 O O . ALA B 1 48 ? -23.422 15.094 -1.246 1 21.86 48 ALA B O 1
ATOM 3363 N N . ARG B 1 49 ? -24.922 13.656 -1.327 1 20.42 49 ARG B N 1
ATOM 3364 C CA . ARG B 1 49 ? -25.516 13.562 0.004 1 20.42 49 ARG B CA 1
ATOM 3365 C C . ARG B 1 49 ? -24.5 13.055 1.021 1 20.42 49 ARG B C 1
ATOM 3367 O O . ARG B 1 49 ? -23.797 12.07 0.767 1 20.42 49 ARG B O 1
ATOM 3374 N N . VAL B 1 50 ? -23.891 13.953 1.771 1 20.73 50 VAL B N 1
ATOM 3375 C CA . VAL B 1 50 ? -23.328 13.633 3.078 1 20.73 50 VAL B CA 1
ATOM 3376 C C . VAL B 1 50 ? -24.266 12.703 3.838 1 20.73 50 VAL B C 1
ATOM 3378 O O . VAL B 1 50 ? -25.438 13.031 4.043 1 20.73 50 VAL B O 1
ATOM 3381 N N . TYR B 1 51 ? -24.422 11.5 3.559 1 21.39 51 TYR B N 1
ATOM 3382 C CA . TYR B 1 51 ? -25.312 10.523 4.156 1 21.39 51 TYR B CA 1
ATOM 3383 C C . TYR B 1 51 ? -25.328 10.641 5.676 1 21.39 51 TYR B C 1
ATOM 3385 O O . TYR B 1 51 ? -24.328 10.328 6.332 1 21.39 51 TYR B O 1
ATOM 3393 N N . ALA B 1 52 ? -25.938 11.719 6.199 1 21.53 52 ALA B N 1
ATOM 3394 C CA . ALA B 1 52 ? -26.391 11.875 7.582 1 21.53 52 ALA B CA 1
ATOM 3395 C C . ALA B 1 52 ? -27.344 10.758 7.977 1 21.53 52 ALA B C 1
ATOM 3397 O O . ALA B 1 52 ? -28.5 10.742 7.555 1 21.53 52 ALA B O 1
ATOM 3398 N N . ASP B 1 53 ? -27.125 9.562 7.902 1 22.2 53 ASP B N 1
ATOM 3399 C CA . ASP B 1 53 ? -28.109 8.57 8.344 1 22.2 53 ASP B CA 1
ATOM 3400 C C . ASP B 1 53 ? -28.469 8.773 9.812 1 22.2 53 ASP B C 1
ATOM 3402 O O . ASP B 1 53 ? -27.594 9.062 10.641 1 22.2 53 ASP B O 1
ATOM 3406 N N . ASN B 1 54 ? -29.656 9.258 10.125 1 20.62 54 ASN B N 1
ATOM 3407 C CA . ASN B 1 54 ? -30.406 9.328 11.383 1 20.62 54 ASN B CA 1
ATOM 3408 C C . ASN B 1 54 ? -30.406 7.988 12.109 1 20.62 54 ASN B C 1
ATOM 3410 O O . ASN B 1 54 ? -31.234 7.125 11.828 1 20.62 54 ASN B O 1
ATOM 3414 N N . ILE B 1 55 ? -29.344 7.301 12.25 1 22.39 55 ILE B N 1
ATOM 3415 C CA . ILE B 1 55 ? -29.5 6.051 12.977 1 22.39 55 ILE B CA 1
ATOM 3416 C C . ILE B 1 55 ? -29.844 6.344 14.438 1 22.39 55 ILE B C 1
ATOM 3418 O O . ILE B 1 55 ? -29.125 7.09 15.109 1 22.39 55 ILE B O 1
ATOM 3422 N N . MET B 1 56 ? -31.078 6.223 14.836 1 19.64 56 MET B N 1
ATOM 3423 C CA . MET B 1 56 ? -31.578 6.102 16.203 1 19.64 56 MET B CA 1
ATOM 3424 C C . MET B 1 56 ? -30.828 4.996 16.953 1 19.64 56 MET B C 1
ATOM 3426 O O . MET B 1 56 ? -30.891 3.83 16.562 1 19.64 56 MET B O 1
ATOM 3430 N N . VAL B 1 57 ? -29.641 5.25 17.422 1 21.53 57 VAL B N 1
ATOM 3431 C CA . VAL B 1 57 ? -28.875 4.375 18.297 1 21.53 57 VAL B CA 1
ATOM 3432 C C . VAL B 1 57 ? -29.719 4.031 19.531 1 21.53 57 VAL B C 1
ATOM 3434 O O . VAL B 1 57 ? -30.062 4.918 20.312 1 21.53 57 VAL B O 1
ATOM 3437 N N . ASN B 1 58 ? -30.656 3.07 19.406 1 20.25 58 ASN B N 1
ATOM 3438 C CA . ASN B 1 58 ? -31.203 2.545 20.656 1 20.25 58 ASN B CA 1
ATOM 3439 C C . ASN B 1 58 ? -30.125 1.931 21.531 1 20.25 58 ASN B C 1
ATOM 3441 O O . ASN B 1 58 ? -29.391 1.043 21.109 1 20.25 58 ASN B O 1
ATOM 3445 N N . SER B 1 59 ? -29.531 2.631 22.5 1 21.28 59 SER B N 1
ATOM 3446 C CA . SER B 1 59 ? -28.547 2.441 23.562 1 21.28 59 SER B CA 1
ATOM 3447 C C . SER B 1 59 ? -28.891 1.231 24.422 1 21.28 59 SER B C 1
ATOM 3449 O O . SER B 1 59 ? -28.141 0.887 25.344 1 21.28 59 SER B O 1
ATOM 3451 N N . ASN B 1 60 ? -30.047 0.57 24.375 1 21.17 60 ASN B N 1
ATOM 3452 C CA . ASN B 1 60 ? -30.344 -0.066 25.656 1 21.17 60 ASN B CA 1
ATOM 3453 C C . ASN B 1 60 ? -29.547 -1.356 25.844 1 21.17 60 ASN B C 1
ATOM 3455 O O . ASN B 1 60 ? -29.953 -2.238 26.594 1 21.17 60 ASN B O 1
ATOM 3459 N N . LEU B 1 61 ? -28.609 -1.791 25.016 1 19.3 61 LEU B N 1
ATOM 3460 C CA . LEU B 1 61 ? -28.312 -3.197 25.281 1 19.3 61 LEU B CA 1
ATOM 3461 C C . LEU B 1 61 ? -27.625 -3.369 26.625 1 19.3 61 LEU B C 1
ATOM 3463 O O . LEU B 1 61 ? -26.5 -2.883 26.812 1 19.3 61 LEU B O 1
ATOM 3467 N N . SER B 1 62 ? -28.297 -3.438 27.75 1 20.27 62 SER B N 1
ATOM 3468 C CA . SER B 1 62 ? -27.922 -3.805 29.109 1 20.27 62 SER B CA 1
ATOM 3469 C C . SER B 1 62 ? -27.25 -5.176 29.156 1 20.27 62 SER B C 1
ATOM 3471 O O . SER B 1 62 ? -27.219 -5.824 30.203 1 20.27 62 SER B O 1
ATOM 3473 N N . HIS B 1 63 ? -26.344 -5.57 28.25 1 19.2 63 HIS B N 1
ATOM 3474 C CA . HIS B 1 63 ? -25.922 -6.957 28.391 1 19.2 63 HIS B CA 1
ATOM 3475 C C . HIS B 1 63 ? -25.203 -7.188 29.719 1 19.2 63 HIS B C 1
ATOM 3477 O O . HIS B 1 63 ? -24.219 -6.512 30.016 1 19.2 63 HIS B O 1
ATOM 3483 N N . MET B 1 64 ? -25.891 -7.508 30.75 1 19.34 64 MET B N 1
ATOM 3484 C CA . MET B 1 64 ? -25.406 -8.078 32 1 19.34 64 MET B CA 1
ATOM 3485 C C . MET B 1 64 ? -24.625 -9.367 31.734 1 19.34 64 MET B C 1
ATOM 3487 O O . MET B 1 64 ? -25.203 -10.375 31.328 1 19.34 64 MET B O 1
ATOM 3491 N N . VAL B 1 65 ? -23.5 -9.312 31.078 1 19.67 65 VAL B N 1
ATOM 3492 C CA . VAL B 1 65 ? -22.75 -10.531 30.859 1 19.67 65 VAL B CA 1
ATOM 3493 C C . VAL B 1 65 ? -22.312 -11.125 32.188 1 19.67 65 VAL B C 1
ATOM 3495 O O . VAL B 1 65 ? -21.625 -10.461 32.969 1 19.67 65 VAL B O 1
ATOM 3498 N N . SER B 1 66 ? -23.188 -11.922 32.75 1 20.45 66 SER B N 1
ATOM 3499 C CA . SER B 1 66 ? -22.766 -12.734 33.875 1 20.45 66 SER B CA 1
ATOM 3500 C C . SER B 1 66 ? -21.547 -13.594 33.5 1 20.45 66 SER B C 1
ATOM 3502 O O . SER B 1 66 ? -21.438 -14.078 32.375 1 20.45 66 SER B O 1
ATOM 3504 N N . ILE B 1 67 ? -20.484 -13.594 34.312 1 20.44 67 ILE B N 1
ATOM 3505 C CA . ILE B 1 67 ? -19.125 -14.125 34.344 1 20.44 67 ILE B CA 1
ATOM 3506 C C . ILE B 1 67 ? -19.156 -15.648 34.375 1 20.44 67 ILE B C 1
ATOM 3508 O O . ILE B 1 67 ? -18.219 -16.297 34.844 1 20.44 67 ILE B O 1
ATOM 3512 N N . ALA B 1 68 ? -20.312 -16.344 33.875 1 20.91 68 ALA B N 1
ATOM 3513 C CA . ALA B 1 68 ? -20.156 -17.719 34.344 1 20.91 68 ALA B CA 1
ATOM 3514 C C . ALA B 1 68 ? -18.906 -18.359 33.75 1 20.91 68 ALA B C 1
ATOM 3516 O O . ALA B 1 68 ? -18.344 -17.859 32.781 1 20.91 68 ALA B O 1
ATOM 3517 N N . ASN B 1 69 ? -18.844 -19.781 33.656 1 20.8 69 ASN B N 1
ATOM 3518 C CA . ASN B 1 69 ? -17.906 -20.891 33.781 1 20.8 69 ASN B CA 1
ATOM 3519 C C . ASN B 1 69 ? -17.031 -21 32.5 1 20.8 69 ASN B C 1
ATOM 3521 O O . ASN B 1 69 ? -17.391 -20.469 31.469 1 20.8 69 ASN B O 1
ATOM 3525 N N . THR B 1 70 ? -16.016 -22.047 32.375 1 21.53 70 THR B N 1
ATOM 3526 C CA . THR B 1 70 ? -14.68 -22.406 31.922 1 21.53 70 THR B CA 1
ATOM 3527 C C . THR B 1 70 ? -14.688 -22.703 30.422 1 21.53 70 THR B C 1
ATOM 3529 O O . THR B 1 70 ? -13.633 -22.906 29.828 1 21.53 70 THR B O 1
ATOM 3532 N N . SER B 1 71 ? -15.891 -23.094 29.828 1 20.72 71 SER B N 1
ATOM 3533 C CA . SER B 1 71 ? -15.766 -24.109 28.781 1 20.72 71 SER B CA 1
ATOM 3534 C C . SER B 1 71 ? -15.031 -23.547 27.562 1 20.72 71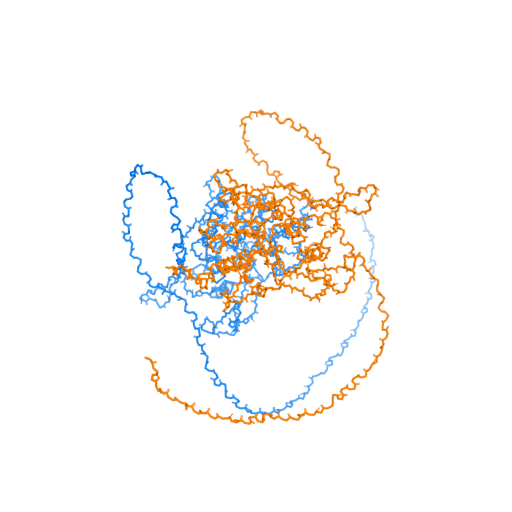 SER B C 1
ATOM 3536 O O . SER B 1 71 ? -14.898 -22.344 27.422 1 20.72 71 SER B O 1
ATOM 3538 N N . SER B 1 72 ? -14.961 -24.484 26.359 1 22.72 72 SER B N 1
ATOM 3539 C CA . SER B 1 72 ? -14.227 -24.703 25.109 1 22.72 72 SER B CA 1
ATOM 3540 C C . SER B 1 72 ? -14.492 -23.594 24.109 1 22.72 72 SER B C 1
ATOM 3542 O O . SER B 1 72 ? -15.641 -23.297 23.797 1 22.72 72 SER B O 1
ATOM 3544 N N . ALA B 1 73 ? -13.641 -22.609 24.016 1 24.8 73 ALA B N 1
ATOM 3545 C CA . ALA B 1 73 ? -13.734 -21.344 23.297 1 24.8 73 ALA B CA 1
ATOM 3546 C C . ALA B 1 73 ? -13.93 -21.578 21.812 1 24.8 73 ALA B C 1
ATOM 3548 O O . ALA B 1 73 ? -12.984 -21.938 21.094 1 24.8 73 ALA B O 1
ATOM 3549 N N . VAL B 1 74 ? -14.992 -22.375 21.391 1 23.44 74 VAL B N 1
ATOM 3550 C CA . VAL B 1 74 ? -15.281 -22.422 19.969 1 23.44 74 VAL B CA 1
ATOM 3551 C C . VAL B 1 74 ? -15.453 -21 19.422 1 23.44 74 VAL B C 1
ATOM 3553 O O . VAL B 1 74 ? -16.328 -20.266 19.875 1 23.44 74 VAL B O 1
ATOM 3556 N N . VAL B 1 75 ? -14.391 -20.391 18.984 1 24.45 75 VAL B N 1
ATOM 3557 C CA . VAL B 1 75 ? -14.375 -19.078 18.344 1 24.45 75 VAL B CA 1
ATOM 3558 C C . VAL B 1 75 ? -15.406 -19.047 17.219 1 24.45 75 VAL B C 1
ATOM 3560 O O . VAL B 1 75 ? -15.25 -19.734 16.203 1 24.45 75 VAL B O 1
ATOM 3563 N N . LYS B 1 76 ? -16.734 -19.016 17.609 1 25.2 76 LYS B N 1
ATOM 3564 C CA . LYS B 1 76 ? -17.781 -18.781 16.594 1 25.2 76 LYS B CA 1
ATOM 3565 C C . LYS B 1 76 ? -17.453 -17.562 15.742 1 25.2 76 LYS B C 1
ATOM 3567 O O . LYS B 1 76 ? -17.156 -16.484 16.266 1 25.2 76 LYS B O 1
ATOM 3572 N N . ASN B 1 77 ? -16.953 -17.766 14.453 1 25.67 77 ASN B N 1
ATOM 3573 C CA . ASN B 1 77 ? -16.688 -16.953 13.273 1 25.67 77 ASN B CA 1
ATOM 3574 C C . ASN B 1 77 ? -17.812 -15.961 13.016 1 25.67 77 ASN B C 1
ATOM 3576 O O . ASN B 1 77 ? -18.641 -16.172 12.125 1 25.67 77 ASN B O 1
ATOM 3580 N N . ASN B 1 78 ? -18.641 -15.664 14.008 1 28.33 78 ASN B N 1
ATOM 3581 C CA . ASN B 1 78 ? -19.703 -14.695 13.75 1 28.33 78 ASN B CA 1
ATOM 3582 C C . ASN B 1 78 ? -19.141 -13.352 13.312 1 28.33 78 ASN B C 1
ATOM 3584 O O . ASN B 1 78 ? -19.797 -12.32 13.461 1 28.33 78 ASN B O 1
ATOM 3588 N N . THR B 1 79 ? -17.859 -13.234 13.016 1 29.42 79 THR B N 1
ATOM 3589 C CA . THR B 1 79 ? -17.25 -11.914 12.852 1 29.42 79 THR B CA 1
ATOM 3590 C C . THR B 1 79 ? -17.719 -11.258 11.562 1 29.42 79 THR B C 1
ATOM 3592 O O . THR B 1 79 ? -17.312 -10.141 11.242 1 29.42 79 THR B O 1
ATOM 3595 N N . THR B 1 80 ? -18.469 -11.914 10.719 1 28.39 80 THR B N 1
ATOM 3596 C CA . THR B 1 80 ? -18.719 -11.289 9.43 1 28.39 80 THR B CA 1
ATOM 3597 C C . THR B 1 80 ? -19.656 -10.102 9.586 1 28.39 80 THR B C 1
ATOM 3599 O O . THR B 1 80 ? -19.719 -9.227 8.719 1 28.39 80 THR B O 1
ATOM 3602 N N . LYS B 1 81 ? -20.688 -10.156 10.406 1 31.44 81 LYS B N 1
ATOM 3603 C CA . LYS B 1 81 ? -21.766 -9.18 10.352 1 31.44 81 LYS B CA 1
ATOM 3604 C C . LYS B 1 81 ? -21.266 -7.781 10.688 1 31.44 81 LYS B C 1
ATOM 3606 O O . LYS B 1 81 ? -21.922 -6.785 10.375 1 31.44 81 LYS B O 1
ATOM 3611 N N . VAL B 1 82 ? -20.359 -7.738 11.578 1 31.03 82 VAL B N 1
ATOM 3612 C CA . VAL B 1 82 ? -20.156 -6.418 12.172 1 31.03 82 VAL B CA 1
ATOM 3613 C C . VAL B 1 82 ? -19.391 -5.523 11.195 1 31.03 82 VAL B C 1
ATOM 3615 O O . VAL B 1 82 ? -19.219 -4.332 11.445 1 31.03 82 VAL B O 1
ATOM 3618 N N . LEU B 1 83 ? -18.859 -6.098 10.164 1 31.78 83 LEU B N 1
ATOM 3619 C CA . LEU B 1 83 ? -17.875 -5.207 9.555 1 31.78 83 LEU B CA 1
ATOM 3620 C C . LEU B 1 83 ? -18.578 -4.059 8.828 1 31.78 83 LEU B C 1
ATOM 3622 O O . LEU B 1 83 ? -18 -2.977 8.68 1 31.78 83 LEU B O 1
ATOM 3626 N N . VAL B 1 84 ? -19.578 -4.43 8 1 31.45 84 VAL B N 1
ATOM 3627 C CA . VAL B 1 84 ? -19.984 -3.33 7.133 1 31.45 84 VAL B CA 1
ATOM 3628 C C . VAL B 1 84 ? -20.844 -2.336 7.918 1 31.45 84 VAL B C 1
ATOM 3630 O O . VAL B 1 84 ? -22.062 -2.43 7.918 1 31.45 84 VAL B O 1
ATOM 3633 N N . GLU B 1 85 ? -20.719 -2.207 9.195 1 32.44 85 GLU B N 1
ATOM 3634 C CA . GLU B 1 85 ? -21.469 -1.035 9.648 1 32.44 85 GLU B CA 1
ATOM 3635 C C . GLU B 1 85 ? -21.031 0.217 8.891 1 32.44 85 GLU B C 1
ATOM 3637 O O . GLU B 1 85 ? -19.844 0.493 8.758 1 32.44 85 GLU B O 1
ATOM 3642 N N . ASN B 1 86 ? -21.766 0.664 7.859 1 35.38 86 ASN B N 1
ATOM 3643 C CA . ASN B 1 86 ? -21.719 1.976 7.223 1 35.38 86 ASN B CA 1
ATOM 3644 C C . ASN B 1 86 ? -21.344 3.066 8.219 1 35.38 86 ASN B C 1
ATOM 3646 O O . ASN B 1 86 ? -22.219 3.611 8.906 1 35.38 86 ASN B O 1
ATOM 3650 N N . ASN B 1 87 ? -20.438 2.891 8.953 1 35.28 87 ASN B N 1
ATOM 3651 C CA . ASN B 1 87 ? -19.984 3.971 9.812 1 35.28 87 ASN B CA 1
ATOM 3652 C C . ASN B 1 87 ? -19.672 5.234 9.016 1 35.28 87 ASN B C 1
ATOM 3654 O O . ASN B 1 87 ? -18.516 5.516 8.703 1 35.28 87 ASN B O 1
ATOM 3658 N N . ALA B 1 88 ? -20.562 5.543 8.109 1 39.22 88 ALA B N 1
ATOM 3659 C CA . ALA B 1 88 ? -20.5 6.902 7.578 1 39.22 88 ALA B CA 1
ATOM 3660 C C . ALA B 1 88 ? -20.328 7.922 8.703 1 39.22 88 ALA B C 1
ATOM 3662 O O . ALA B 1 88 ? -21.156 8.008 9.602 1 39.22 88 ALA B O 1
ATOM 3663 N N . THR B 1 89 ? -19.141 8.367 8.977 1 47.69 89 THR B N 1
ATOM 3664 C CA . THR B 1 89 ? -18.688 9.375 9.93 1 47.69 89 THR B CA 1
ATOM 3665 C C . THR B 1 89 ? -19.438 10.695 9.711 1 47.69 89 THR B C 1
ATOM 3667 O O . THR B 1 89 ? -19.344 11.297 8.641 1 47.69 89 THR B O 1
ATOM 3670 N N . GLN B 1 90 ? -20.719 10.805 10.25 1 49.06 90 GLN B N 1
ATOM 3671 C CA . GLN B 1 90 ? -21.469 12.031 10.047 1 49.06 90 GLN B CA 1
ATOM 3672 C C . GLN B 1 90 ? -21 13.133 10.992 1 49.06 90 GLN B C 1
ATOM 3674 O O . GLN B 1 90 ? -20.828 12.898 12.188 1 49.06 90 GLN B O 1
ATOM 3679 N N . VAL B 1 91 ? -20.484 14.219 10.414 1 52.38 91 VAL B N 1
ATOM 3680 C CA . VAL B 1 91 ? -20.297 15.477 11.125 1 52.38 91 VAL B CA 1
ATOM 3681 C C . VAL B 1 91 ? -21.641 16.016 11.594 1 52.38 91 VAL B C 1
ATOM 3683 O O . VAL B 1 91 ? -22.594 16.109 10.812 1 52.38 91 VAL B O 1
ATOM 3686 N N . ALA B 1 92 ? -21.875 16.031 12.922 1 51.66 92 ALA B N 1
ATOM 3687 C CA . ALA B 1 92 ? -23.141 16.531 13.453 1 51.66 92 ALA B CA 1
ATOM 3688 C C . ALA B 1 92 ? -23.266 18.031 13.211 1 51.66 92 ALA B C 1
ATOM 3690 O O . ALA B 1 92 ? -22.312 18.781 13.414 1 51.66 92 ALA B O 1
ATOM 3691 N N . VAL B 1 93 ? -24.328 18.406 12.461 1 51.53 93 VAL B N 1
ATOM 3692 C CA . VAL B 1 93 ? -24.688 19.812 12.344 1 51.53 93 VAL B CA 1
ATOM 3693 C C . VAL B 1 93 ? -25.703 20.172 13.438 1 51.53 93 VAL B C 1
ATOM 3695 O O . VAL B 1 93 ? -26.75 19.547 13.547 1 51.53 93 VAL B O 1
ATOM 3698 N N . ILE B 1 94 ? -25.344 20.859 14.547 1 46.88 94 ILE B N 1
ATOM 3699 C CA . ILE B 1 94 ? -26.266 21.312 15.586 1 46.88 94 ILE B CA 1
ATOM 3700 C C . ILE B 1 94 ? -26.859 22.672 15.188 1 46.88 94 ILE B C 1
ATOM 3702 O O . ILE B 1 94 ? -26.141 23.656 15.016 1 46.88 94 ILE B O 1
ATOM 3706 N N . ASN B 1 95 ? -28.047 22.609 14.672 1 45.19 95 ASN B N 1
ATOM 3707 C CA . ASN B 1 95 ? -28.781 23.844 14.422 1 45.19 95 ASN B CA 1
ATOM 3708 C C . ASN B 1 95 ? -29.25 24.5 15.719 1 45.19 95 ASN B C 1
ATOM 3710 O O . ASN B 1 95 ? -29.984 23.875 16.484 1 45.19 95 ASN B O 1
ATOM 3714 N N . ASN B 1 96 ? -28.516 25.234 16.516 1 41.34 96 ASN B N 1
ATOM 3715 C CA . ASN B 1 96 ? -29.109 26 17.609 1 41.34 96 ASN B CA 1
ATOM 3716 C C . ASN B 1 96 ? -30.219 26.938 17.125 1 41.34 96 ASN B C 1
ATOM 3718 O O . ASN B 1 96 ? -30.125 27.484 16.031 1 41.34 96 ASN B O 1
ATOM 3722 N N . THR B 1 97 ? -31.438 26.891 17.734 1 41.75 97 THR B N 1
ATOM 3723 C CA . THR B 1 97 ? -32.656 27.688 17.469 1 41.75 97 THR B CA 1
ATOM 3724 C C . THR B 1 97 ? -32.281 29.141 17.172 1 41.75 97 THR B C 1
ATOM 3726 O O . THR B 1 97 ? -33.031 29.844 16.484 1 41.75 97 THR B O 1
ATOM 3729 N N . THR B 1 98 ? -31.766 29.922 18.25 1 42.06 98 THR B N 1
ATOM 3730 C CA . THR B 1 98 ? -31.75 31.359 18.016 1 42.06 98 THR B CA 1
ATOM 3731 C C . THR B 1 98 ? -30.859 31.688 16.812 1 42.06 98 THR B C 1
ATOM 3733 O O . THR B 1 98 ? -31.266 32.406 15.914 1 42.06 98 THR B O 1
ATOM 3736 N N . LYS B 1 99 ? -29.5 32.25 17.109 1 46.94 99 LYS B N 1
ATOM 3737 C CA . LYS B 1 99 ? -28.562 32.812 16.156 1 46.94 99 LYS B CA 1
ATOM 3738 C C . LYS B 1 99 ? -28.078 31.75 15.164 1 46.94 99 LYS B C 1
ATOM 3740 O O . LYS B 1 99 ? -27.766 30.625 15.555 1 46.94 99 LYS B O 1
ATOM 3745 N N . SER B 1 100 ? -28.203 31.922 13.625 1 54.22 100 SER B N 1
ATOM 3746 C CA . SER B 1 100 ? -28.359 31.312 12.312 1 54.22 100 SER B CA 1
ATOM 3747 C C . SER B 1 100 ? -27.141 30.5 11.93 1 54.22 100 SER B C 1
ATOM 3749 O O . SER B 1 100 ? -27.094 29.922 10.844 1 54.22 100 SER B O 1
ATOM 3751 N N . THR B 1 101 ? -25.984 30.672 12.453 1 66.5 101 THR B N 1
ATOM 3752 C CA . THR B 1 101 ? -24.875 30.047 11.742 1 66.5 101 THR B CA 1
ATOM 3753 C C . THR B 1 101 ? -24.719 28.594 12.172 1 66.5 101 THR B C 1
ATOM 3755 O O . THR B 1 101 ? -24.641 28.297 13.367 1 66.5 101 THR B O 1
ATOM 3758 N N . PRO B 1 102 ? -24.891 27.688 11.352 1 76 102 PRO B N 1
ATOM 3759 C CA . PRO B 1 102 ? -24.719 26.266 11.656 1 76 102 PRO B CA 1
ATOM 3760 C C . PRO B 1 102 ? -23.391 25.984 12.359 1 76 102 PRO B C 1
ATOM 3762 O O . PRO B 1 102 ? -22.391 26.641 12.086 1 76 102 PRO B O 1
ATOM 3765 N N . ILE B 1 103 ? -23.5 25.219 13.469 1 82.12 103 ILE B N 1
ATOM 3766 C CA . ILE B 1 103 ? -22.297 24.766 14.18 1 82.12 103 ILE B CA 1
ATOM 3767 C C . ILE B 1 103 ? -21.969 23.328 13.758 1 82.12 103 ILE B C 1
ATOM 3769 O O . ILE B 1 103 ? -22.859 22.469 13.719 1 82.12 103 ILE B O 1
ATOM 3773 N N . TYR B 1 104 ? -20.672 23.141 13.359 1 86.69 104 TYR B N 1
ATOM 3774 C CA . TYR B 1 104 ? -20.188 21.828 12.945 1 86.69 104 TYR B CA 1
ATOM 3775 C C . TYR B 1 104 ? -19.375 21.172 14.062 1 86.69 104 TYR B C 1
ATOM 3777 O O . TYR B 1 104 ? -18.406 21.75 14.555 1 86.69 104 TYR B O 1
ATOM 3785 N N . GLU B 1 105 ? -19.828 20 14.508 1 84.06 105 GLU B N 1
ATOM 3786 C CA . GLU B 1 105 ? -19.156 19.25 15.562 1 84.06 105 GLU B CA 1
ATOM 3787 C C . GLU B 1 105 ? -18.516 17.984 15.016 1 84.06 105 GLU B C 1
ATOM 3789 O O . GLU B 1 105 ? -19.156 17.219 14.289 1 84.06 105 GLU B O 1
ATOM 3794 N N . TYR B 1 106 ? -17.266 17.859 15.328 1 85.94 106 TYR B N 1
ATOM 3795 C CA . TYR B 1 106 ? -16.5 16.688 14.906 1 85.94 106 TYR B CA 1
ATOM 3796 C C . TYR B 1 106 ? -16.234 15.758 16.078 1 85.94 106 TYR B C 1
ATOM 3798 O O . TYR B 1 106 ? -15.156 15.789 16.672 1 85.94 106 TYR B O 1
ATOM 3806 N N . SER B 1 107 ? -17.219 14.969 16.5 1 83.75 107 SER B N 1
ATOM 3807 C CA . SER B 1 107 ? -17.125 14.141 17.703 1 83.75 107 SER B CA 1
ATOM 3808 C C . SER B 1 107 ? -16.812 12.688 17.344 1 83.75 107 SER B C 1
ATOM 3810 O O . SER B 1 107 ? -17.703 11.844 17.328 1 83.75 107 SER B O 1
ATOM 3812 N N . PHE B 1 108 ? -15.602 12.461 17.047 1 90.88 108 PHE B N 1
ATOM 3813 C CA . PHE B 1 108 ? -15.125 11.102 16.812 1 90.88 108 PHE B CA 1
ATOM 3814 C C . PHE B 1 108 ? -14.281 10.617 18 1 90.88 108 PHE B C 1
ATOM 3816 O O . PHE B 1 108 ? -13.5 11.383 18.562 1 90.88 108 PHE B O 1
ATOM 3823 N N . SER B 1 109 ? -14.523 9.406 18.375 1 93.5 109 SER B N 1
ATOM 3824 C CA . SER B 1 109 ? -13.797 8.859 19.516 1 93.5 109 SER B CA 1
ATOM 3825 C C . SER B 1 109 ? -12.367 8.477 19.125 1 93.5 109 SER B C 1
ATOM 3827 O O . SER B 1 109 ? -12.141 7.961 18.031 1 93.5 109 SER B O 1
ATOM 3829 N N . TYR B 1 110 ? -11.461 8.773 20.047 1 95.5 110 TYR B N 1
ATOM 3830 C CA . TYR B 1 110 ? -10.086 8.32 19.859 1 95.5 110 TYR B CA 1
ATOM 3831 C C . TYR B 1 110 ? -9.969 6.82 20.094 1 95.5 110 TYR B C 1
ATOM 3833 O O . TYR B 1 110 ? -10.484 6.293 21.078 1 95.5 110 TYR B O 1
ATOM 3841 N N . LEU B 1 111 ? -9.383 6.156 19.141 1 97.44 111 LEU B N 1
ATOM 3842 C CA . LEU B 1 111 ? -9.055 4.742 19.281 1 97.44 111 LEU B CA 1
ATOM 3843 C C . LEU B 1 111 ? -7.656 4.559 19.859 1 97.44 111 LEU B C 1
ATOM 3845 O O . LEU B 1 111 ? -7.414 3.631 20.641 1 97.44 111 LEU B O 1
ATOM 3849 N N . HIS B 1 112 ? -6.73 5.328 19.453 1 97.31 112 HIS B N 1
ATOM 3850 C CA . HIS B 1 112 ? -5.355 5.383 19.938 1 97.31 112 HIS B CA 1
ATOM 3851 C C . HIS B 1 112 ? -4.906 6.824 20.156 1 97.31 112 HIS B C 1
ATOM 3853 O O . HIS B 1 112 ? -5.16 7.691 19.312 1 97.31 112 HIS B O 1
ATOM 3859 N N . VAL B 1 113 ? -4.32 7.105 21.312 1 96.25 113 VAL B N 1
ATOM 3860 C CA . VAL B 1 113 ? -3.83 8.43 21.672 1 96.25 113 VAL B CA 1
ATOM 3861 C C . VAL B 1 113 ? -2.467 8.312 22.344 1 96.25 113 VAL B C 1
ATOM 3863 O O . VAL B 1 113 ? -2.359 7.758 23.438 1 96.25 113 VAL B O 1
ATOM 3866 N N . PRO B 1 114 ? -1.422 8.75 21.688 1 94.62 114 PRO B N 1
ATOM 3867 C CA . PRO B 1 114 ? -0.121 8.719 22.359 1 94.62 114 PRO B CA 1
ATOM 3868 C C . PRO B 1 114 ? 0.015 9.812 23.422 1 94.62 114 PRO B C 1
ATOM 3870 O O . PRO B 1 114 ? 0.467 10.922 23.125 1 94.62 114 PRO B O 1
ATOM 3873 N N . VAL B 1 115 ? -0.113 9.523 24.609 1 87.19 115 VAL B N 1
ATOM 3874 C CA . VAL B 1 115 ? -0.264 10.508 25.672 1 87.19 115 VAL B CA 1
ATOM 3875 C C . VAL B 1 115 ? 1.109 10.906 26.219 1 87.19 115 VAL B C 1
ATOM 3877 O O . VAL B 1 115 ? 1.248 11.93 26.891 1 87.19 115 VAL B O 1
ATOM 3880 N N . ASN B 1 116 ? 2.102 10.203 25.812 1 90.88 116 ASN B N 1
ATOM 3881 C CA . ASN B 1 116 ? 3.385 10.484 26.453 1 90.88 116 ASN B CA 1
ATOM 3882 C C . ASN B 1 116 ? 4.332 11.211 25.5 1 90.88 116 ASN B C 1
ATOM 3884 O O . ASN B 1 116 ? 5.457 11.555 25.891 1 90.88 116 ASN B O 1
ATOM 3888 N N . VAL B 1 117 ? 3.865 11.492 24.312 1 93.56 117 VAL B N 1
ATOM 3889 C CA . VAL B 1 117 ? 4.754 12.086 23.312 1 93.56 117 VAL B CA 1
ATOM 3890 C C . VAL B 1 117 ? 5.234 13.453 23.797 1 93.56 117 VAL B C 1
ATOM 3892 O O . VAL B 1 117 ? 6.41 13.789 23.656 1 93.56 117 VAL B O 1
ATOM 3895 N N . CYS B 1 118 ? 4.359 14.203 24.344 1 94 118 CYS B N 1
ATOM 3896 C CA . CYS B 1 118 ? 4.711 15.547 24.781 1 94 118 CYS B CA 1
ATOM 3897 C C . CYS B 1 118 ? 4.844 15.617 26.297 1 94 118 CYS B C 1
ATOM 3899 O O . CYS B 1 118 ? 4.438 16.594 26.922 1 94 118 CYS B O 1
ATOM 3901 N N . LYS B 1 119 ? 5.281 14.531 26.828 1 87.5 119 LYS B N 1
ATOM 3902 C CA . LYS B 1 119 ? 5.609 14.445 28.25 1 87.5 119 LYS B CA 1
ATOM 3903 C C . LYS B 1 119 ? 7.012 13.875 28.453 1 87.5 119 LYS B C 1
ATOM 3905 O O . LYS B 1 119 ? 7.535 13.172 27.578 1 87.5 119 LYS B O 1
ATOM 3910 N N . SER B 1 120 ? 7.668 14.336 29.422 1 76.75 120 SER B N 1
ATOM 3911 C CA . SER B 1 120 ? 8.922 13.773 29.906 1 76.75 120 SER B CA 1
ATOM 3912 C C . SER B 1 120 ? 8.852 13.469 31.391 1 76.75 120 SER B C 1
ATOM 3914 O O . SER B 1 120 ? 8.617 14.367 32.219 1 76.75 120 SER B O 1
ATOM 3916 N N . ASN B 1 121 ? 9.031 12.234 31.734 1 78.62 121 ASN B N 1
ATOM 3917 C CA . ASN B 1 121 ? 8.953 11.773 33.125 1 78.62 121 ASN B CA 1
ATOM 3918 C C . ASN B 1 121 ? 7.668 12.258 33.781 1 78.62 121 ASN B C 1
ATOM 3920 O O . ASN B 1 121 ? 7.711 12.836 34.875 1 78.62 121 ASN B O 1
ATOM 3924 N N . GLY B 1 122 ? 6.609 12.18 33.031 1 77.06 122 GLY B N 1
ATOM 3925 C CA . GLY B 1 122 ? 5.312 12.516 33.594 1 77.06 122 GLY B CA 1
ATOM 3926 C C . GLY B 1 122 ? 4.988 14 33.5 1 77.06 122 GLY B C 1
ATOM 3927 O O . GLY B 1 122 ? 3.826 14.391 33.625 1 77.06 122 GLY B O 1
ATOM 3928 N N . ALA B 1 123 ? 6.02 14.719 33.281 1 84.88 123 ALA B N 1
ATOM 3929 C CA . ALA B 1 123 ? 5.812 16.172 33.219 1 84.88 123 ALA B CA 1
ATOM 3930 C C . ALA B 1 123 ? 5.719 16.625 31.75 1 84.88 123 ALA B C 1
ATOM 3932 O O . ALA B 1 123 ? 6.305 16 30.859 1 84.88 123 ALA B O 1
ATOM 3933 N N . LYS B 1 124 ? 4.977 17.641 31.625 1 84.75 124 LYS B N 1
ATOM 3934 C CA . LYS B 1 124 ? 4.82 18.219 30.297 1 84.75 124 LYS B CA 1
ATOM 3935 C C . LYS B 1 124 ? 6.16 18.688 29.734 1 84.75 124 LYS B C 1
ATOM 3937 O O . LYS B 1 124 ? 6.945 19.328 30.453 1 84.75 124 LYS B O 1
ATOM 3942 N N . PHE B 1 125 ? 6.523 18.25 28.547 1 88.69 125 PHE B N 1
ATOM 3943 C CA . PHE B 1 125 ? 7.711 18.641 27.812 1 88.69 125 PHE B CA 1
ATOM 3944 C C . PHE B 1 125 ? 7.398 18.797 26.328 1 88.69 125 PHE B C 1
ATOM 3946 O O . PHE B 1 125 ? 7.527 17.828 25.562 1 88.69 125 PHE B O 1
ATOM 3953 N N . ASP B 1 126 ? 7.082 20.031 25.984 1 92.12 126 ASP B N 1
ATOM 3954 C CA . ASP B 1 126 ? 6.672 20.281 24.594 1 92.12 126 ASP B CA 1
ATOM 3955 C C . ASP B 1 126 ? 7.883 20.453 23.688 1 92.12 126 ASP B C 1
ATOM 3957 O O . ASP B 1 126 ? 8.859 21.109 24.062 1 92.12 126 ASP B O 1
ATOM 3961 N N . PRO B 1 127 ? 7.84 19.844 22.594 1 96.69 127 PRO B N 1
ATOM 3962 C CA . PRO B 1 127 ? 8.961 19.938 21.656 1 96.69 127 PRO B CA 1
ATOM 3963 C C . PRO B 1 127 ? 9.031 21.281 20.953 1 96.69 127 PRO B C 1
ATOM 3965 O O . PRO B 1 127 ? 8.047 22.031 20.938 1 96.69 127 PRO B O 1
ATOM 3968 N N . PHE B 1 128 ? 10.281 21.578 20.547 1 97.88 128 PHE B N 1
ATOM 3969 C CA . PHE B 1 128 ? 10.422 22.75 19.688 1 97.88 128 PHE B CA 1
ATOM 3970 C C . PHE B 1 128 ? 9.758 22.516 18.328 1 97.88 128 PHE B C 1
ATOM 3972 O O . PHE B 1 128 ? 9.078 23.391 17.797 1 97.88 128 PHE B O 1
ATOM 3979 N N . LEU B 1 129 ? 9.914 21.312 17.812 1 98.38 129 LEU B N 1
ATOM 3980 C CA . LEU B 1 129 ? 9.367 20.906 16.516 1 98.38 129 LEU B CA 1
ATOM 3981 C C . LEU B 1 129 ? 8.617 19.578 16.641 1 98.38 129 LEU B C 1
ATOM 3983 O O . LEU B 1 129 ? 9.18 18.578 17.078 1 98.38 129 LEU B O 1
ATOM 3987 N N . LEU B 1 130 ? 7.344 19.609 16.328 1 98.5 130 LEU B N 1
ATOM 3988 C CA . LEU B 1 130 ? 6.527 18.391 16.297 1 98.5 130 LEU B CA 1
ATOM 3989 C C . LEU B 1 130 ? 6.129 18.031 14.875 1 98.5 130 LEU B C 1
ATOM 3991 O O . LEU B 1 130 ? 5.461 18.812 14.195 1 98.5 130 LEU B O 1
ATOM 3995 N N . PHE B 1 131 ? 6.602 16.875 14.414 1 98.62 131 PHE B N 1
ATOM 3996 C CA . PHE B 1 131 ? 6.113 16.328 13.148 1 98.62 131 PHE B CA 1
ATOM 3997 C C . PHE B 1 131 ? 4.758 15.648 13.344 1 98.62 131 PHE B C 1
ATOM 3999 O O . PHE B 1 131 ? 4.609 14.773 14.195 1 98.62 131 PHE B O 1
ATOM 4006 N N . VAL B 1 132 ? 3.779 16.062 12.641 1 98.81 132 VAL B N 1
ATOM 4007 C CA . VAL B 1 132 ? 2.463 15.43 12.578 1 98.81 132 VAL B CA 1
ATOM 4008 C C . VAL B 1 132 ? 2.229 14.859 11.18 1 98.81 132 VAL B C 1
ATOM 4010 O O . VAL B 1 132 ? 1.91 15.602 10.242 1 98.81 132 VAL B O 1
ATOM 4013 N N . VAL B 1 133 ? 2.316 13.539 11.078 1 98.88 133 VAL B N 1
ATOM 4014 C CA . VAL B 1 133 ? 2.336 12.891 9.766 1 98.88 133 VAL B CA 1
ATOM 4015 C C . VAL B 1 133 ? 0.956 12.328 9.445 1 98.88 133 VAL B C 1
ATOM 4017 O O . VAL B 1 133 ? 0.46 11.445 10.156 1 98.88 133 VAL B O 1
ATOM 4020 N N . LYS B 1 134 ? 0.33 12.836 8.414 1 98.56 134 LYS B N 1
ATOM 4021 C CA . LYS B 1 134 ? -0.904 12.25 7.902 1 98.56 134 LYS B CA 1
ATOM 4022 C C . LYS B 1 134 ? -0.618 10.969 7.121 1 98.56 134 LYS B C 1
ATOM 4024 O O . LYS B 1 134 ? 0.027 11.008 6.07 1 98.56 134 LYS B O 1
ATOM 4029 N N . SER B 1 135 ? -1.12 9.875 7.613 1 98.56 135 SER B N 1
ATOM 4030 C CA . SER B 1 135 ? -0.786 8.586 7.027 1 98.56 135 SER B CA 1
ATOM 4031 C C . SER B 1 135 ? -2.041 7.785 6.688 1 98.56 135 SER B C 1
ATOM 4033 O O . SER B 1 135 ? -3.059 7.902 7.379 1 98.56 135 SER B O 1
ATOM 4035 N N . ASP B 1 136 ? -2 7.059 5.559 1 97.06 136 ASP B N 1
ATOM 4036 C CA . ASP B 1 136 ? -3.008 6.043 5.27 1 97.06 136 ASP B CA 1
ATOM 4037 C C . ASP B 1 136 ? -2.912 4.879 6.25 1 97.06 136 ASP B C 1
ATOM 4039 O O . ASP B 1 136 ? -1.813 4.43 6.586 1 97.06 136 ASP B O 1
ATOM 4043 N N . VAL B 1 137 ? -4.008 4.449 6.723 1 97.56 137 VAL B N 1
ATOM 4044 C CA . VAL B 1 137 ? -4.051 3.389 7.723 1 97.56 137 VAL B CA 1
ATOM 4045 C C . VAL B 1 137 ? -3.377 2.135 7.172 1 97.56 137 VAL B C 1
ATOM 4047 O O . VAL B 1 137 ? -2.795 1.353 7.93 1 97.56 137 VAL B O 1
ATOM 4050 N N . ASN B 1 138 ? -3.328 1.962 5.891 1 95.5 138 ASN B N 1
ATOM 4051 C CA . ASN B 1 138 ? -2.727 0.801 5.246 1 95.5 138 ASN B CA 1
ATOM 4052 C C . ASN B 1 138 ? -1.217 0.965 5.094 1 95.5 138 ASN B C 1
ATOM 4054 O O . ASN B 1 138 ? -0.515 0.008 4.762 1 95.5 138 ASN B O 1
ATOM 4058 N N . HIS B 1 139 ? -0.689 2.08 5.395 1 97 139 HIS B N 1
ATOM 4059 C CA . HIS B 1 139 ? 0.694 2.416 5.074 1 97 139 HIS B CA 1
ATOM 4060 C C . HIS B 1 139 ? 1.616 2.137 6.258 1 97 139 HIS B C 1
ATOM 4062 O O . HIS B 1 139 ? 2.398 3 6.656 1 97 139 HIS B O 1
ATOM 4068 N N . ILE B 1 140 ? 1.604 0.935 6.75 1 97.56 140 ILE B N 1
ATOM 4069 C CA . ILE B 1 140 ? 2.475 0.545 7.855 1 97.56 140 ILE B CA 1
ATOM 4070 C C . ILE B 1 140 ? 3.936 0.663 7.426 1 97.56 140 ILE B C 1
ATOM 4072 O O . ILE B 1 140 ? 4.77 1.173 8.18 1 97.56 140 ILE B O 1
ATOM 4076 N N . ALA B 1 141 ? 4.246 0.253 6.234 1 96.5 141 ALA B N 1
ATOM 4077 C CA . ALA B 1 141 ? 5.613 0.281 5.73 1 96.5 141 ALA B CA 1
ATOM 4078 C C . ALA B 1 141 ? 6.125 1.715 5.609 1 96.5 141 ALA B C 1
ATOM 4080 O O . ALA B 1 141 ? 7.297 1.986 5.875 1 96.5 141 ALA B O 1
ATOM 4081 N N . HIS B 1 142 ? 5.266 2.594 5.176 1 98 142 HIS B N 1
ATOM 4082 C CA . HIS B 1 142 ? 5.656 3.996 5.094 1 98 142 HIS B CA 1
ATOM 4083 C C . HIS B 1 142 ? 6.008 4.555 6.469 1 98 142 HIS B C 1
ATOM 4085 O O . HIS B 1 142 ? 7.023 5.238 6.625 1 98 142 HIS B O 1
ATOM 4091 N N . ARG B 1 143 ? 5.148 4.266 7.418 1 98.62 143 ARG B N 1
ATOM 4092 C CA . ARG B 1 143 ? 5.414 4.746 8.766 1 98.62 143 ARG B CA 1
ATOM 4093 C C . ARG B 1 143 ? 6.688 4.125 9.328 1 98.62 143 ARG B C 1
ATOM 4095 O O . ARG B 1 143 ? 7.484 4.809 9.977 1 98.62 143 ARG B O 1
ATOM 4102 N N . ALA B 1 144 ? 6.91 2.889 9.023 1 97.69 144 ALA B N 1
ATOM 4103 C CA . ALA B 1 144 ? 8.156 2.25 9.43 1 97.69 144 ALA B CA 1
ATOM 4104 C C . ALA B 1 144 ? 9.359 2.91 8.758 1 97.69 144 ALA B C 1
ATOM 4106 O O . ALA B 1 144 ? 10.398 3.119 9.383 1 97.69 144 ALA B O 1
ATOM 4107 N N . ALA B 1 145 ? 9.211 3.189 7.496 1 97.06 145 ALA B N 1
ATOM 4108 C CA . ALA B 1 145 ? 10.297 3.842 6.762 1 97.06 145 ALA B CA 1
ATOM 4109 C C . ALA B 1 145 ? 10.617 5.207 7.363 1 97.06 145 ALA B C 1
ATOM 4111 O O . ALA B 1 145 ? 11.789 5.562 7.516 1 97.06 145 ALA B O 1
ATOM 4112 N N . ILE B 1 146 ? 9.617 5.941 7.699 1 97.56 146 ILE B N 1
ATOM 4113 C CA . ILE B 1 146 ? 9.805 7.262 8.297 1 97.56 146 ILE B CA 1
ATOM 4114 C C . ILE B 1 146 ? 10.523 7.125 9.633 1 97.56 146 ILE B C 1
ATOM 4116 O O . ILE B 1 146 ? 11.477 7.859 9.906 1 97.56 146 ILE B O 1
ATOM 4120 N N . ARG B 1 147 ? 10.133 6.125 10.469 1 96.88 147 ARG B N 1
ATOM 4121 C CA . ARG B 1 147 ? 10.758 5.875 11.766 1 96.88 147 ARG B CA 1
ATOM 4122 C C . ARG B 1 147 ? 12.234 5.535 11.602 1 96.88 147 ARG B C 1
ATOM 4124 O O . ARG B 1 147 ? 13.016 5.688 12.547 1 96.88 147 ARG B O 1
ATOM 4131 N N . ASN B 1 148 ? 12.586 5.141 10.367 1 94.75 148 ASN B N 1
ATOM 4132 C CA . ASN B 1 148 ? 13.953 4.699 10.133 1 94.75 148 ASN B CA 1
ATOM 4133 C C . ASN B 1 148 ? 14.742 5.723 9.312 1 94.75 148 ASN B C 1
ATOM 4135 O O . ASN B 1 148 ? 15.852 5.441 8.867 1 94.75 148 ASN B O 1
ATOM 4139 N N . THR B 1 149 ? 14.164 6.789 9.062 1 94.5 149 THR B N 1
ATOM 4140 C CA . THR B 1 149 ? 14.836 7.824 8.289 1 94.5 149 THR B CA 1
ATOM 4141 C C . THR B 1 149 ? 14.727 9.18 8.977 1 94.5 149 THR B C 1
ATOM 4143 O O . THR B 1 149 ? 15.359 9.414 10.008 1 94.5 149 THR B O 1
ATOM 4146 N N . TRP B 1 150 ? 13.914 10.133 8.344 1 95.19 150 TRP B N 1
ATOM 4147 C CA . TRP B 1 150 ? 13.938 11.516 8.812 1 95.19 150 TRP B CA 1
ATOM 4148 C C . TRP B 1 150 ? 13.188 11.648 10.133 1 95.19 150 TRP B C 1
ATOM 4150 O O . TRP B 1 150 ? 13.352 12.648 10.844 1 95.19 150 TRP B O 1
ATOM 4160 N N . GLY B 1 151 ? 12.375 10.625 10.469 1 95.44 151 GLY B N 1
ATOM 4161 C CA . GLY B 1 151 ? 11.664 10.656 11.734 1 95.44 151 GLY B CA 1
ATOM 4162 C C . GLY B 1 151 ? 12.5 10.148 12.898 1 95.44 151 GLY B C 1
ATOM 4163 O O . GLY B 1 151 ? 12.109 10.281 14.055 1 95.44 151 GLY B O 1
ATOM 4164 N N . ASN B 1 152 ? 13.586 9.586 12.523 1 92.19 152 ASN B N 1
ATOM 4165 C CA . ASN B 1 152 ? 14.492 9.062 13.539 1 92.19 152 ASN B CA 1
ATOM 4166 C C . ASN B 1 152 ? 15.5 10.117 14 1 92.19 152 ASN B C 1
ATOM 4168 O O . ASN B 1 152 ? 16.594 10.227 13.438 1 92.19 152 ASN B O 1
ATOM 4172 N N . THR B 1 153 ? 15.125 10.891 15.008 1 87.94 153 THR B N 1
ATOM 4173 C CA . THR B 1 153 ? 16.016 11.945 15.477 1 87.94 153 THR B CA 1
ATOM 4174 C C . THR B 1 153 ? 16.391 11.719 16.938 1 87.94 153 THR B C 1
ATOM 4176 O O . THR B 1 153 ? 15.578 11.25 17.734 1 87.94 153 THR B O 1
ATOM 4179 N N . SER B 1 154 ? 17.656 12.031 17.25 1 89.31 154 SER B N 1
ATOM 4180 C CA . SER B 1 154 ? 18.125 11.984 18.641 1 89.31 154 SER B CA 1
ATOM 4181 C C . SER B 1 154 ? 17.875 13.312 19.344 1 89.31 154 SER B C 1
ATOM 4183 O O . SER B 1 154 ? 18.094 13.422 20.562 1 89.31 154 SER B O 1
ATOM 4185 N N . ASN B 1 155 ? 17.453 14.266 18.625 1 92.44 155 ASN B N 1
ATOM 4186 C CA . ASN B 1 155 ? 17.156 15.578 19.188 1 92.44 155 ASN B CA 1
ATOM 4187 C C . ASN B 1 155 ? 15.883 15.547 20.047 1 92.44 155 ASN B C 1
ATOM 4189 O O . ASN B 1 155 ? 14.789 15.352 19.516 1 92.44 155 ASN B O 1
ATOM 4193 N N . PRO B 1 156 ? 15.977 15.758 21.359 1 91.81 156 PRO B N 1
ATOM 4194 C CA . PRO B 1 156 ? 14.797 15.688 22.219 1 91.81 156 PRO B CA 1
ATOM 4195 C C . PRO B 1 156 ? 13.773 16.781 21.922 1 91.81 156 PRO B C 1
ATOM 4197 O O . PRO B 1 156 ? 12.617 16.672 22.344 1 91.81 156 PRO B O 1
ATOM 4200 N N . GLY B 1 157 ? 14.25 17.828 21.219 1 95.62 157 GLY B N 1
ATOM 4201 C CA . GLY B 1 157 ? 13.352 18.906 20.844 1 95.62 157 GLY B CA 1
ATOM 4202 C C . GLY B 1 157 ? 12.477 18.578 19.656 1 95.62 157 GLY B C 1
ATOM 4203 O O . GLY B 1 157 ? 11.625 19.375 19.266 1 95.62 157 GLY B O 1
ATOM 4204 N N . ILE B 1 158 ? 12.641 17.375 19.141 1 97 158 ILE B N 1
ATOM 4205 C CA . ILE B 1 158 ? 11.867 16.938 17.984 1 97 158 ILE B CA 1
ATOM 4206 C C . ILE B 1 158 ? 11.055 15.695 18.344 1 97 158 ILE B C 1
ATOM 4208 O O . ILE B 1 158 ? 11.586 14.75 18.938 1 97 158 ILE B O 1
ATOM 4212 N N . LYS B 1 159 ? 9.758 15.727 18.125 1 97.5 159 LYS B N 1
ATOM 4213 C CA . LYS B 1 159 ? 8.883 14.57 18.297 1 97.5 159 LYS B CA 1
ATOM 4214 C C . LYS B 1 159 ? 8.07 14.297 17.031 1 97.5 159 LYS B C 1
ATOM 4216 O O . LYS B 1 159 ? 7.973 15.156 16.156 1 97.5 159 LYS B O 1
ATOM 4221 N N . LEU B 1 160 ? 7.578 13.086 16.906 1 98 160 LEU B N 1
ATOM 4222 C CA . LEU B 1 160 ? 6.848 12.656 15.711 1 98 160 LEU B CA 1
ATOM 4223 C C . LEU B 1 160 ? 5.629 11.82 16.078 1 98 160 LEU B C 1
ATOM 4225 O O . LEU B 1 160 ? 5.707 10.969 16.969 1 98 160 LEU B O 1
ATOM 4229 N N . VAL B 1 161 ? 4.477 12.141 15.492 1 98.69 161 VAL B N 1
ATOM 4230 C CA . VAL B 1 161 ? 3.264 11.344 15.625 1 98.69 161 VAL B CA 1
ATOM 4231 C C . VAL B 1 161 ? 2.648 11.094 14.25 1 98.69 161 VAL B C 1
ATOM 4233 O O . VAL B 1 161 ? 2.885 11.859 13.312 1 98.69 161 VAL B O 1
ATOM 4236 N N . PHE B 1 162 ? 1.894 9.992 14.141 1 98.88 162 PHE B N 1
ATOM 4237 C CA . PHE B 1 162 ? 1.183 9.648 12.914 1 98.88 162 PHE B CA 1
ATOM 4238 C C . PHE B 1 162 ? -0.324 9.758 13.117 1 98.88 162 PHE B C 1
ATOM 4240 O O . PHE B 1 162 ? -0.85 9.367 14.156 1 98.88 162 PHE B O 1
ATOM 4247 N N . LEU B 1 163 ? -0.995 10.32 12.125 1 98.81 163 LEU B N 1
ATOM 4248 C CA . LEU B 1 163 ? -2.451 10.383 12.078 1 98.81 163 LEU B CA 1
ATOM 4249 C C . LEU B 1 163 ? -3.012 9.312 11.148 1 98.81 163 LEU B C 1
ATOM 4251 O O . LEU B 1 163 ? -2.574 9.18 10.008 1 98.81 163 LEU B O 1
ATOM 4255 N N . ALA B 1 164 ? -3.982 8.57 11.648 1 98.31 164 ALA B N 1
ATOM 4256 C CA . ALA B 1 164 ? -4.652 7.586 10.797 1 98.31 164 ALA B CA 1
ATOM 4257 C C . ALA B 1 164 ? -6.137 7.492 11.133 1 98.31 164 ALA B C 1
ATOM 4259 O O . ALA B 1 164 ? -6.535 7.699 12.281 1 98.31 164 ALA B O 1
ATOM 4260 N N . GLY B 1 165 ? -6.953 7.262 10.117 1 97.81 165 GLY B N 1
ATOM 4261 C CA . GLY B 1 165 ? -8.336 6.879 10.359 1 97.81 165 GLY B CA 1
ATOM 4262 C C . GLY B 1 165 ? -8.5 5.406 10.672 1 97.81 165 GLY B C 1
ATOM 4263 O O . GLY B 1 165 ? -7.527 4.715 10.969 1 97.81 165 GLY B O 1
ATOM 4264 N N . TYR B 1 166 ? -9.75 5.031 10.648 1 96.75 166 TYR B N 1
ATOM 4265 C CA . TYR B 1 166 ? -10.086 3.676 11.062 1 96.75 166 TYR B CA 1
ATOM 4266 C C . TYR B 1 166 ? -10.352 2.783 9.859 1 96.75 166 TYR B C 1
ATOM 4268 O O . TYR B 1 166 ? -10.914 3.23 8.859 1 96.75 166 TYR B O 1
ATOM 4276 N N . SER B 1 167 ? -9.875 1.602 9.844 1 94.5 167 SER B N 1
ATOM 4277 C CA . SER B 1 167 ? -10.211 0.495 8.953 1 94.5 167 SER B CA 1
ATOM 4278 C C . SER B 1 167 ? -10.344 -0.814 9.727 1 94.5 167 SER B C 1
ATOM 4280 O O . SER B 1 167 ? -9.414 -1.231 10.422 1 94.5 167 SER B O 1
ATOM 4282 N N . PRO B 1 168 ? -11.477 -1.462 9.609 1 91.75 168 PRO B N 1
ATOM 4283 C CA . PRO B 1 168 ? -11.648 -2.719 10.344 1 91.75 168 PRO B CA 1
ATOM 4284 C C . PRO B 1 168 ? -10.578 -3.754 10 1 91.75 168 PRO B C 1
ATOM 4286 O O . PRO B 1 168 ? -10.141 -4.508 10.875 1 91.75 168 PRO B O 1
ATOM 4289 N N . LEU B 1 169 ? -10.133 -3.766 8.789 1 91.31 169 LEU B N 1
ATOM 4290 C CA . LEU B 1 169 ? -9.156 -4.746 8.328 1 91.31 169 LEU B CA 1
ATOM 4291 C C . LEU B 1 169 ? -7.824 -4.562 9.047 1 91.31 169 LEU B C 1
ATOM 4293 O O . LEU B 1 169 ? -7.09 -5.531 9.258 1 91.31 169 LEU B O 1
ATOM 4297 N N . MET B 1 170 ? -7.551 -3.354 9.445 1 96.44 170 MET B N 1
ATOM 4298 C CA . MET B 1 170 ? -6.207 -3.033 9.922 1 96.44 170 MET B CA 1
ATOM 4299 C C . MET B 1 170 ? -6.18 -2.92 11.445 1 96.44 170 MET B C 1
ATOM 4301 O O . MET B 1 170 ? -5.117 -2.705 12.031 1 96.44 170 MET B O 1
ATOM 4305 N N . LYS B 1 171 ? -7.285 -3.184 12.102 1 95.38 171 LYS B N 1
ATOM 4306 C CA . LYS B 1 171 ? -7.434 -2.979 13.539 1 95.38 171 LYS B CA 1
ATOM 4307 C C . LYS B 1 171 ? -6.348 -3.717 14.312 1 95.38 171 LYS B C 1
ATOM 4309 O O . LYS B 1 171 ? -5.637 -3.117 15.117 1 95.38 171 LYS B O 1
ATOM 4314 N N . PRO B 1 172 ? -6.09 -5.027 14.031 1 94.38 172 PRO B N 1
ATOM 4315 C CA . PRO B 1 172 ? -5.078 -5.719 14.828 1 94.38 172 PRO B CA 1
ATOM 4316 C C . PRO B 1 172 ? -3.668 -5.191 14.578 1 94.38 172 PRO B C 1
ATOM 4318 O O . PRO B 1 172 ? -2.846 -5.156 15.5 1 94.38 172 PRO B O 1
ATOM 4321 N N . PHE B 1 173 ? -3.428 -4.766 13.422 1 95.5 173 PHE B N 1
ATOM 4322 C CA . PHE B 1 173 ? -2.08 -4.352 13.055 1 95.5 173 PHE B CA 1
ATOM 4323 C C . PHE B 1 173 ? -1.776 -2.959 13.602 1 95.5 173 PHE B C 1
ATOM 4325 O O . PHE B 1 173 ? -0.653 -2.686 14.023 1 95.5 173 PHE B O 1
ATOM 4332 N N . ILE B 1 174 ? -2.75 -2.08 13.547 1 97.75 174 ILE B N 1
ATOM 4333 C CA . ILE B 1 174 ? -2.566 -0.75 14.125 1 97.75 174 ILE B CA 1
ATOM 4334 C C . ILE B 1 174 ? -2.422 -0.855 15.641 1 97.75 174 ILE B C 1
ATOM 4336 O O . ILE B 1 174 ? -1.637 -0.123 16.25 1 97.75 174 ILE B O 1
ATOM 4340 N N . GLN B 1 175 ? -3.238 -1.764 16.234 1 96.88 175 GLN B N 1
ATOM 4341 C CA . GLN B 1 175 ? -3.08 -2.002 17.656 1 96.88 175 GLN B CA 1
ATOM 4342 C C . GLN B 1 175 ? -1.654 -2.432 17.984 1 96.88 175 GLN B C 1
ATOM 4344 O O . GLN B 1 175 ? -1.05 -1.918 18.938 1 96.88 175 GLN B O 1
ATOM 4349 N N . MET B 1 176 ? -1.151 -3.293 17.25 1 95.69 176 MET B N 1
ATOM 4350 C CA . MET B 1 176 ? 0.218 -3.752 17.469 1 95.69 176 MET B CA 1
ATOM 4351 C C . MET B 1 176 ? 1.213 -2.615 17.25 1 95.69 176 MET B C 1
ATOM 4353 O O . MET B 1 176 ? 2.139 -2.441 18.047 1 95.69 176 MET B O 1
ATOM 4357 N N . GLU B 1 177 ? 1.086 -1.963 16.172 1 97.31 177 GLU B N 1
ATOM 4358 C CA . GLU B 1 177 ? 1.981 -0.848 15.875 1 97.31 177 GLU B CA 1
ATOM 4359 C C . GLU B 1 177 ? 1.968 0.182 17 1 97.31 177 GLU B C 1
ATOM 4361 O O . GLU B 1 177 ? 3.018 0.699 17.391 1 97.31 177 GLU B O 1
ATOM 4366 N N . THR B 1 178 ? 0.778 0.478 17.469 1 97.56 178 THR B N 1
ATOM 4367 C CA . THR B 1 178 ? 0.614 1.433 18.562 1 97.56 178 THR B CA 1
ATOM 4368 C C . THR B 1 178 ? 1.332 0.947 19.812 1 97.56 178 THR B C 1
ATOM 4370 O O . THR B 1 178 ? 1.943 1.741 20.531 1 97.56 178 THR B O 1
ATOM 4373 N N . ASN B 1 179 ? 1.211 -0.323 20.078 1 95.75 179 ASN B N 1
ATOM 4374 C CA . ASN B 1 179 ? 1.885 -0.893 21.234 1 95.75 179 ASN B CA 1
ATOM 4375 C C . ASN B 1 179 ? 3.402 -0.819 21.094 1 95.75 179 ASN B C 1
ATOM 4377 O O . ASN B 1 179 ? 4.113 -0.606 22.078 1 95.75 179 ASN B O 1
ATOM 4381 N N . LEU B 1 180 ? 3.854 -1.007 19.922 1 94.69 180 LEU B N 1
ATOM 4382 C CA . LEU B 1 180 ? 5.289 -1.058 19.656 1 94.69 180 LEU B CA 1
ATOM 4383 C C . LEU B 1 180 ? 5.902 0.337 19.719 1 94.69 180 LEU B C 1
ATOM 4385 O O . LEU B 1 180 ? 6.996 0.517 20.25 1 94.69 180 LEU B O 1
ATOM 4389 N N . TYR B 1 181 ? 5.191 1.375 19.188 1 96.38 181 TYR B N 1
ATOM 4390 C CA . TYR B 1 181 ? 5.879 2.637 18.953 1 96.38 181 TYR B CA 1
ATOM 4391 C C . TYR B 1 181 ? 5.234 3.771 19.734 1 96.38 181 TYR B C 1
ATOM 4393 O O . TYR B 1 181 ? 5.844 4.824 19.938 1 96.38 181 TYR B O 1
ATOM 4401 N N . LYS B 1 182 ? 3.908 3.686 20.047 1 96.88 182 LYS B N 1
ATOM 4402 C CA . LYS B 1 182 ? 3.182 4.641 20.875 1 96.88 182 LYS B CA 1
ATOM 4403 C C . LYS B 1 182 ? 3.191 6.031 20.25 1 96.88 182 LYS B C 1
ATOM 4405 O O . LYS B 1 182 ? 3.398 7.027 20.953 1 96.88 182 LYS B O 1
ATOM 4410 N N . ASP B 1 183 ? 3.045 6.055 18.969 1 98.12 183 ASP B N 1
ATOM 4411 C CA . ASP B 1 183 ? 3.113 7.344 18.297 1 98.12 183 ASP B CA 1
ATOM 4412 C C . ASP B 1 183 ? 1.955 7.512 17.312 1 98.12 183 ASP B C 1
ATOM 4414 O O . ASP B 1 183 ? 2.008 8.359 16.422 1 98.12 183 ASP B O 1
ATOM 4418 N N . ILE B 1 184 ? 0.922 6.699 17.422 1 98.62 184 ILE B N 1
ATOM 4419 C CA . ILE B 1 184 ? -0.201 6.754 16.5 1 98.62 184 ILE B CA 1
ATOM 4420 C C . ILE B 1 184 ? -1.383 7.461 17.156 1 98.62 184 ILE B C 1
ATOM 4422 O O . ILE B 1 184 ? -1.756 7.137 18.281 1 98.62 184 ILE B O 1
ATOM 4426 N N . ILE B 1 185 ? -1.896 8.438 16.5 1 98.69 185 ILE B N 1
ATOM 4427 C CA . ILE B 1 185 ? -3.188 9.039 16.812 1 98.69 185 ILE B CA 1
ATOM 4428 C C . ILE B 1 185 ? -4.246 8.508 15.844 1 98.69 185 ILE B C 1
ATOM 4430 O O . ILE B 1 185 ? -4.094 8.602 14.625 1 98.69 185 ILE B O 1
ATOM 4434 N N . GLN B 1 186 ? -5.301 7.918 16.391 1 98.56 186 GLN B N 1
ATOM 4435 C CA . GLN B 1 186 ? -6.344 7.352 15.539 1 98.56 186 GLN B CA 1
ATOM 4436 C C . GLN B 1 186 ? -7.73 7.648 16.094 1 98.56 186 GLN B C 1
ATOM 4438 O O . GLN B 1 186 ? -7.957 7.527 17.297 1 98.56 186 GLN B O 1
ATOM 4443 N N . GLN B 1 187 ? -8.602 8.086 15.258 1 97.62 187 GLN B N 1
ATOM 4444 C CA . GLN B 1 187 ? -10.016 8.211 15.594 1 97.62 187 GLN B CA 1
ATOM 4445 C C . GLN B 1 187 ? -10.859 7.238 14.773 1 97.62 187 GLN B C 1
ATOM 4447 O O . GLN B 1 187 ? -10.367 6.621 13.828 1 97.62 187 GLN B O 1
ATOM 4452 N N . ASN B 1 188 ? -12.141 7.109 15.086 1 96.44 188 ASN B N 1
ATOM 4453 C CA . ASN B 1 188 ? -12.969 6.039 14.547 1 96.44 188 ASN B CA 1
ATOM 4454 C C . ASN B 1 188 ? -13.719 6.488 13.297 1 96.44 188 ASN B C 1
ATOM 4456 O O . ASN B 1 188 ? -14.773 5.938 12.969 1 96.44 188 ASN B O 1
ATOM 4460 N N . PHE B 1 189 ? -13.281 7.539 12.578 1 95.69 189 PHE B N 1
ATOM 4461 C CA . PHE B 1 189 ? -13.812 7.805 11.25 1 95.69 189 PHE B CA 1
ATOM 4462 C C . PHE B 1 189 ? -13.141 6.918 10.211 1 95.69 189 PHE B C 1
ATOM 4464 O O . PHE B 1 189 ? -11.992 6.504 10.391 1 95.69 189 PHE B O 1
ATOM 4471 N N . VAL B 1 190 ? -13.797 6.629 9.164 1 93.25 190 VAL B N 1
ATOM 4472 C CA . VAL B 1 190 ? -13.258 5.766 8.117 1 93.25 190 VAL B CA 1
ATOM 4473 C C . VAL B 1 190 ? -12.086 6.453 7.426 1 93.25 190 VAL B C 1
ATOM 4475 O O . VAL B 1 190 ? -12.172 7.621 7.047 1 93.25 190 VAL B O 1
ATOM 4478 N N . ASP B 1 191 ? -11.031 5.707 7.344 1 95.44 191 ASP B N 1
ATOM 4479 C CA . ASP B 1 191 ? -9.859 6.254 6.672 1 95.44 191 ASP B CA 1
ATOM 4480 C C . ASP B 1 191 ? -10.047 6.266 5.156 1 95.44 191 ASP B C 1
ATOM 4482 O O . ASP B 1 191 ? -9.633 5.328 4.469 1 95.44 191 ASP B O 1
ATOM 4486 N N . ALA B 1 192 ? -10.609 7.27 4.652 1 91.25 192 ALA B N 1
ATOM 4487 C CA . ALA B 1 192 ? -10.852 7.5 3.229 1 91.25 192 ALA B CA 1
ATOM 4488 C C . ALA B 1 192 ? -10.375 8.883 2.807 1 91.25 192 ALA B C 1
ATOM 4490 O O . ALA B 1 192 ? -10.32 9.805 3.625 1 91.25 192 ALA B O 1
ATOM 4491 N N . TYR B 1 193 ? -10.07 8.938 1.588 1 89.06 193 TYR B N 1
ATOM 4492 C CA . TYR B 1 193 ? -9.539 10.203 1.088 1 89.06 193 TYR B CA 1
ATOM 4493 C C . TYR B 1 193 ? -10.516 11.344 1.335 1 89.06 193 TYR B C 1
ATOM 4495 O O . TYR B 1 193 ? -10.102 12.461 1.661 1 89.06 193 TYR B O 1
ATOM 4503 N N . LYS B 1 194 ? -11.727 11.07 1.181 1 90.88 194 LYS B N 1
ATOM 4504 C CA . LYS B 1 194 ? -12.75 12.102 1.343 1 90.88 194 LYS B CA 1
ATOM 4505 C C . LYS B 1 194 ? -12.859 12.555 2.797 1 90.88 194 LYS B C 1
ATOM 4507 O O . LYS B 1 194 ? -13.484 13.57 3.096 1 90.88 194 LYS B O 1
ATOM 4512 N N . ASN B 1 195 ? -12.188 11.828 3.697 1 94 195 ASN B N 1
ATOM 4513 C CA . ASN B 1 195 ? -12.203 12.18 5.113 1 94 195 ASN B CA 1
ATOM 4514 C C . ASN B 1 195 ? -10.859 12.766 5.555 1 94 195 ASN B C 1
ATOM 4516 O O . ASN B 1 195 ? -10.555 12.781 6.746 1 94 195 ASN B O 1
ATOM 4520 N N . ASN B 1 196 ? -10.148 13.227 4.625 1 95.56 196 ASN B N 1
ATOM 4521 C CA . ASN B 1 196 ? -8.836 13.781 4.938 1 95.56 196 ASN B CA 1
ATOM 4522 C C . ASN B 1 196 ? -8.938 15 5.848 1 95.56 196 ASN B C 1
ATOM 4524 O O . ASN B 1 196 ? -8.062 15.234 6.684 1 95.56 196 ASN B O 1
ATOM 4528 N N . THR B 1 197 ? -9.969 15.797 5.668 1 96.88 197 THR B N 1
ATOM 4529 C CA . THR B 1 197 ? -10.195 16.969 6.516 1 96.88 197 THR B CA 1
ATOM 4530 C C . THR B 1 197 ? -10.406 16.547 7.969 1 96.88 197 THR B C 1
ATOM 4532 O O . THR B 1 197 ? -9.938 17.219 8.883 1 96.88 197 THR B O 1
ATOM 4535 N N . LEU B 1 198 ? -11.062 15.453 8.18 1 96.81 198 LEU B N 1
ATOM 4536 C CA . LEU B 1 198 ? -11.25 14.945 9.539 1 96.81 198 LEU B CA 1
ATOM 4537 C C . LEU B 1 198 ? -9.914 14.578 10.164 1 96.81 198 LEU B C 1
ATOM 4539 O O . LEU B 1 198 ? -9.695 14.812 11.359 1 96.81 198 LEU B O 1
ATOM 4543 N N . LYS B 1 199 ? -9.086 14.008 9.375 1 97.12 199 LYS B N 1
ATOM 4544 C CA . LYS B 1 199 ? -7.75 13.656 9.852 1 97.12 199 LYS B CA 1
ATOM 4545 C C . LYS B 1 199 ? -6.969 14.898 10.266 1 97.12 199 LYS B C 1
ATOM 4547 O O . LYS B 1 199 ? -6.281 14.898 11.289 1 97.12 199 LYS B O 1
ATOM 4552 N N . THR B 1 200 ? -7.074 15.938 9.469 1 97.69 200 THR B N 1
ATOM 4553 C CA . THR B 1 200 ? -6.434 17.219 9.773 1 97.69 200 THR B CA 1
ATOM 4554 C C . THR B 1 200 ? -6.984 17.797 11.07 1 97.69 200 THR B C 1
ATOM 4556 O O . THR B 1 200 ? -6.219 18.219 11.945 1 97.69 200 THR B O 1
ATOM 4559 N N . ILE B 1 201 ? -8.266 17.797 11.203 1 97.69 201 ILE B N 1
ATOM 4560 C CA . ILE B 1 201 ? -8.906 18.344 12.398 1 97.69 201 ILE B CA 1
ATOM 4561 C C . ILE B 1 201 ? -8.492 17.516 13.617 1 97.69 201 ILE B C 1
ATOM 4563 O O . ILE B 1 201 ? -8.195 18.078 14.68 1 97.69 201 ILE B O 1
ATOM 4567 N N . MET B 1 202 ? -8.438 16.203 13.422 1 97.94 202 MET B N 1
ATOM 4568 C CA . MET B 1 202 ? -7.977 15.328 14.492 1 97.94 202 MET B CA 1
ATOM 4569 C C . MET B 1 202 ? -6.566 15.711 14.938 1 97.94 202 MET B C 1
ATOM 4571 O O . MET B 1 202 ? -6.301 15.828 16.141 1 97.94 202 MET B O 1
ATOM 4575 N N . GLY B 1 203 ? -5.676 15.914 13.984 1 98.19 203 GLY B N 1
ATOM 4576 C CA . GLY B 1 203 ? -4.309 16.297 14.289 1 98.19 203 GLY B CA 1
ATOM 4577 C C . GLY B 1 203 ? -4.211 17.625 15.016 1 98.19 203 GLY B C 1
ATOM 4578 O O . GLY B 1 203 ? -3.518 17.75 16.031 1 98.19 203 GLY B O 1
ATOM 4579 N N . PHE B 1 204 ? -4.93 18.625 14.492 1 98.25 204 PHE B N 1
ATOM 4580 C CA . PHE B 1 204 ? -4.934 19.953 15.102 1 98.25 204 PHE B CA 1
ATOM 4581 C C . PHE B 1 204 ? -5.469 19.875 16.531 1 98.25 204 PHE B C 1
ATOM 4583 O O . PHE B 1 204 ? -4.891 20.469 17.438 1 98.25 204 PHE B O 1
ATOM 4590 N N . SER B 1 205 ? -6.531 19.141 16.672 1 97.62 205 SER B N 1
ATOM 4591 C CA . SER B 1 205 ? -7.141 19.016 17.984 1 97.62 205 SER B CA 1
ATOM 4592 C C . SER B 1 205 ? -6.188 18.328 18.969 1 97.62 205 SER B C 1
ATOM 4594 O O . SER B 1 205 ? -6.062 18.75 20.109 1 97.62 205 SER B O 1
ATOM 4596 N N . TRP B 1 206 ? -5.531 17.281 18.516 1 97.62 206 TRP B N 1
ATOM 4597 C CA . TRP B 1 206 ? -4.605 16.562 19.391 1 97.62 206 TRP B CA 1
ATOM 4598 C C . TRP B 1 206 ? -3.449 17.453 19.812 1 97.62 206 TRP B C 1
ATOM 4600 O O . TRP B 1 206 ? -3.055 17.469 20.984 1 97.62 206 TRP B O 1
ATOM 4610 N N . VAL B 1 207 ? -2.918 18.234 18.891 1 97.88 207 VAL B N 1
ATOM 4611 C CA . VAL B 1 207 ? -1.799 19.125 19.172 1 97.88 207 VAL B CA 1
ATOM 4612 C C . VAL B 1 207 ? -2.188 20.125 20.266 1 97.88 207 VAL B C 1
ATOM 4614 O O . VAL B 1 207 ? -1.443 20.312 21.234 1 97.88 207 VAL B O 1
ATOM 4617 N N . THR B 1 208 ? -3.332 20.766 20.156 1 96.94 208 THR B N 1
ATOM 4618 C CA . THR B 1 208 ? -3.75 21.812 21.094 1 96.94 208 THR B CA 1
ATOM 4619 C C . THR B 1 208 ? -4.047 21.203 22.469 1 96.94 208 THR B C 1
ATOM 4621 O O . THR B 1 208 ? -3.887 21.875 23.484 1 96.94 208 THR B O 1
ATOM 4624 N N . SER B 1 209 ? -4.375 19.938 22.469 1 94.81 209 SER B N 1
ATOM 4625 C CA . SER B 1 209 ? -4.746 19.297 23.719 1 94.81 209 SER B CA 1
ATOM 4626 C C . SER B 1 209 ? -3.531 18.688 24.406 1 94.81 209 SER B C 1
ATOM 4628 O O . SER B 1 209 ? -3.447 18.688 25.641 1 94.81 209 SER B O 1
ATOM 4630 N N . HIS B 1 210 ? -2.594 18.172 23.594 1 94.88 210 HIS B N 1
ATOM 4631 C CA . HIS B 1 210 ? -1.551 17.359 24.188 1 94.88 210 HIS B CA 1
ATOM 4632 C C . HIS B 1 210 ? -0.18 18 24.031 1 94.88 210 HIS B C 1
ATOM 4634 O O . HIS B 1 210 ? 0.754 17.688 24.766 1 94.88 210 HIS B O 1
ATOM 4640 N N . CYS B 1 211 ? -0.055 18.859 23.094 1 96 211 CYS B N 1
ATOM 4641 C CA . CYS B 1 211 ? 1.236 19.484 22.828 1 96 211 CYS B CA 1
ATOM 4642 C C . CYS B 1 211 ? 1.085 20.984 22.609 1 96 211 CYS B C 1
ATOM 4644 O O . CYS B 1 211 ? 1.639 21.531 21.672 1 96 211 CYS B O 1
ATOM 4646 N N . SER B 1 212 ? 0.337 21.625 23.453 1 95 212 SER B N 1
ATOM 4647 C CA . SER B 1 212 ? -0.037 23.016 23.281 1 95 212 SER B CA 1
ATOM 4648 C C . SER B 1 212 ? 1.173 23.938 23.422 1 95 212 SER B C 1
ATOM 4650 O O . SER B 1 212 ? 1.14 25.094 22.969 1 95 212 SER B O 1
ATOM 4652 N N . GLY B 1 213 ? 2.229 23.469 23.969 1 95.56 213 GLY B N 1
ATOM 4653 C CA . GLY B 1 213 ? 3.418 24.281 24.172 1 95.56 213 GLY B CA 1
ATOM 4654 C C . GLY B 1 213 ? 4.445 24.125 23.062 1 95.56 213 GLY B C 1
ATOM 4655 O O . GLY B 1 213 ? 5.492 24.766 23.078 1 95.56 213 GLY B O 1
ATOM 4656 N N . ALA B 1 214 ? 4.191 23.234 22.141 1 97.56 214 ALA B N 1
ATOM 4657 C CA . ALA B 1 214 ? 5.113 23.062 21.016 1 97.56 214 ALA B CA 1
ATOM 4658 C C . ALA B 1 214 ? 5.285 24.359 20.234 1 97.56 214 ALA B C 1
ATOM 4660 O O . ALA B 1 214 ? 4.348 25.156 20.125 1 97.56 214 ALA B O 1
ATOM 4661 N N . LYS B 1 215 ? 6.469 24.625 19.719 1 97.81 215 LYS B N 1
ATOM 4662 C CA . LYS B 1 215 ? 6.73 25.891 19.047 1 97.81 215 LYS B CA 1
ATOM 4663 C C . LYS B 1 215 ? 6.277 25.844 17.594 1 97.81 215 LYS B C 1
ATOM 4665 O O . LYS B 1 215 ? 5.609 26.766 17.109 1 97.81 215 LYS B O 1
ATOM 4670 N N . TYR B 1 216 ? 6.684 24.797 16.906 1 98.69 216 TYR B N 1
ATOM 4671 C CA . TYR B 1 216 ? 6.332 24.641 15.5 1 98.69 216 TYR B CA 1
ATOM 4672 C C . TYR B 1 216 ? 5.758 23.266 15.227 1 98.69 216 TYR B C 1
ATOM 4674 O O . TYR B 1 216 ? 6.242 22.266 15.758 1 98.69 216 TYR B O 1
ATOM 4682 N N . ILE B 1 217 ? 4.695 23.25 14.469 1 98.81 217 ILE B N 1
ATOM 4683 C CA . ILE B 1 217 ? 4.062 22.016 14.023 1 98.81 217 ILE B CA 1
ATOM 4684 C C . ILE B 1 217 ? 4.305 21.812 12.531 1 98.81 217 ILE B C 1
ATOM 4686 O O . ILE B 1 217 ? 3.908 22.656 11.719 1 98.81 217 ILE B O 1
ATOM 4690 N N . PHE B 1 218 ? 5.027 20.781 12.188 1 98.75 218 PHE B N 1
ATOM 4691 C CA . PHE B 1 218 ? 5.238 20.406 10.797 1 98.75 218 PHE B CA 1
ATOM 4692 C C . PHE B 1 218 ? 4.246 19.328 10.367 1 98.75 218 PHE B C 1
ATOM 4694 O O . PHE B 1 218 ? 4.41 18.156 10.703 1 98.75 218 PHE B O 1
ATOM 4701 N N . PHE B 1 219 ? 3.209 19.734 9.648 1 98.69 219 PHE B N 1
ATOM 4702 C CA . PHE B 1 219 ? 2.223 18.828 9.078 1 98.69 219 PHE B CA 1
ATOM 4703 C C . PHE B 1 219 ? 2.697 18.297 7.73 1 98.69 219 PHE B C 1
ATOM 4705 O O . PHE B 1 219 ? 3.012 19.078 6.824 1 98.69 219 PHE B O 1
ATOM 4712 N N . VAL B 1 220 ? 2.697 16.938 7.57 1 98.69 220 VAL B N 1
ATOM 4713 C CA . VAL B 1 220 ? 3.285 16.391 6.355 1 98.69 220 VAL B CA 1
ATOM 4714 C C . VAL B 1 220 ? 2.648 15.031 6.043 1 98.69 220 VAL B C 1
ATOM 4716 O O . VAL B 1 220 ? 2.25 14.305 6.953 1 98.69 220 VAL B O 1
ATOM 4719 N N . ASP B 1 221 ? 2.486 14.727 4.762 1 98.31 221 ASP B N 1
ATOM 4720 C CA . ASP B 1 221 ? 2.002 13.414 4.332 1 98.31 221 ASP B CA 1
ATOM 4721 C C . ASP B 1 221 ? 3.092 12.352 4.473 1 98.31 221 ASP B C 1
ATOM 4723 O O . ASP B 1 221 ? 4.277 12.68 4.57 1 98.31 221 ASP B O 1
ATOM 4727 N N . ASP B 1 222 ? 2.703 11.094 4.391 1 98.38 222 ASP B N 1
ATOM 4728 C CA . ASP B 1 222 ? 3.639 10.016 4.695 1 98.38 222 ASP B CA 1
ATOM 4729 C C . ASP B 1 222 ? 4.465 9.648 3.465 1 98.38 222 ASP B C 1
ATOM 4731 O O . ASP B 1 222 ? 5.332 8.773 3.533 1 98.38 222 ASP B O 1
ATOM 4735 N N . ASP B 1 223 ? 4.227 10.328 2.295 1 97.69 223 ASP B N 1
ATOM 4736 C CA . ASP B 1 223 ? 5 10.039 1.091 1 97.69 223 ASP B CA 1
ATOM 4737 C C . ASP B 1 223 ? 5.949 11.188 0.76 1 97.69 223 ASP B C 1
ATOM 4739 O O . ASP B 1 223 ? 6.16 11.508 -0.412 1 97.69 223 ASP B O 1
ATOM 4743 N N . TYR B 1 224 ? 6.434 11.836 1.777 1 97.19 224 TYR B N 1
ATOM 4744 C CA . TYR B 1 224 ? 7.434 12.898 1.669 1 97.19 224 TYR B CA 1
ATOM 4745 C C . TYR B 1 224 ? 8.75 12.469 2.305 1 97.19 224 TYR B C 1
ATOM 4747 O O . TYR B 1 224 ? 8.773 11.625 3.201 1 97.19 224 TYR B O 1
ATOM 4755 N N . ILE B 1 225 ? 9.82 13.039 1.836 1 95.69 225 ILE B N 1
ATOM 4756 C CA . ILE B 1 225 ? 11.086 13.07 2.559 1 95.69 225 ILE B CA 1
ATOM 4757 C C . ILE B 1 225 ? 11.297 14.453 3.172 1 95.69 225 ILE B C 1
ATOM 4759 O O . ILE B 1 225 ? 10.961 15.469 2.561 1 95.69 225 ILE B O 1
ATOM 4763 N N . VAL B 1 226 ? 11.734 14.484 4.355 1 95.94 226 VAL B N 1
ATOM 4764 C CA . VAL B 1 226 ? 11.906 15.742 5.07 1 95.94 226 VAL B CA 1
ATOM 4765 C C . VAL B 1 226 ? 13.375 15.922 5.465 1 95.94 226 VAL B C 1
ATOM 4767 O O . VAL B 1 226 ? 14.016 14.977 5.938 1 95.94 226 VAL B O 1
ATOM 4770 N N . ASN B 1 227 ? 13.859 17.078 5.199 1 93.25 227 ASN B N 1
ATOM 4771 C CA . ASN B 1 227 ? 15.188 17.453 5.684 1 93.25 227 ASN B CA 1
ATOM 4772 C C . ASN B 1 227 ? 15.109 18.078 7.074 1 93.25 227 ASN B C 1
ATOM 4774 O O . ASN B 1 227 ? 15.125 19.312 7.211 1 93.25 227 ASN B O 1
ATOM 4778 N N . THR B 1 228 ? 15.195 17.266 8.078 1 94.19 228 THR B N 1
ATOM 4779 C CA . THR B 1 228 ? 14.914 17.625 9.461 1 94.19 228 THR B CA 1
ATOM 4780 C C . THR B 1 228 ? 15.891 18.688 9.945 1 94.19 228 THR B C 1
ATOM 4782 O O . THR B 1 228 ? 15.492 19.672 10.586 1 94.19 228 THR B O 1
ATOM 4785 N N . LYS B 1 229 ? 17.141 18.594 9.656 1 90.88 229 LYS B N 1
ATOM 4786 C CA . LYS B 1 229 ? 18.125 19.562 10.094 1 90.88 229 LYS B CA 1
ATOM 4787 C C . LYS B 1 229 ? 17.891 20.922 9.453 1 90.88 229 LYS B C 1
ATOM 4789 O O . LYS B 1 229 ? 17.922 21.953 10.133 1 90.88 229 LYS B O 1
ATOM 4794 N N . TYR B 1 230 ? 17.625 20.875 8.18 1 92.69 230 TYR B N 1
ATOM 4795 C CA . TYR B 1 230 ? 17.453 22.125 7.445 1 92.69 230 TYR B CA 1
ATOM 4796 C C . TYR B 1 230 ? 16.234 22.891 7.949 1 92.69 230 TYR B C 1
ATOM 4798 O O . TYR B 1 230 ? 16.281 24.094 8.164 1 92.69 230 TYR B O 1
ATOM 4806 N N . ILE B 1 231 ? 15.156 22.188 8.141 1 95.56 231 ILE B N 1
ATOM 4807 C CA . ILE B 1 231 ? 13.945 22.844 8.617 1 95.56 231 ILE B CA 1
ATOM 4808 C C . ILE B 1 231 ? 14.141 23.297 10.062 1 95.56 231 ILE B C 1
ATOM 4810 O O . ILE B 1 231 ? 13.648 24.359 10.461 1 95.56 231 ILE B O 1
ATOM 4814 N N . TRP B 1 232 ? 14.789 22.484 10.859 1 95.56 232 TRP B N 1
ATOM 4815 C CA . TRP B 1 232 ? 15.086 22.859 12.234 1 95.56 232 TRP B CA 1
ATOM 4816 C C . TRP B 1 232 ? 15.844 24.188 12.289 1 95.56 232 TRP B C 1
ATOM 4818 O O . TRP B 1 232 ? 15.484 25.078 13.055 1 95.56 232 TRP B O 1
ATOM 4828 N N . ASP B 1 233 ? 16.859 24.281 11.438 1 95.31 233 ASP B N 1
ATOM 4829 C CA . ASP B 1 233 ? 17.672 25.5 11.406 1 95.31 233 ASP B CA 1
ATOM 4830 C C . ASP B 1 233 ? 16.844 26.703 10.992 1 95.31 233 ASP B C 1
ATOM 4832 O O . ASP B 1 233 ? 16.969 27.781 11.562 1 95.31 233 ASP B O 1
ATOM 4836 N N . HIS B 1 234 ? 16.047 26.516 10.062 1 96.88 234 HIS B N 1
ATOM 4837 C CA . HIS B 1 234 ? 15.195 27.594 9.586 1 96.88 234 HIS B CA 1
ATOM 4838 C C . HIS B 1 234 ? 14.234 28.062 10.68 1 96.88 234 HIS B C 1
ATOM 4840 O O . HIS B 1 234 ? 14.07 29.266 10.891 1 96.88 234 HIS B O 1
ATOM 4846 N N . LEU B 1 235 ? 13.617 27.156 11.328 1 98.06 235 LEU B N 1
ATOM 4847 C CA . LEU B 1 235 ? 12.633 27.484 12.359 1 98.06 235 LEU B CA 1
ATOM 4848 C C . LEU B 1 235 ? 13.305 28.109 13.57 1 98.06 235 LEU B C 1
ATOM 4850 O O . LEU B 1 235 ? 12.727 28.984 14.227 1 98.06 235 LEU B O 1
ATOM 4854 N N . ASN B 1 236 ? 14.5 27.672 13.836 1 97.31 236 ASN B N 1
ATOM 4855 C CA . ASN B 1 236 ? 15.258 28.312 14.906 1 97.31 236 ASN B CA 1
ATOM 4856 C C . ASN B 1 236 ? 15.516 29.781 14.617 1 97.31 236 ASN B C 1
ATOM 4858 O O . ASN B 1 236 ? 15.469 30.609 15.523 1 97.31 236 ASN B O 1
ATOM 4862 N N . ARG B 1 237 ? 15.766 30.062 13.406 1 97.56 237 ARG B N 1
ATOM 4863 C CA . ARG B 1 237 ? 15.969 31.453 13.016 1 97.56 237 ARG B CA 1
ATOM 4864 C C . ARG B 1 237 ? 14.688 32.25 13.18 1 97.56 237 ARG B C 1
ATOM 4866 O O . ARG B 1 237 ? 14.711 33.375 13.664 1 97.56 237 ARG B O 1
ATOM 4873 N N . LEU B 1 238 ? 13.594 31.672 12.805 1 97.19 238 LEU B N 1
ATOM 4874 C CA . LEU B 1 238 ? 12.312 32.344 12.969 1 97.19 238 LEU B CA 1
ATOM 4875 C C . LEU B 1 238 ? 12.008 32.594 14.445 1 97.19 238 LEU B C 1
ATOM 4877 O O . LEU B 1 238 ? 11.477 33.625 14.82 1 97.19 238 LEU B O 1
ATOM 4881 N N . TYR B 1 239 ? 12.32 31.609 15.219 1 97.12 239 TYR B N 1
ATOM 4882 C CA . TYR B 1 239 ? 12.078 31.688 16.656 1 97.12 239 TYR B CA 1
ATOM 4883 C C . TYR B 1 239 ? 12.898 32.812 17.281 1 97.12 239 TYR B C 1
ATOM 4885 O O . TYR B 1 239 ? 12.383 33.594 18.094 1 97.12 239 TYR B O 1
ATOM 4893 N N . ARG B 1 240 ? 14.125 32.875 16.922 1 97.31 240 ARG B N 1
ATOM 4894 C CA . ARG B 1 240 ? 15.016 33.906 17.438 1 97.31 240 ARG B CA 1
ATOM 4895 C C . ARG B 1 240 ? 14.555 35.281 17.016 1 97.31 240 ARG B C 1
ATOM 4897 O O . ARG B 1 240 ? 14.727 36.25 17.75 1 97.31 240 ARG B O 1
ATOM 4904 N N . ALA B 1 241 ? 13.992 35.344 15.906 1 96.94 241 ALA B N 1
ATOM 4905 C CA . ALA B 1 241 ? 13.477 36.625 15.383 1 96.94 241 ALA B CA 1
ATOM 4906 C C . ALA B 1 241 ? 12.109 36.938 15.992 1 96.94 241 ALA B C 1
ATOM 4908 O O . ALA B 1 241 ? 11.492 37.938 15.633 1 96.94 241 ALA B O 1
ATOM 4909 N N . LYS B 1 242 ? 11.57 36.062 16.812 1 95.62 242 LYS B N 1
ATOM 4910 C CA . LYS B 1 242 ? 10.328 36.25 17.562 1 95.62 242 LYS B CA 1
ATOM 4911 C C . LYS B 1 242 ? 9.133 36.375 16.625 1 95.62 242 LYS B C 1
ATOM 4913 O O . LYS B 1 242 ? 8.25 37.188 16.844 1 95.62 242 LYS B O 1
ATOM 4918 N N . LYS B 1 243 ? 9.273 35.625 15.539 1 93.12 243 LYS B N 1
ATOM 4919 C CA . LYS B 1 243 ? 8.141 35.625 14.617 1 93.12 243 LYS B CA 1
ATOM 4920 C C . LYS B 1 243 ? 6.957 34.844 15.219 1 93.12 243 LYS B C 1
ATOM 4922 O O . LYS B 1 243 ? 7.129 33.75 15.75 1 93.12 243 LYS B O 1
ATOM 4927 N N . ARG B 1 244 ? 5.789 35.469 15.164 1 92.44 244 ARG B N 1
ATOM 4928 C CA . ARG B 1 244 ? 4.582 34.875 15.711 1 92.44 244 ARG B CA 1
ATOM 4929 C C . ARG B 1 244 ? 3.596 34.531 14.602 1 92.44 244 ARG B C 1
ATOM 4931 O O . ARG B 1 244 ? 3.721 35 13.477 1 92.44 244 ARG B O 1
ATOM 4938 N N . SER B 1 245 ? 2.652 33.656 14.891 1 96.44 245 SER B N 1
ATOM 4939 C CA . SER B 1 245 ? 1.584 33.281 13.969 1 96.44 245 SER B CA 1
ATOM 4940 C C . SER B 1 245 ? 2.145 32.875 12.617 1 96.44 245 SER B C 1
ATOM 4942 O O . SER B 1 245 ? 1.727 33.375 11.578 1 96.44 245 SER B O 1
ATOM 4944 N N . VAL B 1 246 ? 3.096 31.906 12.703 1 97.62 246 VAL B N 1
ATOM 4945 C CA . VAL B 1 246 ? 3.803 31.453 11.516 1 97.62 246 VAL B CA 1
ATOM 4946 C C . VAL B 1 246 ? 2.951 30.422 10.773 1 97.62 246 VAL B C 1
ATOM 4948 O O . VAL B 1 246 ? 2.367 29.531 11.391 1 97.62 246 VAL B O 1
ATOM 4951 N N . PHE B 1 247 ? 2.803 30.609 9.508 1 98.62 247 PHE B N 1
ATOM 4952 C CA . PHE B 1 247 ? 2.229 29.656 8.57 1 98.62 247 PHE B CA 1
ATOM 4953 C C . PHE B 1 247 ? 3.053 29.594 7.289 1 98.62 247 PHE B C 1
ATOM 4955 O O . PHE B 1 247 ? 2.955 30.484 6.438 1 98.62 247 PHE B O 1
ATOM 4962 N N . LEU B 1 248 ? 3.84 28.531 7.168 1 98.62 248 LEU B N 1
ATOM 4963 C CA . LEU B 1 248 ? 4.707 28.344 6.012 1 98.62 248 LEU B CA 1
ATOM 4964 C C . LEU B 1 248 ? 4.195 27.203 5.133 1 98.62 248 LEU B C 1
ATOM 4966 O O . LEU B 1 248 ? 3.736 26.172 5.641 1 98.62 248 LEU B O 1
ATOM 4970 N N . GLY B 1 249 ? 4.188 27.375 3.889 1 98.44 249 GLY B N 1
ATOM 4971 C CA . GLY B 1 249 ? 3.873 26.328 2.93 1 98.44 249 GLY B CA 1
ATOM 4972 C C . GLY B 1 249 ? 4 26.781 1.488 1 98.44 249 GLY B C 1
ATOM 4973 O O . GLY B 1 249 ? 4.332 27.938 1.222 1 98.44 249 GLY B O 1
ATOM 4974 N N . HIS B 1 250 ? 3.943 25.828 0.583 1 98.38 250 HIS B N 1
ATOM 4975 C CA . HIS B 1 250 ? 3.773 26.203 -0.816 1 98.38 250 HIS B CA 1
ATOM 4976 C C . HIS B 1 250 ? 2.367 26.719 -1.079 1 98.38 250 HIS B C 1
ATOM 4978 O O . HIS B 1 250 ? 1.408 25.953 -1.134 1 98.38 250 HIS B O 1
ATOM 4984 N N . VAL B 1 251 ? 2.299 28 -1.334 1 98.44 251 VAL B N 1
ATOM 4985 C CA . VAL B 1 251 ? 0.994 28.656 -1.391 1 98.44 251 VAL B CA 1
ATOM 4986 C C . VAL B 1 251 ? 0.529 28.75 -2.842 1 98.44 251 VAL B C 1
ATOM 4988 O O . VAL B 1 251 ? 1.214 29.344 -3.68 1 98.44 251 VAL B O 1
ATOM 4991 N N . TRP B 1 252 ? -0.624 28.109 -3.09 1 97.31 252 TRP B N 1
ATOM 4992 C CA . TRP B 1 252 ? -1.315 28.266 -4.363 1 97.31 252 TRP B CA 1
ATOM 4993 C C . TRP B 1 252 ? -2.141 29.562 -4.371 1 97.31 252 TRP B C 1
ATOM 4995 O O . TRP B 1 252 ? -2.867 29.844 -3.418 1 97.31 252 TRP B O 1
ATOM 5005 N N . LYS B 1 253 ? -1.933 30.281 -5.453 1 96.38 253 LYS B N 1
ATOM 5006 C CA . LYS B 1 253 ? -2.736 31.484 -5.625 1 96.38 253 LYS B CA 1
ATOM 5007 C C . LYS B 1 253 ? -3.602 31.391 -6.879 1 96.38 253 LYS B C 1
ATOM 5009 O O . LYS B 1 253 ? -3.182 30.812 -7.887 1 96.38 253 LYS B O 1
ATOM 5014 N N . LYS B 1 254 ? -4.832 31.875 -6.777 1 94.44 254 LYS B N 1
ATOM 5015 C CA . LYS B 1 254 ? -5.762 31.984 -7.898 1 94.44 254 LYS B CA 1
ATOM 5016 C C . LYS B 1 254 ? -6.008 30.609 -8.531 1 94.44 254 LYS B C 1
ATOM 5018 O O . LYS B 1 254 ? -6.043 30.484 -9.758 1 94.44 254 LYS B O 1
ATOM 5023 N N . ALA B 1 255 ? -5.977 29.609 -7.684 1 96.44 255 ALA B N 1
ATOM 5024 C CA . ALA B 1 255 ? -6.324 28.281 -8.18 1 96.44 255 ALA B CA 1
ATOM 5025 C C . ALA B 1 255 ? -7.812 28.188 -8.508 1 96.44 255 ALA B C 1
ATOM 5027 O O . ALA B 1 255 ? -8.648 28.766 -7.809 1 96.44 255 ALA B O 1
ATOM 5028 N N . LYS B 1 256 ? -8.125 27.484 -9.57 1 96.81 256 LYS B N 1
ATOM 5029 C CA . LYS B 1 256 ? -9.516 27.266 -9.938 1 96.81 256 LYS B CA 1
ATOM 5030 C C . LYS B 1 256 ? -10.047 25.969 -9.328 1 96.81 256 LYS B C 1
ATOM 5032 O O . LYS B 1 256 ? -9.336 24.969 -9.273 1 96.81 256 LYS B O 1
ATOM 5037 N N . PRO B 1 257 ? -11.297 25.984 -8.859 1 96.69 257 PRO B N 1
ATOM 5038 C CA . PRO B 1 257 ? -11.883 24.719 -8.391 1 96.69 257 PRO B CA 1
ATOM 5039 C C . PRO B 1 257 ? -12.016 23.688 -9.5 1 96.69 257 PRO B C 1
ATOM 5041 O O . PRO B 1 257 ? -12.32 24.031 -10.648 1 96.69 257 PRO B O 1
ATOM 5044 N N . PHE B 1 258 ? -11.773 22.469 -9.133 1 95.69 258 PHE B N 1
ATOM 5045 C CA . PHE B 1 258 ? -12 21.375 -10.086 1 95.69 258 PHE B CA 1
ATOM 5046 C C . PHE B 1 258 ? -13.492 21.125 -10.273 1 95.69 258 PHE B C 1
ATOM 5048 O O . PHE B 1 258 ? -14.164 20.672 -9.344 1 95.69 258 PHE B O 1
ATOM 5055 N N . ARG B 1 259 ? -13.961 21.328 -11.531 1 95.81 259 ARG B N 1
ATOM 5056 C CA . ARG B 1 259 ? -15.398 21.25 -11.766 1 95.81 259 ARG B CA 1
ATOM 5057 C C . ARG B 1 259 ? -15.758 19.953 -12.492 1 95.81 259 ARG B C 1
ATOM 5059 O O . ARG B 1 259 ? -16.938 19.672 -12.695 1 95.81 259 ARG B O 1
ATOM 5066 N N . ASN B 1 260 ? -14.773 19.203 -12.898 1 94.12 260 ASN B N 1
ATOM 5067 C CA . ASN B 1 260 ? -15 17.891 -13.492 1 94.12 260 ASN B CA 1
ATOM 5068 C C . ASN B 1 260 ? -15.312 16.844 -12.43 1 94.12 260 ASN B C 1
ATOM 5070 O O . ASN B 1 260 ? -14.477 16.547 -11.57 1 94.12 260 ASN B O 1
ATOM 5074 N N . ALA B 1 261 ? -16.406 16.219 -12.531 1 90.38 261 ALA B N 1
ATOM 5075 C CA . ALA B 1 261 ? -16.906 15.281 -11.516 1 90.38 261 ALA B CA 1
ATOM 5076 C C . ALA B 1 261 ? -16.016 14.039 -11.438 1 90.38 261 ALA B C 1
ATOM 5078 O O . ALA B 1 261 ? -16.047 13.312 -10.445 1 90.38 261 ALA B O 1
ATOM 5079 N N . LYS B 1 262 ? -15.227 13.781 -12.375 1 89.62 262 LYS B N 1
ATOM 5080 C CA . LYS B 1 262 ? -14.352 12.617 -12.383 1 89.62 262 LYS B CA 1
ATOM 5081 C C . LYS B 1 262 ? -13.07 12.883 -11.609 1 89.62 262 LYS B C 1
ATOM 5083 O O . LYS B 1 262 ? -12.328 11.953 -11.289 1 89.62 262 LYS B O 1
ATOM 5088 N N . SER B 1 263 ? -12.961 14.086 -11.258 1 91.06 263 SER B N 1
ATOM 5089 C CA . SER B 1 263 ? -11.75 14.469 -10.539 1 91.06 263 SER B CA 1
ATOM 5090 C C . SER B 1 263 ? -11.828 14.07 -9.062 1 91.06 263 SER B C 1
ATOM 5092 O O . SER B 1 263 ? -12.883 14.211 -8.438 1 91.06 263 SER B O 1
ATOM 5094 N N . LYS B 1 264 ? -10.672 13.609 -8.57 1 88.88 264 LYS B N 1
ATOM 5095 C CA . LYS B 1 264 ? -10.602 13.289 -7.148 1 88.88 264 LYS B CA 1
ATOM 5096 C C . LYS B 1 264 ? -10.75 14.547 -6.297 1 88.88 264 LYS B C 1
ATOM 5098 O O . LYS B 1 264 ? -11.109 14.469 -5.121 1 88.88 264 LYS B O 1
ATOM 5103 N N . TRP B 1 265 ? -10.562 15.68 -6.934 1 93.25 265 TRP B N 1
ATOM 5104 C CA . TRP B 1 265 ? -10.641 16.969 -6.238 1 93.25 265 TRP B CA 1
ATOM 5105 C C . TRP B 1 265 ? -11.867 17.75 -6.676 1 93.25 265 TRP B C 1
ATOM 5107 O O . TRP B 1 265 ? -11.836 18.984 -6.75 1 93.25 265 TRP B O 1
ATOM 5117 N N . PHE B 1 266 ? -12.883 17 -7.023 1 93.81 266 PHE B N 1
ATOM 5118 C CA . PHE B 1 266 ? -14.094 17.641 -7.539 1 93.81 266 PHE B CA 1
ATOM 5119 C C . PHE B 1 266 ? -14.719 18.547 -6.484 1 93.81 266 PHE B C 1
ATOM 5121 O O . PHE B 1 266 ? -14.977 18.109 -5.359 1 93.81 266 PHE B O 1
ATOM 5128 N N . ILE B 1 267 ? -15.016 19.859 -6.93 1 94.69 267 ILE B N 1
ATOM 5129 C CA . ILE B 1 267 ? -15.734 20.844 -6.113 1 94.69 267 ILE B CA 1
ATOM 5130 C C . ILE B 1 267 ? -16.922 21.406 -6.898 1 94.69 267 ILE B C 1
ATOM 5132 O O . ILE B 1 267 ? -16.75 22.297 -7.734 1 94.69 267 ILE B O 1
ATOM 5136 N N . PRO B 1 268 ? -18.094 20.969 -6.527 1 92.69 268 PRO B N 1
ATOM 5137 C CA . PRO B 1 268 ? -19.25 21.484 -7.25 1 92.69 268 PRO B CA 1
ATOM 5138 C C . PRO B 1 268 ? -19.531 22.953 -6.922 1 92.69 268 PRO B C 1
ATOM 5140 O O . PRO B 1 268 ? -19.141 23.438 -5.859 1 92.69 268 PRO B O 1
ATOM 5143 N N . LYS B 1 269 ? -20.312 23.641 -7.762 1 92.56 269 LYS B N 1
ATOM 5144 C CA . LYS B 1 269 ? -20.641 25.062 -7.586 1 92.56 269 LYS B CA 1
ATOM 5145 C C . LYS B 1 269 ? -21.469 25.266 -6.324 1 92.56 269 LYS B C 1
ATOM 5147 O O . LYS B 1 269 ? -21.406 26.344 -5.707 1 92.56 269 LYS B O 1
ATOM 5152 N N . GLY B 1 270 ? -22.141 24.234 -5.93 1 90.12 270 GLY B N 1
ATOM 5153 C CA . GLY B 1 270 ? -22.938 24.312 -4.715 1 90.12 270 GLY B CA 1
ATOM 5154 C C . GLY B 1 270 ? -22.094 24.422 -3.457 1 90.12 270 GLY B C 1
ATOM 5155 O O . GLY B 1 270 ? -22.516 25.016 -2.469 1 90.12 270 GLY B O 1
ATOM 5156 N N . ASP B 1 271 ? -20.891 23.906 -3.471 1 89.06 271 ASP B N 1
ATOM 5157 C CA . ASP B 1 271 ? -20 23.922 -2.314 1 89.06 271 ASP B CA 1
ATOM 5158 C C . ASP B 1 271 ? -19.125 25.188 -2.311 1 89.06 271 ASP B C 1
ATOM 5160 O O . ASP B 1 271 ? -18.766 25.688 -1.248 1 89.06 271 ASP B O 1
ATOM 5164 N N . PHE B 1 272 ? -18.891 25.547 -3.471 1 93.56 272 PHE B N 1
ATOM 5165 C CA . PHE B 1 272 ? -18.062 26.734 -3.631 1 93.56 272 PHE B CA 1
ATOM 5166 C C . PHE B 1 272 ? -18.375 27.438 -4.949 1 93.56 272 PHE B C 1
ATOM 5168 O O . PHE B 1 272 ? -17.969 26.984 -6.016 1 93.56 272 PHE B O 1
ATOM 5175 N N . LYS B 1 273 ? -18.891 28.609 -4.922 1 93.31 273 LYS B N 1
ATOM 5176 C CA . LYS B 1 273 ? -19.5 29.25 -6.09 1 93.31 273 LYS B CA 1
ATOM 5177 C C . LYS B 1 273 ? -18.469 30.047 -6.883 1 93.31 273 LYS B C 1
ATOM 5179 O O . LYS B 1 273 ? -18.578 30.172 -8.102 1 93.31 273 LYS B O 1
ATOM 5184 N N . ASP B 1 274 ? -17.453 30.578 -6.25 1 94.31 274 ASP B N 1
ATOM 5185 C CA . ASP B 1 274 ? -16.516 31.484 -6.887 1 94.31 274 ASP B CA 1
ATOM 5186 C C . ASP B 1 274 ? -15.609 30.75 -7.871 1 94.31 274 ASP B C 1
ATOM 5188 O O . ASP B 1 274 ? -15.523 29.516 -7.844 1 94.31 274 ASP B O 1
ATOM 5192 N N . ASP B 1 275 ? -14.922 31.484 -8.672 1 95.5 275 ASP B N 1
ATOM 5193 C CA . ASP B 1 275 ? -14.125 30.906 -9.758 1 95.5 275 ASP B CA 1
ATOM 5194 C C . ASP B 1 275 ? -12.695 30.625 -9.297 1 95.5 275 ASP B C 1
ATOM 5196 O O . ASP B 1 275 ? -11.961 29.891 -9.961 1 95.5 275 ASP B O 1
ATOM 5200 N N . PHE B 1 276 ? -12.352 31.297 -8.227 1 97.31 276 PHE B N 1
ATOM 5201 C CA . PHE B 1 276 ? -11.008 31.078 -7.715 1 97.31 276 PHE B CA 1
ATOM 5202 C C . PHE B 1 276 ? -11.039 30.75 -6.227 1 97.31 276 PHE B C 1
ATOM 5204 O O . PHE B 1 276 ? -11.812 31.344 -5.473 1 97.31 276 PHE B O 1
ATOM 5211 N N . LEU B 1 277 ? -10.281 29.797 -5.91 1 97.31 277 LEU B N 1
ATOM 5212 C CA . LEU B 1 277 ? -10.086 29.5 -4.496 1 97.31 277 LEU B CA 1
ATOM 5213 C C . LEU B 1 277 ? -9.211 30.562 -3.832 1 97.31 277 LEU B C 1
ATOM 5215 O O . LEU B 1 277 ? -8.398 31.203 -4.496 1 97.31 277 LEU B O 1
ATOM 5219 N N . PRO B 1 278 ? -9.43 30.812 -2.602 1 96.81 278 PRO B N 1
ATOM 5220 C CA . PRO B 1 278 ? -8.469 31.672 -1.916 1 96.81 278 PRO B CA 1
ATOM 5221 C C . PRO B 1 278 ? -7.062 31.062 -1.86 1 96.81 278 PRO B C 1
ATOM 5223 O O . PRO B 1 278 ? -6.891 29.875 -2.133 1 96.81 278 PRO B O 1
ATOM 5226 N N . PRO B 1 279 ? -6.078 31.969 -1.527 1 97.81 279 PRO B N 1
ATOM 5227 C CA . PRO B 1 279 ? -4.758 31.375 -1.321 1 97.81 279 PRO B CA 1
ATOM 5228 C C . PRO B 1 279 ? -4.77 30.266 -0.271 1 97.81 279 PRO B C 1
ATOM 5230 O O . PRO B 1 279 ? -5.438 30.391 0.758 1 97.81 279 PRO B O 1
ATOM 5233 N N . TYR B 1 280 ? -4.164 29.219 -0.628 1 98.31 280 TYR B N 1
ATOM 5234 C CA . TYR B 1 280 ? -4.043 28.109 0.322 1 98.31 280 TYR B CA 1
ATOM 5235 C C . TYR B 1 280 ? -2.711 27.391 0.157 1 98.31 280 TYR B C 1
ATOM 5237 O O . TYR B 1 280 ? -2.137 27.375 -0.935 1 98.31 280 TYR B O 1
ATOM 5245 N N . ALA B 1 281 ? -2.178 26.859 1.272 1 98.38 281 ALA B N 1
ATOM 5246 C CA . ALA B 1 281 ? -0.936 26.094 1.244 1 98.38 281 ALA B CA 1
ATOM 5247 C C . ALA B 1 281 ? -1.202 24.641 0.885 1 98.38 281 ALA B C 1
ATOM 5249 O O . ALA B 1 281 ? -2.16 24.031 1.375 1 98.38 281 ALA B O 1
ATOM 5250 N N . SER B 1 282 ? -0.33 24.078 -0.007 1 97.31 282 SER B N 1
ATOM 5251 C CA . SER B 1 282 ? -0.45 22.656 -0.347 1 97.31 282 SER B CA 1
ATOM 5252 C C . SER B 1 282 ? -0.475 21.797 0.905 1 97.31 282 SER B C 1
ATOM 5254 O O . SER B 1 282 ? 0.323 22 1.823 1 97.31 282 SER B O 1
ATOM 5256 N N . GLY B 1 283 ? -1.354 20.797 0.881 1 96.44 283 GLY B N 1
ATOM 5257 C CA . GLY B 1 283 ? -1.659 20.047 2.084 1 96.44 283 GLY B CA 1
ATOM 5258 C C . GLY B 1 283 ? -0.601 19 2.422 1 96.44 283 GLY B C 1
ATOM 5259 O O . GLY B 1 283 ? -0.582 18.469 3.531 1 96.44 283 GLY B O 1
ATOM 5260 N N . GLY B 1 284 ? 0.349 18.797 1.537 1 97.19 284 GLY B N 1
ATOM 5261 C CA . GLY B 1 284 ? 1.295 17.703 1.707 1 97.19 284 GLY B CA 1
ATOM 5262 C C . GLY B 1 284 ? 2.385 18 2.717 1 97.19 284 GLY B C 1
ATOM 5263 O O . GLY B 1 284 ? 2.967 17.094 3.307 1 97.19 284 GLY B O 1
ATOM 5264 N N . SER B 1 285 ? 2.719 19.25 2.852 1 98 285 SER B N 1
ATOM 5265 C CA . SER B 1 285 ? 3.764 19.672 3.777 1 98 285 SER B CA 1
ATOM 5266 C C . SER B 1 285 ? 3.635 21.156 4.109 1 98 285 SER B C 1
ATOM 5268 O O . SER B 1 285 ? 3.668 22 3.211 1 98 285 SER B O 1
ATOM 5270 N N . LEU B 1 286 ? 3.504 21.469 5.379 1 98.31 286 LEU B N 1
ATOM 5271 C CA . LEU B 1 286 ? 3.4 22.859 5.844 1 98.31 286 LEU B CA 1
ATOM 5272 C C . LEU B 1 286 ? 3.795 22.969 7.312 1 98.31 286 LEU B C 1
ATOM 5274 O O . LEU B 1 286 ? 3.863 21.953 8.016 1 98.31 286 LEU B O 1
ATOM 5278 N N . VAL B 1 287 ? 4.105 24.172 7.773 1 98.75 287 VAL B N 1
ATOM 5279 C CA . VAL B 1 287 ? 4.48 24.438 9.156 1 98.75 287 VAL B CA 1
ATOM 5280 C C . VAL B 1 287 ? 3.598 25.547 9.727 1 98.75 287 VAL B C 1
ATOM 5282 O O . VAL B 1 287 ? 3.326 26.547 9.055 1 98.75 287 VAL B O 1
ATOM 5285 N N . LEU B 1 288 ? 3.127 25.328 10.898 1 98.25 288 LEU B N 1
ATOM 5286 C CA . LEU B 1 288 ? 2.342 26.344 11.586 1 98.25 288 LEU B CA 1
ATOM 5287 C C . LEU B 1 288 ? 2.664 26.375 13.078 1 98.25 288 LEU B C 1
ATOM 5289 O O . LEU B 1 288 ? 3.221 25.406 13.609 1 98.25 288 LEU B O 1
ATOM 5293 N N . THR B 1 289 ? 2.383 27.516 13.688 1 98.44 289 THR B N 1
ATOM 5294 C CA . THR B 1 289 ? 2.484 27.609 15.141 1 98.44 289 THR B CA 1
ATOM 5295 C C . THR B 1 289 ? 1.156 27.266 15.805 1 98.44 289 THR B C 1
ATOM 5297 O O . THR B 1 289 ? 0.104 27.312 15.164 1 98.44 289 THR B O 1
ATOM 5300 N N . VAL B 1 290 ? 1.186 26.906 17.031 1 98 290 VAL B N 1
ATOM 5301 C CA . VAL B 1 290 ? 0.034 26.375 17.766 1 98 290 VAL B CA 1
ATOM 5302 C C . VAL B 1 290 ? -1.055 27.438 17.859 1 98 290 VAL B C 1
ATOM 5304 O O . VAL B 1 290 ? -2.246 27.125 17.797 1 98 290 VAL B O 1
ATOM 5307 N N . ASP B 1 291 ? -0.702 28.703 17.969 1 97.88 291 ASP B N 1
ATOM 5308 C CA . ASP B 1 291 ? -1.69 29.781 18.047 1 97.88 291 ASP B CA 1
ATOM 5309 C C . ASP B 1 291 ? -2.537 29.828 16.781 1 97.88 291 ASP B C 1
ATOM 5311 O O . ASP B 1 291 ? -3.744 30.078 16.844 1 97.88 291 ASP B O 1
ATOM 5315 N N . VAL B 1 292 ? -1.903 29.656 15.641 1 98.62 292 VAL B N 1
ATOM 5316 C CA . VAL B 1 292 ? -2.633 29.609 14.375 1 98.62 292 VAL B CA 1
ATOM 5317 C C . VAL B 1 292 ? -3.592 28.422 14.375 1 98.62 292 VAL B C 1
ATOM 5319 O O . VAL B 1 292 ? -4.746 28.547 13.953 1 98.62 292 VAL B O 1
ATOM 5322 N N . ILE B 1 293 ? -3.16 27.25 14.859 1 98.69 293 ILE B N 1
ATOM 5323 C CA . ILE B 1 293 ? -3.965 26.031 14.898 1 98.69 293 ILE B CA 1
ATOM 5324 C C . ILE B 1 293 ? -5.207 26.266 15.75 1 98.69 293 ILE B C 1
ATOM 5326 O O . ILE B 1 293 ? -6.312 25.875 15.367 1 98.69 293 ILE B O 1
ATOM 5330 N N . LYS B 1 294 ? -5.066 26.906 16.844 1 98.19 294 LYS B N 1
ATOM 5331 C CA . LYS B 1 294 ? -6.195 27.188 17.734 1 98.19 294 LYS B CA 1
ATOM 5332 C C . LYS B 1 294 ? -7.242 28.047 17.031 1 98.19 294 LYS B C 1
ATOM 5334 O O . LYS B 1 294 ? -8.445 27.781 17.125 1 98.19 294 LYS B O 1
ATOM 5339 N N . LYS B 1 295 ? -6.758 29.062 16.344 1 98.38 295 LYS B N 1
ATOM 5340 C CA . LYS B 1 295 ? -7.672 29.922 15.594 1 98.38 295 LYS B CA 1
ATOM 5341 C C . LYS B 1 295 ? -8.406 29.125 14.516 1 98.38 295 LYS B C 1
ATOM 5343 O O . LYS B 1 295 ? -9.609 29.312 14.328 1 98.38 295 LYS B O 1
ATOM 5348 N N . LEU B 1 296 ? -7.703 28.281 13.844 1 98.44 296 LEU B N 1
ATOM 5349 C CA . LEU B 1 296 ? -8.305 27.484 12.781 1 98.44 296 LEU B CA 1
ATOM 5350 C C . LEU B 1 296 ? -9.375 26.562 13.344 1 98.44 296 LEU B C 1
ATOM 5352 O O . LEU B 1 296 ? -10.461 26.438 12.766 1 98.44 296 LEU B O 1
ATOM 5356 N N . LEU B 1 297 ? -9.094 25.891 14.453 1 97.5 297 LEU B N 1
ATOM 5357 C CA . LEU B 1 297 ? -10.047 24.984 15.062 1 97.5 297 LEU B CA 1
ATOM 5358 C C . LEU B 1 297 ? -11.336 25.703 15.445 1 97.5 297 LEU B C 1
ATOM 5360 O O . LEU B 1 297 ? -12.43 25.156 15.305 1 97.5 297 LEU B O 1
ATOM 5364 N N . THR B 1 298 ? -11.219 26.875 15.898 1 96.44 298 THR B N 1
ATOM 5365 C CA . THR B 1 298 ? -12.391 27.672 16.234 1 96.44 298 THR B CA 1
ATOM 5366 C C . THR B 1 298 ? -13.195 28 14.977 1 96.44 298 THR B C 1
ATOM 5368 O O . THR B 1 298 ? -14.43 27.922 14.992 1 96.44 298 THR B O 1
ATOM 5371 N N . GLN B 1 299 ? -12.5 28.344 13.961 1 96.88 299 GLN B N 1
ATOM 5372 C CA . GLN B 1 299 ? -13.164 28.688 12.703 1 96.88 299 GLN B CA 1
ATOM 5373 C C . GLN B 1 299 ? -13.859 27.484 12.102 1 96.88 299 GLN B C 1
ATOM 5375 O O . GLN B 1 299 ? -14.938 27.609 11.508 1 96.88 299 GLN B O 1
ATOM 5380 N N . PHE B 1 300 ? -13.234 26.297 12.227 1 96.31 300 PHE B N 1
ATOM 5381 C CA . PHE B 1 300 ? -13.789 25.062 11.664 1 96.31 300 PHE B CA 1
ATOM 5382 C C . PHE B 1 300 ? -15.156 24.766 12.258 1 96.31 300 PHE B C 1
ATOM 5384 O O . PHE B 1 300 ? -15.984 24.109 11.625 1 96.31 300 PHE B O 1
ATOM 5391 N N . LYS B 1 301 ? -15.477 25.219 13.406 1 93.94 301 LYS B N 1
ATOM 5392 C CA . LYS B 1 301 ? -16.734 24.938 14.086 1 93.94 301 LYS B CA 1
ATOM 5393 C C . LYS B 1 301 ? -17.891 25.656 13.398 1 93.94 301 LYS B C 1
ATOM 5395 O O . LYS B 1 301 ? -19.062 25.266 13.562 1 93.94 301 LYS B O 1
ATOM 5400 N N . VAL B 1 302 ? -17.641 26.688 12.648 1 93.81 302 VAL B N 1
ATOM 5401 C CA . VAL B 1 302 ? -18.719 27.5 12.102 1 93.81 302 VAL B CA 1
ATOM 5402 C C . VAL B 1 302 ? -18.625 27.531 10.57 1 93.81 302 VAL B C 1
ATOM 5404 O O . VAL B 1 302 ? -19.203 28.406 9.922 1 93.81 302 VAL B O 1
ATOM 5407 N N . MET B 1 303 ? -17.844 26.672 10.023 1 92.81 303 MET B N 1
ATOM 5408 C CA . MET B 1 303 ? -17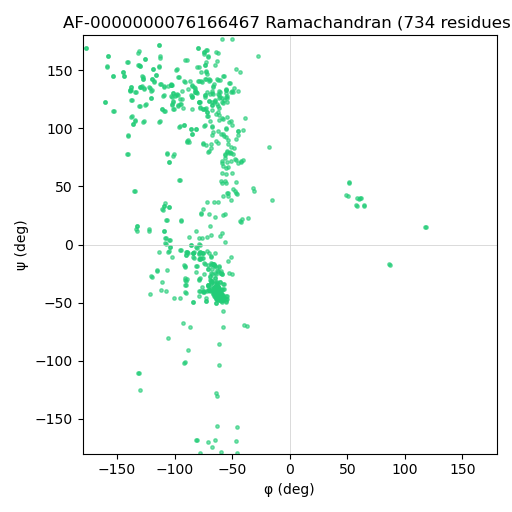.672 26.594 8.578 1 92.81 303 MET B CA 1
ATOM 5409 C C . MET B 1 303 ? -18.031 25.188 8.07 1 92.81 303 MET B C 1
ATOM 5411 O O . MET B 1 303 ? -17.594 24.188 8.648 1 92.81 303 MET B O 1
ATOM 5415 N N . LYS B 1 304 ? -18.766 25.172 6.988 1 90.44 304 LYS B N 1
ATOM 5416 C CA . LYS B 1 304 ? -19.062 23.875 6.371 1 90.44 304 LYS B CA 1
ATOM 5417 C C . LYS B 1 304 ? -17.797 23.172 5.93 1 90.44 304 LYS B C 1
ATOM 5419 O O . LYS B 1 304 ? -16.969 23.75 5.227 1 90.44 304 LYS B O 1
ATOM 5424 N N . PRO B 1 305 ? -17.688 21.953 6.273 1 91.94 305 PRO B N 1
ATOM 5425 C CA . PRO B 1 305 ? -16.453 21.25 5.93 1 91.94 305 PRO B CA 1
ATOM 5426 C C . PRO B 1 305 ? -16.359 20.906 4.441 1 91.94 305 PRO B C 1
ATOM 5428 O O . PRO B 1 305 ? -17.375 20.625 3.809 1 91.94 305 PRO B O 1
ATOM 5431 N N . MET B 1 306 ? -15.164 21.016 3.963 1 92.88 306 MET B N 1
ATOM 5432 C CA . MET B 1 306 ? -14.781 20.547 2.639 1 92.88 306 MET B CA 1
ATOM 5433 C C . MET B 1 306 ? -13.75 19.422 2.746 1 92.88 306 MET B C 1
ATOM 5435 O O . MET B 1 306 ? -12.852 19.469 3.592 1 92.88 306 MET B O 1
ATOM 5439 N N . PHE B 1 307 ? -13.789 18.438 1.82 1 92.31 307 PHE B N 1
ATOM 5440 C CA . PHE B 1 307 ? -12.969 17.234 2.002 1 92.31 307 PHE B CA 1
ATOM 5441 C C . PHE B 1 307 ? -11.531 17.5 1.549 1 92.31 307 PHE B C 1
ATOM 5443 O O . PHE B 1 307 ? -10.625 16.734 1.895 1 92.31 307 PHE B O 1
ATOM 5450 N N . ILE B 1 308 ? -11.336 18.516 0.774 1 96.19 308 ILE B N 1
ATOM 5451 C CA . ILE B 1 308 ? -9.984 18.922 0.417 1 96.19 308 ILE B CA 1
ATOM 5452 C C . ILE B 1 308 ? -9.383 19.766 1.536 1 96.19 308 ILE B C 1
ATOM 5454 O O . ILE B 1 308 ? -9.617 20.984 1.594 1 96.19 308 ILE B O 1
ATOM 5458 N N . ASP B 1 309 ? -8.586 19.125 2.346 1 97 309 ASP B N 1
ATOM 5459 C CA . ASP B 1 309 ? -8.234 19.703 3.641 1 97 309 ASP B CA 1
ATOM 5460 C C . ASP B 1 309 ? -7.418 20.984 3.469 1 97 309 ASP B C 1
ATOM 5462 O O . ASP B 1 309 ? -7.582 21.938 4.234 1 97 309 ASP B O 1
ATOM 5466 N N . ASP B 1 310 ? -6.516 20.984 2.414 1 97.75 310 ASP B N 1
ATOM 5467 C CA . ASP B 1 310 ? -5.672 22.172 2.27 1 97.75 310 ASP B CA 1
ATOM 5468 C C . ASP B 1 310 ? -6.488 23.359 1.79 1 97.75 310 ASP B C 1
ATOM 5470 O O . ASP B 1 310 ? -6.285 24.484 2.258 1 97.75 310 ASP B O 1
ATOM 5474 N N . VAL B 1 311 ? -7.469 23.141 0.947 1 97.31 311 VAL B N 1
ATOM 5475 C CA . VAL B 1 311 ? -8.383 24.203 0.526 1 97.31 311 VAL B CA 1
ATOM 5476 C C . VAL B 1 311 ? -9.227 24.656 1.712 1 97.31 311 VAL B C 1
ATOM 5478 O O . VAL B 1 311 ? -9.445 25.859 1.907 1 97.31 311 VAL B O 1
ATOM 5481 N N . TYR B 1 312 ? -9.68 23.719 2.471 1 97.5 312 TYR B N 1
ATOM 5482 C CA . TYR B 1 312 ? -10.477 24.016 3.654 1 97.5 312 TYR B CA 1
ATOM 5483 C C . TYR B 1 312 ? -9.703 24.906 4.617 1 97.5 312 TYR B C 1
ATOM 5485 O O . TYR B 1 312 ? -10.242 25.891 5.125 1 97.5 312 TYR B O 1
ATOM 5493 N N . ILE B 1 313 ? -8.492 24.609 4.84 1 98.56 313 ILE B N 1
ATOM 5494 C CA . ILE B 1 313 ? -7.625 25.422 5.688 1 98.56 313 ILE B CA 1
ATOM 5495 C C . ILE B 1 313 ? -7.457 26.812 5.078 1 98.56 313 ILE B C 1
ATOM 5497 O O . ILE B 1 313 ? -7.512 27.812 5.785 1 98.56 313 ILE B O 1
ATOM 5501 N N . GLY B 1 314 ? -7.266 26.828 3.754 1 98.25 314 GLY B N 1
ATOM 5502 C CA . GLY B 1 314 ? -7.148 28.109 3.074 1 98.25 314 GLY B CA 1
ATOM 5503 C C . GLY B 1 314 ? -8.367 29 3.254 1 98.25 314 GLY B C 1
ATOM 5504 O O . GLY B 1 314 ? -8.242 30.203 3.49 1 98.25 314 GLY B O 1
ATOM 5505 N N . LEU B 1 315 ? -9.508 28.453 3.139 1 97.44 315 LEU B N 1
ATOM 5506 C CA . LEU B 1 315 ? -10.758 29.188 3.342 1 97.44 315 LEU B CA 1
ATOM 5507 C C . LEU B 1 315 ? -10.836 29.75 4.754 1 97.44 315 LEU B C 1
ATOM 5509 O O . LEU B 1 315 ? -11.227 30.906 4.941 1 97.44 315 LEU B O 1
ATOM 5513 N N . ALA B 1 316 ? -10.484 28.953 5.684 1 98.12 316 ALA B N 1
ATOM 5514 C CA . ALA B 1 316 ? -10.484 29.406 7.07 1 98.12 316 ALA B CA 1
ATOM 5515 C C . ALA B 1 316 ? -9.484 30.547 7.273 1 98.12 316 ALA B C 1
ATOM 5517 O O . ALA B 1 316 ? -9.781 31.516 7.973 1 98.12 316 ALA B O 1
ATOM 5518 N N . CYS B 1 317 ? -8.297 30.406 6.684 1 98.5 317 CYS B N 1
ATOM 5519 C CA . CYS B 1 317 ? -7.289 31.453 6.789 1 98.5 317 CYS B CA 1
ATOM 5520 C C . CYS B 1 317 ? -7.793 32.75 6.207 1 98.5 317 CYS B C 1
ATOM 5522 O O . CYS B 1 317 ? -7.523 33.844 6.75 1 98.5 317 CYS B O 1
ATOM 5524 N N . LYS B 1 318 ? -8.438 32.625 5.133 1 97.56 318 LYS B N 1
ATOM 5525 C CA . LYS B 1 318 ? -9.016 33.812 4.531 1 97.56 318 LYS B CA 1
ATOM 5526 C C . LYS B 1 318 ? -9.992 34.5 5.492 1 97.56 318 LYS B C 1
ATOM 5528 O O . LYS B 1 318 ? -9.93 35.719 5.695 1 97.56 318 LYS B O 1
ATOM 5533 N N . GLU B 1 319 ? -10.844 33.781 6.074 1 97 319 GLU B N 1
ATOM 5534 C CA . GLU B 1 319 ? -11.836 34.312 7.004 1 97 319 GLU B CA 1
ATOM 5535 C C . GLU B 1 319 ? -11.172 34.938 8.227 1 97 319 GLU B C 1
ATOM 5537 O O . GLU B 1 319 ? -11.633 35.969 8.734 1 97 319 GLU B O 1
ATOM 5542 N N . LEU B 1 320 ? -10.133 34.344 8.633 1 98 320 LEU B N 1
ATOM 5543 C CA . LEU B 1 320 ? -9.453 34.75 9.852 1 98 320 LEU B CA 1
ATOM 5544 C C . LEU B 1 320 ? -8.383 35.812 9.539 1 98 320 LEU B C 1
ATOM 5546 O O . LEU B 1 320 ? -7.742 36.344 10.453 1 98 320 LEU B O 1
ATOM 5550 N N . LYS B 1 321 ? -8.141 36.094 8.297 1 97.56 321 LYS B N 1
ATOM 5551 C CA . LYS B 1 321 ? -7.117 37 7.836 1 97.56 321 LYS B CA 1
ATOM 5552 C C . LYS B 1 321 ? -5.727 36.594 8.297 1 97.56 321 LYS B C 1
ATOM 5554 O O . LYS B 1 321 ? -4.953 37.406 8.789 1 97.56 321 LYS B O 1
ATOM 5559 N N . ILE B 1 322 ? -5.527 35.312 8.242 1 97.69 322 ILE B N 1
ATOM 5560 C CA . ILE B 1 322 ? -4.211 34.75 8.531 1 97.69 322 ILE B CA 1
ATOM 5561 C C . ILE B 1 322 ? -3.35 34.781 7.273 1 97.69 322 ILE B C 1
ATOM 5563 O O . ILE B 1 322 ? -3.777 34.312 6.215 1 97.69 322 ILE B O 1
ATOM 5567 N N . SER B 1 323 ? -2.16 35.344 7.41 1 95.88 323 SER B N 1
ATOM 5568 C CA . SER B 1 323 ? -1.241 35.438 6.277 1 95.88 323 SER B CA 1
ATOM 5569 C C . SER B 1 323 ? -0.482 34.125 6.09 1 95.88 323 SER B C 1
ATOM 5571 O O . SER B 1 323 ? 0.045 33.562 7.051 1 95.88 323 SER B O 1
ATOM 5573 N N . LEU B 1 324 ? -0.455 33.656 4.887 1 97.88 324 LEU B N 1
ATOM 5574 C CA . LEU B 1 324 ? 0.336 32.5 4.5 1 97.88 324 LEU B CA 1
ATOM 5575 C C . LEU B 1 324 ? 1.669 32.938 3.893 1 97.88 324 LEU B C 1
ATOM 5577 O O . LEU B 1 324 ? 1.713 33.844 3.055 1 97.88 324 LEU B O 1
ATOM 5581 N N . THR B 1 325 ? 2.727 32.406 4.379 1 97.75 325 THR B N 1
ATOM 5582 C CA . THR B 1 325 ? 4.047 32.719 3.838 1 97.75 325 THR B CA 1
ATOM 5583 C C . THR B 1 325 ? 4.449 31.688 2.781 1 97.75 325 THR B C 1
ATOM 5585 O O . THR B 1 325 ? 4.5 30.484 3.059 1 97.75 325 THR B O 1
ATOM 5588 N N . GLN B 1 326 ? 4.766 32.219 1.619 1 97.81 326 GLN B N 1
ATOM 5589 C CA . GLN B 1 326 ? 5.223 31.375 0.525 1 97.81 326 GLN B CA 1
ATOM 5590 C C . GLN B 1 326 ? 6.609 30.812 0.812 1 97.81 326 GLN B C 1
ATOM 5592 O O . GLN B 1 326 ? 7.547 31.562 1.088 1 97.81 326 GLN B O 1
ATOM 5597 N N . GLU B 1 327 ? 6.703 29.516 0.781 1 97.12 327 GLU B N 1
ATOM 5598 C CA . GLU B 1 327 ? 7.977 28.812 0.946 1 97.12 327 GLU B CA 1
ATOM 5599 C C . GLU B 1 327 ? 8.141 27.719 -0.097 1 97.12 327 GLU B C 1
ATOM 5601 O O . GLU B 1 327 ? 7.574 26.625 0.042 1 97.12 327 GLU B O 1
ATOM 5606 N N . THR B 1 328 ? 9.008 27.953 -1.053 1 94.75 328 THR B N 1
ATOM 5607 C CA . THR B 1 328 ? 9.156 27.047 -2.195 1 94.75 328 THR B CA 1
ATOM 5608 C C . THR B 1 328 ? 9.984 25.828 -1.818 1 94.75 328 THR B C 1
ATOM 5610 O O . THR B 1 328 ? 10.008 24.844 -2.553 1 94.75 328 THR B O 1
ATOM 5613 N N . ARG B 1 329 ? 10.633 25.844 -0.698 1 96.06 329 ARG B N 1
ATOM 5614 C CA . ARG B 1 329 ? 11.453 24.719 -0.262 1 96.06 329 ARG B CA 1
ATOM 5615 C C . ARG B 1 329 ? 10.578 23.578 0.231 1 96.06 329 ARG B C 1
ATOM 5617 O O . ARG B 1 329 ? 11.086 22.484 0.514 1 96.06 329 ARG B O 1
ATOM 5624 N N . PHE B 1 330 ? 9.25 23.828 0.332 1 97.62 330 PHE B N 1
ATOM 5625 C CA . PHE B 1 330 ? 8.273 22.75 0.416 1 97.62 330 PHE B CA 1
ATOM 5626 C C . PHE B 1 330 ? 7.887 22.25 -0.975 1 97.62 330 PHE B C 1
ATOM 5628 O O . PHE B 1 330 ? 6.945 22.766 -1.58 1 97.62 330 PHE B O 1
ATOM 5635 N N . TRP B 1 331 ? 8.539 21.219 -1.391 1 94.12 331 TRP B N 1
ATOM 5636 C CA . TRP B 1 331 ? 8.445 20.844 -2.797 1 94.12 331 TRP B CA 1
ATOM 5637 C C . TRP B 1 331 ? 7.402 19.75 -2.996 1 94.12 331 TRP B C 1
ATOM 5639 O O . TRP B 1 331 ? 7.309 18.828 -2.193 1 94.12 331 TRP B O 1
ATOM 5649 N N . ARG B 1 332 ? 6.688 19.812 -4.113 1 95.19 332 ARG B N 1
ATOM 5650 C CA . ARG B 1 332 ? 5.461 19.031 -4.25 1 95.19 332 ARG B CA 1
ATOM 5651 C C . ARG B 1 332 ? 5.684 17.812 -5.141 1 95.19 332 ARG B C 1
ATOM 5653 O O . ARG B 1 332 ? 4.762 17.016 -5.367 1 95.19 332 ARG B O 1
ATOM 5660 N N . TYR B 1 333 ? 6.879 17.641 -5.688 1 93.06 333 TYR B N 1
ATOM 5661 C CA . TYR B 1 333 ? 7.176 16.531 -6.586 1 93.06 333 TYR B CA 1
ATOM 5662 C C . TYR B 1 333 ? 8.461 15.828 -6.172 1 93.06 333 TYR B C 1
ATOM 5664 O O . TYR B 1 333 ? 9.133 16.25 -5.23 1 93.06 333 TYR B O 1
ATOM 5672 N N . TYR B 1 334 ? 8.609 14.602 -6.801 1 92.06 334 TYR B N 1
ATOM 5673 C CA . TYR B 1 334 ? 9.867 13.891 -6.613 1 92.06 334 TYR B CA 1
ATOM 5674 C C . TYR B 1 334 ? 11.016 14.633 -7.281 1 92.06 334 TYR B C 1
ATOM 5676 O O . TYR B 1 334 ? 10.953 14.953 -8.469 1 92.06 334 TYR B O 1
ATOM 5684 N N . LEU B 1 335 ? 12.047 14.984 -6.492 1 86.81 335 LEU B N 1
ATOM 5685 C CA . LEU B 1 335 ? 13.188 15.727 -7.016 1 86.81 335 LEU B CA 1
ATOM 5686 C C . LEU B 1 335 ? 14.492 15.227 -6.406 1 86.81 335 LEU B C 1
ATOM 5688 O O . LEU B 1 335 ? 15.086 15.898 -5.562 1 86.81 335 LEU B O 1
ATOM 5692 N N . PRO B 1 336 ? 14.984 14.133 -6.859 1 80.56 336 PRO B N 1
ATOM 5693 C CA . PRO B 1 336 ? 16.141 13.516 -6.227 1 80.56 336 PRO B CA 1
ATOM 5694 C C . PRO B 1 336 ? 17.391 14.406 -6.277 1 80.56 336 PRO B C 1
ATOM 5696 O O . PRO B 1 336 ? 18.141 14.484 -5.301 1 80.56 336 PRO B O 1
ATOM 5699 N N . GLY B 1 337 ? 17.688 15.133 -7.199 1 78.31 337 GLY B N 1
ATOM 5700 C CA . GLY B 1 337 ? 18.922 15.875 -7.34 1 78.31 337 GLY B CA 1
ATOM 5701 C C . GLY B 1 337 ? 18.969 17.141 -6.496 1 78.31 337 GLY B C 1
ATOM 5702 O O . GLY B 1 337 ? 20.031 17.719 -6.297 1 78.31 337 GLY B O 1
ATOM 5703 N N . ARG B 1 338 ? 17.875 17.531 -5.816 1 83.88 338 ARG B N 1
ATOM 5704 C CA . ARG B 1 338 ? 17.875 18.812 -5.102 1 83.88 338 ARG B CA 1
ATOM 5705 C C . ARG B 1 338 ? 17.312 18.641 -3.691 1 83.88 338 ARG B C 1
ATOM 5707 O O . ARG B 1 338 ? 17 19.625 -3.018 1 83.88 338 ARG B O 1
ATOM 5714 N N . MET B 1 339 ? 17.172 17.453 -3.232 1 86.44 339 MET B N 1
ATOM 5715 C CA . MET B 1 339 ? 16.5 17.188 -1.964 1 86.44 339 MET B CA 1
ATOM 5716 C C . MET B 1 339 ? 17.25 17.828 -0.802 1 86.44 339 MET B C 1
ATOM 5718 O O . MET B 1 339 ? 16.641 18.25 0.177 1 86.44 339 MET B O 1
ATOM 5722 N N . ASN B 1 340 ? 18.484 18.094 -0.966 1 85.06 340 ASN B N 1
ATOM 5723 C CA . ASN B 1 340 ? 19.297 18.672 0.102 1 85.06 340 ASN B CA 1
ATOM 5724 C C . ASN B 1 340 ? 19.031 20.172 0.248 1 85.06 340 ASN B C 1
ATOM 5726 O O . ASN B 1 340 ? 19.422 20.766 1.255 1 85.06 340 ASN B O 1
ATOM 5730 N N . HIS B 1 341 ? 18.359 20.75 -0.692 1 89 341 HIS B N 1
ATOM 5731 C CA . HIS B 1 341 ? 18.094 22.188 -0.661 1 89 341 HIS B CA 1
ATOM 5732 C C . HIS B 1 341 ? 16.609 22.469 -0.385 1 89 341 HIS B C 1
ATOM 5734 O O . HIS B 1 341 ? 16.141 23.594 -0.528 1 89 341 HIS B O 1
ATOM 5740 N N . LEU B 1 342 ? 15.969 21.406 -0.01 1 93.88 342 LEU B N 1
ATOM 5741 C CA . LEU B 1 342 ? 14.539 21.516 0.243 1 93.88 342 LEU B CA 1
ATOM 5742 C C . LEU B 1 342 ? 14.211 21.172 1.693 1 93.88 342 LEU B C 1
ATOM 5744 O O . LEU B 1 342 ? 14.977 20.469 2.354 1 93.88 342 LEU B O 1
ATOM 5748 N N . PHE B 1 343 ? 13.133 21.766 2.213 1 96 343 PHE B N 1
ATOM 5749 C CA . PHE B 1 343 ? 12.617 21.344 3.508 1 96 343 PHE B CA 1
ATOM 5750 C C . PHE B 1 343 ? 11.992 19.953 3.408 1 96 343 PHE B C 1
ATOM 5752 O O . PHE B 1 343 ? 12.133 19.141 4.32 1 96 343 PHE B O 1
ATOM 5759 N N . SER B 1 344 ? 11.305 19.719 2.322 1 96.31 344 SER B N 1
ATOM 5760 C CA . SER B 1 344 ? 10.641 18.453 2.068 1 96.31 344 SER B CA 1
ATOM 5761 C C . SER B 1 344 ? 10.367 18.25 0.581 1 96.31 344 SER B C 1
ATOM 5763 O O . SER B 1 344 ? 10.32 19.219 -0.18 1 96.31 344 SER B O 1
ATOM 5765 N N . SER B 1 345 ? 10.297 17.062 0.19 1 95.62 345 SER B N 1
ATOM 5766 C CA . SER B 1 345 ? 9.969 16.703 -1.188 1 95.62 345 SER B CA 1
ATOM 5767 C C . SER B 1 345 ? 8.992 15.531 -1.241 1 95.62 345 SER B C 1
ATOM 5769 O O . SER B 1 345 ? 9.141 14.555 -0.503 1 95.62 345 SER B O 1
ATOM 5771 N N . HIS B 1 346 ? 8.008 15.688 -2.115 1 96.81 346 HIS B N 1
ATOM 5772 C CA . HIS B 1 346 ? 7.02 14.641 -2.328 1 96.81 346 HIS B CA 1
ATOM 5773 C C . HIS B 1 346 ? 7.562 13.547 -3.232 1 96.81 346 HIS B C 1
ATOM 5775 O O . HIS B 1 346 ? 8.695 13.633 -3.713 1 96.81 346 HIS B O 1
ATOM 5781 N N . GLY B 1 347 ? 6.812 12.422 -3.305 1 94.5 347 GLY B N 1
ATOM 5782 C CA . GLY B 1 347 ? 7.105 11.477 -4.375 1 94.5 347 GLY B CA 1
ATOM 5783 C C . GLY B 1 347 ? 7.543 10.117 -3.867 1 94.5 347 GLY B C 1
ATOM 5784 O O . GLY B 1 347 ? 8.078 9.312 -4.629 1 94.5 347 GLY B O 1
ATOM 5785 N N . PHE B 1 348 ? 7.344 9.867 -2.697 1 94.12 348 PHE B N 1
ATOM 5786 C CA . PHE B 1 348 ? 7.793 8.602 -2.135 1 94.12 348 PHE B CA 1
ATOM 5787 C C . PHE B 1 348 ? 6.617 7.652 -1.917 1 94.12 348 PHE B C 1
ATOM 5789 O O . PHE B 1 348 ? 6.312 7.289 -0.78 1 94.12 348 PHE B O 1
ATOM 5796 N N . ARG B 1 349 ? 6.121 7.188 -3.01 1 91.5 349 ARG B N 1
ATOM 5797 C CA . ARG B 1 349 ? 5.074 6.172 -2.98 1 91.5 349 ARG B CA 1
ATOM 5798 C C . ARG B 1 349 ? 5.617 4.844 -2.457 1 91.5 349 ARG B C 1
ATOM 5800 O O . ARG B 1 349 ? 4.891 4.078 -1.821 1 91.5 349 ARG B O 1
ATOM 5807 N N . SER B 1 350 ? 6.898 4.582 -2.725 1 90.12 350 SER B N 1
ATOM 5808 C CA . SER B 1 350 ? 7.574 3.387 -2.227 1 90.12 350 SER B CA 1
ATOM 5809 C C . SER B 1 350 ? 8.312 3.67 -0.922 1 90.12 350 SER B C 1
ATOM 5811 O O . SER B 1 350 ? 9.211 4.516 -0.883 1 90.12 350 SER B O 1
ATOM 5813 N N . PRO B 1 351 ? 7.934 2.924 0.149 1 94.69 351 PRO B N 1
ATOM 5814 C CA . PRO B 1 351 ? 8.664 3.107 1.406 1 94.69 351 PRO B CA 1
ATOM 5815 C C . PRO B 1 351 ? 10.148 2.777 1.28 1 94.69 351 PRO B C 1
ATOM 5817 O O . PRO B 1 351 ? 10.984 3.441 1.896 1 94.69 351 PRO B O 1
ATOM 5820 N N . MET B 1 352 ? 10.461 1.846 0.447 1 90.44 352 MET B N 1
ATOM 5821 C CA . MET B 1 352 ? 11.859 1.463 0.284 1 90.44 352 MET B CA 1
ATOM 5822 C C . MET B 1 352 ? 12.641 2.553 -0.443 1 90.44 352 MET B C 1
ATOM 5824 O O . MET B 1 352 ? 13.82 2.76 -0.172 1 90.44 352 MET B O 1
ATOM 5828 N N . GLN B 1 353 ? 11.961 3.182 -1.344 1 91.19 353 GLN B N 1
ATOM 5829 C CA . GLN B 1 353 ? 12.617 4.297 -2.023 1 91.19 353 GLN B CA 1
ATOM 5830 C C . GLN B 1 353 ? 12.992 5.398 -1.038 1 91.19 353 GLN B C 1
ATOM 5832 O O . GLN B 1 353 ? 14.023 6.055 -1.197 1 91.19 353 GLN B O 1
ATOM 5837 N N . LEU B 1 354 ? 12.156 5.648 -0.074 1 93.81 354 LEU B N 1
ATOM 5838 C CA . LEU B 1 354 ? 12.453 6.637 0.957 1 93.81 354 LEU B CA 1
ATOM 5839 C C . LEU B 1 354 ? 13.727 6.27 1.707 1 93.81 354 LEU B C 1
ATOM 5841 O O . LEU B 1 354 ? 14.609 7.113 1.899 1 93.81 354 LEU B O 1
ATOM 5845 N N . ILE B 1 355 ? 13.852 5.051 2.062 1 92.25 355 ILE B N 1
ATOM 5846 C CA . ILE B 1 355 ? 15.023 4.562 2.785 1 92.25 355 ILE B CA 1
ATOM 5847 C C . ILE B 1 355 ? 16.266 4.723 1.918 1 92.25 355 ILE B C 1
ATOM 5849 O O . ILE B 1 355 ? 17.297 5.219 2.385 1 92.25 355 ILE B O 1
ATOM 5853 N N . GLU B 1 356 ? 16.156 4.312 0.668 1 89.19 356 GLU B N 1
ATOM 5854 C CA . GLU B 1 356 ? 17.281 4.363 -0.249 1 89.19 356 GLU B CA 1
ATOM 5855 C C . GLU B 1 356 ? 17.719 5.805 -0.502 1 89.19 356 GLU B C 1
ATOM 5857 O O . GLU B 1 356 ? 18.922 6.113 -0.451 1 89.19 356 GLU B O 1
ATOM 5862 N N . ASP B 1 357 ? 16.75 6.629 -0.765 1 90 357 ASP B N 1
ATOM 5863 C CA . ASP B 1 357 ? 17.078 8.023 -1.048 1 90 357 ASP B CA 1
ATOM 5864 C C . ASP B 1 357 ? 17.594 8.727 0.2 1 90 357 ASP B C 1
ATOM 5866 O O . ASP B 1 357 ? 18.453 9.617 0.104 1 90 357 ASP B O 1
ATOM 5870 N N . TRP B 1 358 ? 17.047 8.422 1.328 1 90.62 358 TRP B N 1
ATOM 5871 C CA . TRP B 1 358 ? 17.547 8.984 2.578 1 90.62 358 TRP B CA 1
ATOM 5872 C C . TRP B 1 358 ? 19.016 8.633 2.781 1 90.62 358 TRP B C 1
ATOM 5874 O O . TRP B 1 358 ? 19.812 9.492 3.156 1 90.62 358 TRP B O 1
ATOM 5884 N N . LYS B 1 359 ? 19.359 7.434 2.52 1 85 359 LYS B N 1
ATOM 5885 C CA . LYS B 1 359 ? 20.75 6.992 2.631 1 85 359 LYS B CA 1
ATOM 5886 C C . LYS B 1 359 ? 21.625 7.676 1.59 1 85 359 LYS B C 1
ATOM 5888 O O . LYS B 1 359 ? 22.766 8.078 1.89 1 85 359 LYS B O 1
ATOM 5893 N N . LYS B 1 360 ? 21.047 7.785 0.439 1 82.5 360 LYS B N 1
ATOM 5894 C CA . LYS B 1 360 ? 21.812 8.32 -0.686 1 82.5 360 LYS B CA 1
ATOM 5895 C C . LYS B 1 360 ? 22.031 9.82 -0.543 1 82.5 360 LYS B C 1
ATOM 5897 O O . LYS B 1 360 ? 23.109 10.336 -0.833 1 82.5 360 LYS B O 1
ATOM 5902 N N . TYR B 1 361 ? 20.953 10.484 -0.253 1 73.31 361 TYR B N 1
ATOM 5903 C CA . TYR B 1 361 ? 21.016 11.945 -0.322 1 73.31 361 TYR B CA 1
ATOM 5904 C C . TYR B 1 361 ? 21.172 12.547 1.068 1 73.31 361 TYR B C 1
ATOM 5906 O O . TYR B 1 361 ? 21.484 13.734 1.205 1 73.31 361 TYR B O 1
ATOM 5914 N N . HIS B 1 362 ? 20.391 12.055 1.968 1 61.09 362 HIS B N 1
ATOM 5915 C CA . HIS B 1 362 ? 20.484 12.664 3.289 1 61.09 362 HIS B CA 1
ATOM 5916 C C . HIS B 1 362 ? 21.906 12.555 3.838 1 61.09 362 HIS B C 1
ATOM 5918 O O . HIS B 1 362 ? 22.422 11.453 4.062 1 61.09 362 HIS B O 1
ATOM 5924 N N . ILE B 1 363 ? 22.688 13.312 3.199 1 47.78 363 ILE B N 1
ATOM 5925 C CA . ILE B 1 363 ? 23.969 13.883 3.625 1 47.78 363 ILE B CA 1
ATOM 5926 C C . ILE B 1 363 ? 24.078 13.82 5.145 1 47.78 363 ILE B C 1
ATOM 5928 O O . ILE B 1 363 ? 23.203 14.336 5.855 1 47.78 363 ILE B O 1
ATOM 5932 N N . GLN B 1 364 ? 24.484 12.773 5.785 1 41 364 GLN B N 1
ATOM 5933 C CA . GLN B 1 364 ? 25.141 12.859 7.082 1 41 364 GLN B CA 1
ATOM 5934 C C . GLN B 1 364 ? 25.609 14.281 7.375 1 41 364 GLN B C 1
ATOM 5936 O O . GLN B 1 364 ? 26.625 14.734 6.852 1 41 364 GLN B O 1
ATOM 5941 N N . TYR B 1 365 ? 24.953 15.195 7.055 1 35.97 365 TYR B N 1
ATOM 5942 C CA . TYR B 1 365 ? 25.391 16.406 7.723 1 35.97 365 TYR B CA 1
ATOM 5943 C C . TYR B 1 365 ? 25.719 16.141 9.188 1 35.97 365 TYR B C 1
ATOM 5945 O O . TYR B 1 365 ? 24.844 16.188 10.055 1 35.97 365 TYR B O 1
ATOM 5953 N N . ASP B 1 366 ? 26.016 15 9.648 1 34.19 366 ASP B N 1
ATOM 5954 C CA . ASP B 1 366 ? 26.609 15.195 10.961 1 34.19 366 ASP B CA 1
ATOM 5955 C C . ASP B 1 366 ? 27.281 16.578 11.062 1 34.19 366 ASP B C 1
ATOM 5957 O O . ASP B 1 366 ? 27.625 17.172 10.039 1 34.19 366 ASP B O 1
ATOM 5961 N N . MET B 1 367 ? 27.547 17.047 12.383 1 28.17 367 MET B N 1
ATOM 5962 C CA . MET B 1 367 ? 28.125 17.844 13.469 1 28.17 367 MET B CA 1
ATOM 5963 C C . MET B 1 367 ? 29.578 18.188 13.172 1 28.17 367 MET B C 1
ATOM 5965 O O . MET B 1 367 ? 30.469 17.391 13.477 1 28.17 367 MET B O 1
ATOM 5969 N N . VAL B 1 368 ? 29.969 18.172 11.961 1 24.67 368 VAL B N 1
ATOM 5970 C CA . VAL B 1 368 ? 31.203 18.891 12.25 1 24.67 368 VAL B CA 1
ATOM 5971 C C . VAL B 1 368 ? 30.891 20.109 13.133 1 24.67 368 VAL B C 1
ATOM 5973 O O . VAL B 1 368 ? 30.297 21.078 12.68 1 24.67 368 VAL B O 1
ATOM 5976 N N . VAL B 1 369 ? 30.203 19.797 14.25 1 21.38 369 VAL B N 1
ATOM 5977 C CA . VAL B 1 369 ? 30.797 20.594 15.32 1 21.38 369 VAL B CA 1
ATOM 5978 C C . VAL B 1 369 ? 32.281 20.25 15.445 1 21.38 369 VAL B C 1
ATOM 5980 O O . VAL B 1 369 ? 32.656 19.078 15.469 1 21.38 369 VAL B O 1
#

Sequence (738 aa):
MCRKLRKLPMALFKTITVLSIICILVNLSSNSSQQSKLVTSVDKESYARVYADNIMVNSNLSHMVSIANTSSAVVKNNTTKVLVENNATQVAVINNTTKSTPIYEYSFSYLHVPVNVCKSNGAKFDPFLLFVVKSDVNHIAHRAAIRNTWGNTSNPGIKLVFLAGYSPLMKPFIQMETNLYKDIIQQNFVDAYKNNTLKTIMGFSWVTSHCSGAKYIFFVDDDYIVNTKYIWDHLNRLYRAKKRSVFLGHVWKKAKPFRNAKSKWFIPKGDFKDDFLPPYASGGSLVLTVDVIKKLLTQFKVMKPMFIDDVYIGLACKELKISLTQETRFWRYYLPGRMNHLFSSHGFRSPMQLIEDWKKYHIQYDMVVMCRKLRKLPMALFKTITVLSIICILVNLSSNSSQQSKLVTSVDKESYARVYADNIMVNSNLSHMVSIANTSSAVVKNNTTKVLVENNATQVAVINNTTKSTPIYEYSFSYLHVPVNVCKSNGAKFDPFLLFVVKSDVNHIAHRAAIRNTWGNTSNPGIKLVFLAGYSPLMKPFIQMETNLYKDIIQQNFVDAYKNNTLKTIMGFSWVTSHCSGAKYIFFVDDDYIVNTKYIWDHLNRLYRAKKRSVFLGHVWKKAKPFRNAKSKWFIPKGDFKDDFLPPYASGGSLVLTVDVIKKLLTQFKVMKPMFIDDVYIGLACKELKISLTQETRFWRYYLPGRMNHLFSSHGFRSPMQLIEDWKKYHIQYDMVV

pLDDT: mean 74.26, std 32.36, range [16.11, 98.88]

Nearest PDB structures (foldseek):
  8tic-assembly1_A  TM=9.067E-01  e=3.416E-27  Homo sapiens
  6wmo-assembly1_B  TM=9.103E-01  e=1.733E-26  Homo sapiens
  6wmn-assembly1_A  TM=8.932E-01  e=3.668E-26  Homo sapiens
  6wmn-assembly2_C  TM=8.905E-01  e=2.857E-26  Homo sapiens
  7jho-assembly2_B  TM=8.893E-01  e=3.041E-26  Homo sapiens

Organism: Mytilus galloprovincialis (NCBI:txid29158)

Secondary structure (DSSP, 8-state):
------------------------------------------------------------------------------TTTTS--------EEE--SSSSSPEEE--PPEEE--TTTTEETTEE---SEEEEEE--TT-HHHHHHHHTTTT----TTEEEEEEEEE-GGGHHHHHHHHHHH--EEEEEEE--GGGHHHHHHHHHHHHHHH-TT-SEEEEEETTEEE-HHHHHHHHHHHHHTT--S-EEEEEE-SPPPB--TTSTTB--TTT--SSSPPPEEEEEEEEE-HHHHHHHHHHHTTS---S-HHHHHHHHHHHHTPPPEE-TTEE-S--GGGGGG-SEEE---SHHHHHHHHHHHTHHHHT--/------------------------------------------------------------------------------TTTTS--------EEE--SSS-SPEEE----EEE--TTTTEETTEE---SEEEEEE--TT-HHHHHHHHTTTT----TTEEEEEEEEE-GGGHHHHHHHHHHH--EEEEEEE--GGGHHHHHHHHHHHHHHH-TT-SEEEEEETTEEE-HHHHHHHHHHHHHTT--S-EEEEEE-SPPPB--TTSTTB--TTT--SSSPPPEEEEEEEEE-HHHHHHHHHHHTTS---S-HHHHHHHHHHHHTPPPEE-TTEE-S--GGGGGG-SEEE---SHHHHHHHHHHHS-------

Solvent-accessible surface area (backbone atoms only — not comparable to full-atom values): 43821 Å² total; per-residue (Å²): 136,88,85,65,93,86,78,92,78,95,79,92,73,91,84,81,91,78,83,85,81,83,89,84,83,83,90,75,86,75,89,72,88,75,85,74,79,80,70,71,77,79,80,78,75,76,70,81,71,81,71,70,72,85,73,82,77,80,76,74,82,71,82,75,79,74,84,75,89,78,85,82,82,70,79,73,82,67,68,70,73,68,64,74,57,82,61,67,69,61,68,47,71,49,72,60,86,82,67,88,67,56,33,44,42,84,89,63,55,73,76,37,72,44,79,56,70,31,31,49,97,88,34,83,42,48,22,52,34,34,38,41,28,47,38,63,66,66,40,56,46,31,54,44,31,36,55,70,39,66,63,51,64,88,49,82,46,49,44,67,39,36,36,28,39,32,51,84,76,41,46,70,56,51,52,48,49,34,72,73,66,48,32,40,35,26,34,68,35,53,60,43,74,70,38,41,27,56,53,50,52,49,51,50,50,46,35,61,72,57,34,59,67,26,54,33,37,38,39,26,38,57,35,48,50,52,33,57,68,60,44,49,54,51,50,49,51,39,54,74,67,65,63,69,71,45,33,41,15,30,58,44,66,73,40,62,67,38,71,51,81,86,43,95,64,47,44,53,59,89,82,47,72,65,71,50,44,64,56,21,39,47,64,56,38,33,36,32,19,50,69,46,47,55,54,47,57,60,46,48,29,61,40,86,87,45,45,54,40,28,56,39,50,13,52,45,27,59,76,67,68,52,69,75,41,77,32,76,37,42,35,84,45,67,50,84,93,51,51,83,77,22,39,27,31,25,66,34,86,44,35,64,54,46,47,52,47,42,62,70,55,52,62,69,62,65,65,81,109,142,76,86,70,91,80,78,84,72,89,84,87,69,89,65,85,71,78,85,86,74,91,75,85,77,85,64,84,67,84,77,74,84,68,81,73,77,81,72,80,68,82,73,78,77,76,72,79,68,79,63,67,73,82,71,79,76,78,74,72,78,69,79,73,76,73,83,73,87,88,73,84,82,70,79,74,81,67,68,70,73,67,64,76,58,83,60,62,66,55,67,47,70,51,74,63,85,80,76,83,70,56,33,45,43,84,88,62,55,72,76,37,72,44,79,57,69,30,31,51,96,87,34,83,42,48,24,51,35,34,40,42,28,48,38,62,66,66,40,58,47,32,52,41,30,37,56,71,40,64,63,52,64,88,50,80,46,50,44,67,37,36,35,27,39,33,50,84,76,41,46,70,57,52,52,48,50,34,70,73,66,46,32,38,36,25,34,69,36,52,59,43,73,73,38,42,27,55,52,51,50,52,51,49,52,46,36,62,72,57,35,58,67,26,54,33,37,36,39,27,38,57,35,49,50,53,32,56,66,58,42,51,55,52,50,51,52,41,52,74,66,63,63,68,68,45,34,41,15,29,58,45,66,74,41,61,64,39,73,51,80,86,41,94,65,48,44,53,58,89,81,48,72,65,72,51,44,63,56,22,38,46,65,57,37,32,36,32,20,50,69,46,47,54,54,46,58,59,48,49,29,63,40,86,85,46,43,54,39,29,58,40,51,13,51,45,27,59,77,68,68,53,69,75,40,76,31,76,38,40,34,84,47,66,50,83,94,50,52,84,76,22,42,27,31,24,66,32,86,44,34,63,54,46,48,51,46,42,65,71,54,53,64,78,67,66,70,84,112

Radius of gyration: 33.0 Å; Cα contacts (8 Å, |Δi|>4): 1083; chains: 2; bounding box: 109×97×93 Å

InterPro domains:
  IPR002659 Glycosyl transferase, family 31 [PF01762] (142-326)
  IPR002659 Glycosyl transferase, family 31 [PTHR11214] (99-328)
  IPR029044 Nucleotide-diphospho-sugar transferases [SSF53448] (203-343)

Foldseek 3Di:
DDDDDDDDDDDDDDDDDDDDPPDDDDDDDDDDDDDDPDPPDDPPCPPPDLCPPPPPPPPPPPPPPDPDPDDDPPVPPPPPPPAPPVPSQRFDFDPDPPDPFTFTHRDWDKPAALQPQQPDPNHGHAAQEEEEEEEELPPPLLVVLCCVFVQVDPDSNYTYAYFYEDDPVCVVVVVVVCVVPVRYIYTHHDGDLLCVQVSVLSRLVSCCVRRVPHFKYKYAYSQKDFDNVVVVVVVVVCVVVVPPFAKEAAKDAFAAQACDPPDPRHDHCVLPVDGGQHIWGDNHIMMGGSVNSVQLSVQNRRDDDGSRNRSSSRVSCVVVVRDYDHDPLREEADDLVCVNVHRMHGHRPDSVVSNVSSVVPVVPPDPVD/DDDDDDDPDDDDDPPPVPDDDDDDDPPPPPDDPPDPPPPVCPPPPPPPPLCPPPPPPPPPPPPPPDPDDDDDPPVPPPPPPPAPPVPSQRFDFDCDPDDGFTFTHRDWDKPAALQPQQPDPNHGHAAQEEEEEEEELPPPLLVVLCCVFVQVDPDSNYTYAYFYEDDPVCVVVVVVVCVVPVRYIYTHHDGDLLCVQVSVLSSLVSCCVRRVPHFKYKYAYSQKDFLNVVVVVVVVVCVVVVPPFAKEAAKDAFAAQACDPPDPRHDHCVLPVDGGQHIWGDNHIMMGGSVNSVQLSVLNRRDDDGSRNRSSSRVSCVVVVRDYDHDPLREEADDLVCVNVHRMHGHRPDSVVSNVSSVVPVPCPPPPD